Protein AF-0000000084472063 (afdb_homodimer)

Nearest PDB structures (foldseek):
  4k9a-assembly1_A  TM=6.610E-01  e=1.067E-12  Mus musculus
  4nxv-assembly3_C  TM=6.823E-01  e=4.328E-13  Homo sapiens
  8g1j-assembly1_A  TM=5.882E-01  e=2.350E-12  Mus musculus
  8sj1-assembly1_A  TM=6.281E-01  e=2.812E-11  Mus musculus
  8g10-assembly1_A  TM=5.802E-01  e=9.100E-12  Mus musculus

Secondary structure (DSSP, 8-state):
-HHHHHHHHHHHHHHHHTTSSSPEEPPPEEEHHHHHT--SS-GGG-EEEEEEEEEPPTTEEEEEEE--SSS--TTEEEEEEEE---TTT-TTS--TTTS-HHHHHHHTTTSHHHHHEETTEE-HHHHHHHHHHHHHHHGGGSGGGGTEEEEEEP-SSSEEEEEEETTS-EEEEEEEEEEE-TTSS-EEESS-SSS----TTEEEEE-HHHHHHHHHHHHHHSPTT--HHHHHHHHHHHTTTSS--HHHHHHHHHHHHHHS-GGG--GGGHHHHHHHHHHHHHHHHHHT--B-SSTT-TT--TTS---HHHHHSPPPBTTHHHHH-HHHHHHHHHHHHT-/-HHHHHHHHHHHHHHHHTTSSSPEEPPPEEEHHHHHT--SS-GGG-EEEEEEEEEPPTTEEEEEEE--SSS--TTEEEEEEEE---TTT-TTS--TTTS-HHHHHHHT-S-HHHHSEETTEE-HHHHHHHHHHHHHHHGGGSGGGGTEEEEEEP-SSSEEEEEEETTS-EEEEEEEEEEE-TTSS-EEESS-SSS----TTEEEEE-HHHHHHHHHHHHHHSPTT--HHHHHHHHHHHTTTSS--HHHHHHHHHHHHHHS-GGG--GGGHHHHHHHHHHHHHHHHHHT--B-SSSS-TT--TTS---HHHHHSPPPBTTHHHHH-HHHHHHHHHHHHT-

Radius of gyration: 30.98 Å; Cα contacts (8 Å, |Δi|>4): 1135; chains: 2; bounding box: 58×100×62 Å

InterPro domains:
  IPR024810 MAB21L/Cyclic GMP-AMP synthase-like receptor [SM01265] (33-338)
  IPR026250 Inositol 1,4,5-trisphosphate receptor-interacting protein-like [PR02107] (122-136)
  IPR026250 Inositol 1,4,5-trisphosphate receptor-interacting protein-like [PR02107] (203-216)
  IPR026250 Inositol 1,4,5-trisphosphate receptor-interacting protein-like [PR02107] (222-238)
  IPR026250 Inositol 1,4,5-trisphosphate receptor-interacting protein-like [PR02107] (305-319)
  IPR046906 Mab-21-like, HhH/H2TH-like domain [PF20266] (243-302)

pLDDT: mean 86.4, std 13.45, range [42.38, 98.0]

Organism: Corvus brachyrhynchos (NCBI:txid85066)

Solvent-accessible surface area (backbone atoms only — not comparable to full-atom values): 36463 Å² total; per-residue (Å²): 111,66,67,57,50,51,50,49,51,50,52,52,48,46,70,70,37,62,91,47,58,49,64,40,74,44,80,70,42,67,23,56,50,55,61,66,71,31,56,69,57,55,81,81,66,47,57,42,39,28,34,35,33,52,39,60,26,91,47,41,40,74,40,83,38,79,43,77,71,70,94,54,63,96,52,34,25,25,40,36,56,41,83,41,68,41,48,85,77,46,86,88,52,88,25,67,75,77,42,57,65,70,69,33,55,73,56,57,51,38,24,41,51,44,57,35,26,60,70,56,23,44,19,37,40,46,47,23,43,42,50,46,38,33,51,64,46,36,37,82,78,36,80,61,45,83,59,30,47,78,44,79,47,48,48,42,38,30,40,36,34,41,34,33,34,91,87,63,58,58,46,36,38,33,42,31,43,26,35,60,50,80,88,30,38,38,30,29,28,39,57,71,85,88,56,81,84,65,62,54,43,49,27,34,64,41,56,47,56,38,50,38,50,50,54,50,53,46,60,73,70,30,51,86,67,44,22,60,54,58,32,50,28,52,49,49,51,64,39,56,91,47,96,66,52,68,62,58,51,51,37,52,48,54,52,45,58,70,72,41,62,53,78,69,31,36,55,91,36,36,69,59,50,39,48,49,50,53,48,50,52,48,52,23,56,74,66,32,42,40,63,38,62,71,29,40,40,83,83,61,59,84,89,54,42,68,57,68,67,34,55,73,31,75,57,44,50,75,28,46,67,36,60,74,29,62,67,57,34,52,49,51,50,54,57,56,68,71,94,110,68,67,57,49,52,50,50,50,48,52,51,47,46,70,73,39,64,93,47,57,49,63,41,74,45,81,71,42,67,24,55,50,55,62,66,72,32,56,69,56,56,81,82,66,46,58,43,38,29,33,35,32,52,38,61,28,92,47,40,41,75,41,82,38,78,44,77,71,70,90,55,63,95,53,34,24,25,41,37,56,40,84,40,68,42,46,84,78,46,87,87,50,88,26,70,75,78,44,56,65,71,68,35,55,72,56,60,50,38,24,41,52,47,57,35,26,60,70,56,23,44,19,38,41,45,47,23,41,42,51,47,38,32,50,65,46,36,38,81,76,35,80,61,46,83,58,30,48,77,41,80,46,54,43,42,38,29,41,34,35,41,35,32,34,90,87,63,57,58,47,36,38,33,41,32,42,27,37,58,49,79,88,32,37,39,31,31,28,40,56,72,86,88,56,79,83,65,62,53,43,49,28,34,63,42,54,48,56,38,49,38,49,50,55,50,54,47,61,72,70,29,51,86,65,44,22,62,54,57,32,50,26,51,50,48,50,64,40,56,92,48,94,66,51,70,63,57,51,52,38,51,48,55,52,44,58,70,73,41,63,52,78,67,34,33,54,91,35,36,69,60,50,40,49,49,50,52,50,49,51,48,50,24,57,74,68,32,43,39,64,38,64,71,29,39,41,85,84,61,58,83,90,54,44,68,56,68,68,34,57,72,31,75,56,44,50,75,29,46,68,35,58,74,27,63,68,56,32,52,50,52,52,52,55,57,72,71,99

Structure (mmCIF, N/CA/C/O backbone):
data_AF-0000000084472063-model_v1
#
loop_
_entity.id
_entity.type
_entity.pdbx_description
1 polymer 'Inositol 1,4,5-trisphosphate receptor-interacting protein-like 1'
#
loop_
_atom_site.group_PDB
_atom_site.id
_atom_site.type_symbol
_atom_site.label_atom_id
_atom_site.label_alt_id
_atom_site.label_comp_id
_atom_site.label_asym_id
_atom_site.label_entity_id
_atom_site.label_seq_id
_atom_site.pdbx_PDB_ins_code
_atom_site.Cartn_x
_atom_site.Cartn_y
_atom_site.Cartn_z
_atom_site.occupancy
_atom_site.B_iso_or_equiv
_atom_site.auth_seq_id
_atom_site.auth_comp_id
_atom_site.auth_asym_id
_atom_site.auth_atom_id
_atom_site.pdbx_PDB_model_num
ATOM 1 N N . VAL A 1 1 ? -15.336 -23.984 -4.395 1 84.69 1 VAL A N 1
ATOM 2 C CA . VAL A 1 1 ? -15.555 -23.016 -3.33 1 84.69 1 VAL A CA 1
ATOM 3 C C . VAL A 1 1 ? -14.578 -21.859 -3.477 1 84.69 1 VAL A C 1
ATOM 5 O O . VAL A 1 1 ? -14.984 -20.688 -3.508 1 84.69 1 VAL A O 1
ATOM 8 N N . VAL A 1 2 ? -13.305 -22.094 -3.742 1 90.38 2 VAL A N 1
ATOM 9 C CA . VAL A 1 2 ? -12.273 -21.062 -3.807 1 90.38 2 VAL A CA 1
ATOM 10 C C . VAL A 1 2 ? -12.484 -20.188 -5.035 1 90.38 2 VAL A C 1
ATOM 12 O O . VAL A 1 2 ? -12.422 -18.953 -4.949 1 90.38 2 VAL A O 1
ATOM 15 N N . GLN A 1 3 ? -12.766 -20.844 -6.188 1 91.62 3 GLN A N 1
ATOM 16 C CA . GLN A 1 3 ? -13 -20.109 -7.426 1 91.62 3 GLN A CA 1
ATOM 17 C C . GLN A 1 3 ? -14.188 -19.156 -7.285 1 91.62 3 GLN A C 1
ATOM 19 O O . GLN A 1 3 ? -14.133 -18.016 -7.746 1 91.62 3 GLN A O 1
ATOM 24 N N . GLU A 1 4 ? -15.203 -19.609 -6.703 1 92.56 4 GLU A N 1
ATOM 25 C CA . GLU A 1 4 ? -16.406 -18.797 -6.504 1 92.56 4 GLU A CA 1
ATOM 26 C C . GLU A 1 4 ? -16.125 -17.625 -5.566 1 92.56 4 GLU A C 1
ATOM 28 O O . GLU A 1 4 ? -16.547 -16.5 -5.82 1 92.56 4 GLU A O 1
ATOM 33 N N . LEU A 1 5 ? -15.438 -17.953 -4.535 1 93.94 5 LEU A N 1
ATOM 34 C CA . LEU A 1 5 ? -15.078 -16.922 -3.564 1 93.94 5 LEU A CA 1
ATOM 35 C C . LEU A 1 5 ? -14.297 -15.789 -4.234 1 93.94 5 LEU A C 1
ATOM 37 O O . LEU A 1 5 ? -14.648 -14.617 -4.086 1 93.94 5 LEU A O 1
ATOM 41 N N . LEU A 1 6 ? -13.289 -16.156 -4.949 1 95.62 6 LEU A N 1
ATOM 42 C CA . LEU A 1 6 ? -12.438 -15.156 -5.57 1 95.62 6 LEU A CA 1
ATOM 43 C C . LEU A 1 6 ? -13.188 -14.406 -6.672 1 95.62 6 LEU A C 1
ATOM 45 O O . LEU A 1 6 ? -12.977 -13.211 -6.863 1 95.62 6 LEU A O 1
ATOM 49 N N . SER A 1 7 ? -14.031 -15.148 -7.359 1 96.19 7 SER A N 1
ATOM 50 C CA . SER A 1 7 ? -14.852 -14.492 -8.367 1 96.19 7 SER A CA 1
ATOM 51 C C . SER A 1 7 ? -15.734 -13.414 -7.746 1 96.19 7 SER A C 1
ATOM 53 O O . SER A 1 7 ? -15.859 -12.312 -8.281 1 96.19 7 SER A O 1
ATOM 55 N N . ASP A 1 8 ? -16.344 -13.727 -6.652 1 96.44 8 ASP A N 1
ATOM 56 C CA . ASP A 1 8 ? -17.188 -12.766 -5.949 1 96.44 8 ASP A CA 1
ATOM 57 C C . ASP A 1 8 ? -16.375 -11.586 -5.434 1 96.44 8 ASP A C 1
ATOM 59 O O . ASP A 1 8 ? -16.828 -10.438 -5.512 1 96.44 8 ASP A O 1
ATOM 63 N N . LEU A 1 9 ? -15.242 -11.852 -4.867 1 96.19 9 LEU A N 1
ATOM 64 C CA . LEU A 1 9 ? -14.359 -10.789 -4.406 1 96.19 9 LEU A CA 1
ATOM 65 C C . LEU A 1 9 ? -13.984 -9.859 -5.555 1 96.19 9 LEU A C 1
ATOM 67 O O . LEU A 1 9 ? -13.977 -8.641 -5.395 1 96.19 9 LEU A O 1
ATOM 71 N N . LEU A 1 10 ? -13.648 -10.445 -6.676 1 96.88 10 LEU A N 1
ATOM 72 C CA . LEU A 1 10 ? -13.25 -9.656 -7.836 1 96.88 10 LEU A CA 1
ATOM 73 C C . LEU A 1 10 ? -14.406 -8.797 -8.336 1 96.88 10 LEU A C 1
ATOM 75 O O . LEU A 1 10 ? -14.203 -7.672 -8.789 1 96.88 10 LEU A O 1
ATOM 79 N N . ASN A 1 11 ? -15.602 -9.312 -8.297 1 96 11 ASN A N 1
ATOM 80 C CA . ASN A 1 11 ? -16.781 -8.531 -8.672 1 96 11 ASN A CA 1
ATOM 81 C C . ASN A 1 11 ? -16.953 -7.316 -7.77 1 96 11 ASN A C 1
ATOM 83 O O . ASN A 1 11 ? -17.266 -6.223 -8.25 1 96 11 ASN A O 1
ATOM 87 N N . VAL A 1 12 ? -16.812 -7.543 -6.488 1 95.19 12 VAL A N 1
ATOM 88 C CA . VAL A 1 12 ? -16.891 -6.438 -5.539 1 95.19 12 VAL A CA 1
ATOM 89 C C . VAL A 1 12 ? -15.797 -5.418 -5.832 1 95.19 12 VAL A C 1
ATOM 91 O O . VAL A 1 12 ? -16.047 -4.207 -5.809 1 95.19 12 VAL A O 1
ATOM 94 N N . SER A 1 13 ? -14.586 -5.887 -6.051 1 94.75 13 SER A N 1
ATOM 95 C CA . SER A 1 13 ? -13.469 -5.008 -6.379 1 94.75 13 SER A CA 1
ATOM 96 C C . SER A 1 13 ? -13.766 -4.168 -7.617 1 94.75 13 SER A C 1
ATOM 98 O O . SER A 1 13 ? -13.492 -2.967 -7.641 1 94.75 13 SER A O 1
ATOM 100 N N . HIS A 1 14 ? -14.297 -4.801 -8.602 1 92.88 14 HIS A N 1
ATOM 101 C CA . HIS A 1 14 ? -14.641 -4.105 -9.836 1 92.88 14 HIS A CA 1
ATOM 102 C C . HIS A 1 14 ? -15.641 -2.984 -9.578 1 92.88 14 HIS A C 1
ATOM 104 O O . HIS A 1 14 ? -15.523 -1.896 -10.148 1 92.88 14 HIS A O 1
ATOM 110 N N . ARG A 1 15 ? -16.609 -3.203 -8.82 1 91.62 15 ARG A N 1
ATOM 111 C CA . ARG A 1 15 ? -17.609 -2.197 -8.508 1 91.62 15 ARG A CA 1
ATOM 112 C C . ARG A 1 15 ? -17 -1.035 -7.73 1 91.62 15 ARG A C 1
ATOM 114 O O . ARG A 1 15 ? -17.312 0.127 -7.992 1 91.62 15 ARG A O 1
ATOM 121 N N . LEU A 1 16 ? -16.141 -1.363 -6.836 1 90.56 16 LEU A N 1
ATOM 122 C CA . LEU A 1 16 ? -15.578 -0.36 -5.941 1 90.56 16 LEU A CA 1
ATOM 123 C C . LEU A 1 16 ? -14.539 0.485 -6.668 1 90.56 16 LEU A C 1
ATOM 125 O O . LEU A 1 16 ? -14.422 1.688 -6.422 1 90.56 16 LEU A O 1
ATOM 129 N N . PHE A 1 17 ? -13.797 -0.189 -7.609 1 88.69 17 PHE A N 1
ATOM 130 C CA . PHE A 1 17 ? -12.617 0.488 -8.133 1 88.69 17 PHE A CA 1
ATOM 131 C C . PHE A 1 17 ? -12.758 0.746 -9.625 1 88.69 17 PHE A C 1
ATOM 133 O O . PHE A 1 17 ? -11.781 1.06 -10.305 1 88.69 17 PHE A O 1
ATOM 140 N N . SER A 1 18 ? -13.914 0.543 -10.203 1 79.56 18 SER A N 1
ATOM 141 C CA . SER A 1 18 ? -14.148 0.697 -11.641 1 79.56 18 SER A CA 1
ATOM 142 C C . SER A 1 18 ? -13.719 2.08 -12.117 1 79.56 18 SER A C 1
ATOM 144 O O . SER A 1 18 ? -13.156 2.219 -13.203 1 79.56 18 SER A O 1
ATOM 146 N N . ASP A 1 19 ? -14 3.096 -11.414 1 72.38 19 ASP A N 1
ATOM 147 C CA . ASP A 1 19 ? -13.68 4.453 -11.844 1 72.38 19 ASP A CA 1
ATOM 148 C C . ASP A 1 19 ? -12.453 4.984 -11.102 1 72.38 19 ASP A C 1
ATOM 150 O O . ASP A 1 19 ? -12.328 6.195 -10.898 1 72.38 19 ASP A O 1
ATOM 154 N N . SER A 1 20 ? -11.625 4.047 -10.836 1 73.5 20 SER A N 1
ATOM 155 C CA . SER A 1 20 ? -10.438 4.457 -10.094 1 73.5 20 SER A CA 1
ATOM 156 C C . SER A 1 20 ? -9.172 4.23 -10.914 1 73.5 20 SER A C 1
ATOM 158 O O . SER A 1 20 ? -9.242 3.869 -12.086 1 73.5 20 SER A O 1
ATOM 160 N N . PHE A 1 21 ? -8.055 4.492 -10.359 1 71.94 21 PHE A N 1
ATOM 161 C CA . PHE A 1 21 ? -6.75 4.367 -11 1 71.94 21 PHE A CA 1
ATOM 162 C C . PHE A 1 21 ? -6.121 3.016 -10.695 1 71.94 21 PHE A C 1
ATOM 164 O O . PHE A 1 21 ? -4.969 2.764 -11.055 1 71.94 21 PHE A O 1
ATOM 171 N N . PHE A 1 22 ? -6.867 2.145 -10.148 1 84.56 22 PHE A N 1
ATOM 172 C CA . PHE A 1 22 ? -6.34 0.827 -9.805 1 84.56 22 PHE A CA 1
ATOM 173 C C . PHE A 1 22 ? -6.441 -0.122 -10.992 1 84.56 22 PHE A C 1
ATOM 175 O O . PHE A 1 22 ? -7.305 0.047 -11.859 1 84.56 22 PHE A O 1
ATOM 182 N N . PRO A 1 23 ? -5.586 -1.073 -11.023 1 89.94 23 PRO A N 1
ATOM 183 C CA . PRO A 1 23 ? -5.637 -2.039 -12.125 1 89.94 23 PRO A CA 1
ATOM 184 C C . PRO A 1 23 ? -6.93 -2.854 -12.141 1 89.94 23 PRO A C 1
ATOM 186 O O . PRO A 1 23 ? -7.582 -2.996 -11.102 1 89.94 23 PRO A O 1
ATOM 189 N N . VAL A 1 24 ? -7.223 -3.295 -13.328 1 91.94 24 VAL A N 1
ATOM 190 C CA . VAL A 1 24 ? -8.352 -4.203 -13.484 1 91.94 24 VAL A CA 1
ATOM 191 C C . VAL A 1 24 ? -7.918 -5.633 -13.172 1 91.94 24 VAL A C 1
ATOM 193 O O . VAL A 1 24 ? -6.879 -6.09 -13.656 1 91.94 24 VAL A O 1
ATOM 196 N N . LEU A 1 25 ? -8.641 -6.266 -12.312 1 95.88 25 LEU A N 1
ATOM 197 C CA . LEU A 1 25 ? -8.359 -7.648 -11.953 1 95.88 25 LEU A CA 1
ATOM 198 C C . LEU A 1 25 ? -9.102 -8.609 -12.875 1 95.88 25 LEU A C 1
ATOM 200 O O . LEU A 1 25 ? -10.328 -8.562 -12.977 1 95.88 25 LEU A O 1
ATOM 204 N N . GLU A 1 26 ? -8.344 -9.5 -13.516 1 96.44 26 GLU A N 1
ATOM 205 C CA . GLU A 1 26 ? -8.93 -10.477 -14.43 1 96.44 26 GLU A CA 1
ATOM 206 C C . GLU A 1 26 ? -9.375 -11.734 -13.68 1 96.44 26 GLU A C 1
ATOM 208 O O . GLU A 1 26 ? -8.984 -11.945 -12.531 1 96.44 26 GLU A O 1
ATOM 213 N N . PRO A 1 27 ? -10.227 -12.484 -14.383 1 96 27 PRO A N 1
ATOM 214 C CA . PRO A 1 27 ? -10.68 -13.719 -13.734 1 96 27 PRO A CA 1
ATOM 215 C C . PRO A 1 27 ? -9.523 -14.586 -13.242 1 96 27 PRO A C 1
ATOM 217 O O . PRO A 1 27 ? -8.492 -14.688 -13.914 1 96 27 PRO A O 1
ATOM 220 N N . VAL A 1 28 ? -9.734 -15.219 -12.156 1 97 28 VAL A N 1
ATOM 221 C CA . VAL A 1 28 ? -8.695 -15.969 -11.461 1 97 28 VAL A CA 1
ATOM 222 C C . VAL A 1 28 ? -8.352 -17.234 -12.266 1 97 28 VAL A C 1
ATOM 224 O O . VAL A 1 28 ? -9.211 -17.781 -12.961 1 97 28 VAL A O 1
ATOM 227 N N . ILE A 1 29 ? -7.105 -17.641 -12.18 1 96.38 29 ILE A N 1
ATOM 228 C CA . ILE A 1 29 ? -6.617 -18.859 -12.812 1 96.38 29 ILE A CA 1
ATOM 229 C C . ILE A 1 29 ? -5.98 -19.766 -11.766 1 96.38 29 ILE A C 1
ATOM 231 O O . ILE A 1 29 ? -5 -19.391 -11.117 1 96.38 29 ILE A O 1
ATOM 235 N N . GLY A 1 30 ? -6.543 -20.906 -11.562 1 95.62 30 GLY A N 1
ATOM 236 C CA . GLY A 1 30 ? -5.949 -21.859 -10.648 1 95.62 30 GLY A CA 1
ATOM 237 C C . GLY A 1 30 ? -4.66 -22.469 -11.172 1 95.62 30 GLY A C 1
ATOM 238 O O . GLY A 1 30 ? -4.602 -22.906 -12.32 1 95.62 30 GLY A O 1
ATOM 239 N N . VAL A 1 31 ? -3.627 -22.438 -10.344 1 93.69 31 VAL A N 1
ATOM 240 C CA . VAL A 1 31 ? -2.348 -23.031 -10.75 1 93.69 31 VAL A CA 1
ATOM 241 C C . VAL A 1 31 ? -1.801 -23.891 -9.625 1 93.69 31 VAL A C 1
ATOM 243 O O . VAL A 1 31 ? -2.307 -23.859 -8.5 1 93.69 31 VAL A O 1
ATOM 246 N N . GLY A 1 32 ? -0.791 -24.672 -9.969 1 91 32 GLY A N 1
ATOM 247 C CA . GLY A 1 32 ? -0.156 -25.516 -8.961 1 91 32 GLY A CA 1
ATOM 248 C C . GLY A 1 32 ? -0.776 -26.891 -8.844 1 91 32 GLY A C 1
ATOM 249 O O . GLY A 1 32 ? -1.763 -27.188 -9.523 1 91 32 GLY A O 1
ATOM 250 N N . SER A 1 33 ? -0.226 -27.609 -7.93 1 90.56 33 SER A N 1
ATOM 251 C CA . SER A 1 33 ? -0.565 -29.031 -7.809 1 90.56 33 SER A CA 1
ATOM 252 C C . SER A 1 33 ? -2.018 -29.203 -7.379 1 90.56 33 SER A C 1
ATOM 254 O O . SER A 1 33 ? -2.748 -30.016 -7.965 1 90.56 33 SER A O 1
ATOM 256 N N . ALA A 1 34 ? -2.461 -28.406 -6.422 1 90.19 34 ALA A N 1
ATOM 257 C CA . ALA A 1 34 ? -3.82 -28.547 -5.906 1 90.19 34 ALA A CA 1
ATOM 258 C C . ALA A 1 34 ? -4.852 -28.312 -7.004 1 90.19 34 ALA A C 1
ATOM 260 O O . ALA A 1 34 ? -5.816 -29.062 -7.137 1 90.19 34 ALA A O 1
ATOM 261 N N . CYS A 1 35 ? -4.641 -27.359 -7.828 1 90.81 35 CYS A N 1
ATOM 262 C CA . CYS A 1 35 ? -5.59 -27.016 -8.875 1 90.81 35 CYS A CA 1
ATOM 263 C C . CYS A 1 35 ? -5.488 -27.969 -10.055 1 90.81 35 CYS A C 1
ATOM 265 O O . CYS A 1 35 ? -6.422 -28.094 -10.852 1 90.81 35 CYS A O 1
ATOM 267 N N . GLU A 1 36 ? -4.312 -28.641 -10.172 1 90.31 36 GLU A N 1
ATOM 268 C CA . GLU A 1 36 ? -4.105 -29.625 -11.227 1 90.31 36 GLU A CA 1
ATOM 269 C C . GLU A 1 36 ? -4.688 -30.984 -10.828 1 90.31 36 GLU A C 1
ATOM 271 O O . GLU A 1 36 ? -4.684 -31.922 -11.625 1 90.31 36 GLU A O 1
ATOM 276 N N . GLY A 1 37 ? -5.094 -31.078 -9.586 1 87 37 GLY A N 1
ATOM 277 C CA . GLY A 1 37 ? -5.816 -32.281 -9.164 1 87 37 GLY A CA 1
ATOM 278 C C . GLY A 1 37 ? -4.965 -33.219 -8.352 1 87 37 GLY A C 1
ATOM 279 O O . GLY A 1 37 ? -5.32 -34.406 -8.188 1 87 37 GLY A O 1
ATOM 280 N N . TRP A 1 38 ? -3.836 -32.719 -7.973 1 89.44 38 TRP A N 1
ATOM 281 C CA . TRP A 1 38 ? -2.98 -33.562 -7.145 1 89.44 38 TRP A CA 1
ATOM 282 C C . TRP A 1 38 ? -2.236 -32.75 -6.105 1 89.44 38 TRP A C 1
ATOM 284 O O . TRP A 1 38 ? -2.17 -31.516 -6.215 1 89.44 38 TRP A O 1
ATOM 294 N N . SER A 1 39 ? -1.878 -33.219 -4.953 1 88.19 39 SER A N 1
ATOM 295 C CA . SER A 1 39 ? -1.077 -32.562 -3.93 1 88.19 39 SER A CA 1
ATOM 296 C C . SER A 1 39 ? -0.299 -33.562 -3.096 1 88.19 39 SER A C 1
ATOM 298 O O . SER A 1 39 ? -0.835 -34.625 -2.719 1 88.19 39 SER A O 1
ATOM 300 N N . PRO A 1 40 ? 0.932 -33.219 -2.951 1 85.69 40 PRO A N 1
ATOM 301 C CA . PRO A 1 40 ? 1.704 -34.094 -2.082 1 85.69 40 PRO A CA 1
ATOM 302 C C . PRO A 1 40 ? 1.357 -33.938 -0.605 1 85.69 40 PRO A C 1
ATOM 304 O O . PRO A 1 40 ? 1.723 -34.781 0.22 1 85.69 40 PRO A O 1
ATOM 307 N N . GLN A 1 41 ? 0.731 -32.875 -0.23 1 84.19 41 GLN A N 1
ATOM 308 C CA . GLN A 1 41 ? 0.397 -32.562 1.155 1 84.19 41 GLN A CA 1
ATOM 309 C C . GLN A 1 41 ? -0.917 -33.219 1.565 1 84.19 41 GLN A C 1
ATOM 311 O O . GLN A 1 41 ? -1.694 -33.656 0.711 1 84.19 41 GLN A O 1
ATOM 316 N N . LYS A 1 42 ? -1.039 -33.25 2.879 1 84.62 42 LYS A N 1
ATOM 317 C CA . LYS A 1 42 ? -2.322 -33.688 3.414 1 84.62 42 LYS A CA 1
ATOM 318 C C . LYS A 1 42 ? -3.436 -32.688 3.064 1 84.62 42 LYS A C 1
ATOM 320 O O . LYS A 1 42 ? -3.186 -31.5 2.902 1 84.62 42 LYS A O 1
ATOM 325 N N . GLU A 1 43 ? -4.586 -33.25 2.938 1 81.19 43 GLU A N 1
ATOM 326 C CA . GLU A 1 43 ? -5.746 -32.469 2.496 1 81.19 43 GLU A CA 1
ATOM 327 C C . GLU A 1 43 ? -5.918 -31.219 3.332 1 81.19 43 GLU A C 1
ATOM 329 O O . GLU A 1 43 ? -6.25 -30.156 2.799 1 81.19 43 GLU A O 1
ATOM 334 N N . GLU A 1 44 ? -5.645 -31.312 4.613 1 82.19 44 GLU A N 1
ATOM 335 C CA . GLU A 1 44 ? -5.859 -30.188 5.527 1 82.19 44 GLU A CA 1
ATOM 336 C C . GLU A 1 44 ? -4.805 -29.109 5.336 1 82.19 44 GLU A C 1
ATOM 338 O O . GLU A 1 44 ? -5 -27.953 5.742 1 82.19 44 GLU A O 1
ATOM 343 N N . ASP A 1 45 ? -3.748 -29.469 4.621 1 85.94 45 ASP A N 1
ATOM 344 C CA . ASP A 1 45 ? -2.629 -28.547 4.488 1 85.94 45 ASP A CA 1
ATOM 345 C C . ASP A 1 45 ? -2.523 -28 3.061 1 85.94 45 ASP A C 1
ATOM 347 O O . ASP A 1 45 ? -1.604 -27.25 2.742 1 85.94 45 ASP A O 1
ATOM 351 N N . VAL A 1 46 ? -3.43 -28.375 2.262 1 90.38 46 VAL A N 1
ATOM 352 C CA . VAL A 1 46 ? -3.389 -27.969 0.859 1 90.38 46 VAL A CA 1
ATOM 353 C C . VAL A 1 46 ? -3.633 -26.469 0.744 1 90.38 46 VAL A C 1
ATOM 355 O O . VAL A 1 46 ? -4.551 -25.938 1.369 1 90.38 46 VAL A O 1
ATOM 358 N N . VAL A 1 47 ? -2.812 -25.812 0.067 1 91.81 47 VAL A N 1
ATOM 359 C CA . VAL A 1 47 ? -2.971 -24.391 -0.245 1 91.81 47 VAL A CA 1
ATOM 360 C C . VAL A 1 47 ? -3.367 -24.234 -1.711 1 91.81 47 VAL A C 1
ATOM 362 O O . VAL A 1 47 ? -2.656 -24.688 -2.607 1 91.81 47 VAL A O 1
ATOM 365 N N . TYR A 1 48 ? -4.488 -23.672 -1.963 1 94.62 48 TYR A N 1
ATOM 366 C CA . TYR A 1 48 ? -4.926 -23.391 -3.326 1 94.62 48 TYR A CA 1
ATOM 367 C C . TYR A 1 48 ? -4.305 -22.109 -3.846 1 94.62 48 TYR A C 1
ATOM 369 O O . TYR A 1 48 ? -4.602 -21.016 -3.342 1 94.62 48 TYR A O 1
ATOM 377 N N . CYS A 1 49 ? -3.459 -22.234 -4.84 1 94.19 49 CYS A N 1
ATOM 378 C CA . CYS A 1 49 ? -2.791 -21.094 -5.445 1 94.19 49 CYS A CA 1
ATOM 379 C C . CYS A 1 49 ? -3.582 -20.562 -6.637 1 94.19 49 CYS A C 1
ATOM 381 O O . CYS A 1 49 ? -3.83 -21.312 -7.594 1 94.19 49 CYS A O 1
ATOM 383 N N . MET A 1 50 ? -3.949 -19.297 -6.547 1 96.88 50 MET A N 1
ATOM 384 C CA . MET A 1 50 ? -4.785 -18.688 -7.578 1 96.88 50 MET A CA 1
ATOM 385 C C . MET A 1 50 ? -4.113 -17.438 -8.164 1 96.88 50 MET A C 1
ATOM 387 O O . MET A 1 50 ? -3.795 -16.5 -7.43 1 96.88 50 MET A O 1
ATOM 391 N N . PHE A 1 51 ? -3.918 -17.406 -9.477 1 97.25 51 PHE A N 1
ATOM 392 C CA . PHE A 1 51 ? -3.402 -16.234 -10.156 1 97.25 51 PHE A CA 1
ATOM 393 C C . PHE A 1 51 ? -4.508 -15.203 -10.367 1 97.25 51 PHE A C 1
ATOM 395 O O . PHE A 1 51 ? -5.625 -15.555 -10.75 1 97.25 51 PHE A O 1
ATOM 402 N N . VAL A 1 52 ? -4.215 -14.016 -10.07 1 97.44 52 VAL A N 1
ATOM 403 C CA . VAL A 1 52 ? -5.059 -12.891 -10.453 1 97.44 52 VAL A CA 1
ATOM 404 C C . VAL A 1 52 ? -4.305 -11.984 -11.43 1 97.44 52 VAL A C 1
ATOM 406 O O . VAL A 1 52 ? -3.516 -11.133 -11.016 1 97.44 52 VAL A O 1
ATOM 409 N N . PRO A 1 53 ? -4.523 -12.234 -12.695 1 97.75 53 PRO A N 1
ATOM 410 C CA . PRO A 1 53 ? -3.85 -11.391 -13.672 1 97.75 53 PRO A CA 1
ATOM 411 C C . PRO A 1 53 ? -4.297 -9.93 -13.602 1 97.75 53 PRO A C 1
ATOM 413 O O . PRO A 1 53 ? -5.477 -9.648 -13.383 1 97.75 53 PRO A O 1
ATOM 416 N N . LEU A 1 54 ? -3.361 -9.039 -13.742 1 96.94 54 LEU A N 1
ATOM 417 C CA . LEU A 1 54 ? -3.621 -7.602 -13.719 1 96.94 54 LEU A CA 1
ATOM 418 C C . LEU A 1 54 ? -3.645 -7.027 -15.125 1 96.94 54 LEU A C 1
ATOM 420 O O . LEU A 1 54 ? -2.83 -7.406 -15.969 1 96.94 54 LEU A O 1
ATOM 424 N N . LYS A 1 55 ? -4.555 -6.215 -15.359 1 94.19 55 LYS A N 1
ATOM 425 C CA . LYS A 1 55 ? -4.609 -5.406 -16.578 1 94.19 55 LYS A CA 1
ATOM 426 C C . LYS A 1 55 ? -4.57 -3.916 -16.234 1 94.19 55 LYS A C 1
ATOM 428 O O . LYS A 1 55 ? -5.078 -3.49 -15.203 1 94.19 55 LYS A O 1
ATOM 433 N N . PRO A 1 56 ? -3.943 -3.162 -17.141 1 90.62 56 PRO A N 1
ATOM 434 C CA . PRO A 1 56 ? -3.93 -1.719 -16.891 1 90.62 56 PRO A CA 1
ATOM 435 C C . PRO A 1 56 ? -5.324 -1.098 -16.938 1 90.62 56 PRO A C 1
ATOM 437 O O . PRO A 1 56 ? -6.164 -1.521 -17.734 1 90.62 56 PRO A O 1
ATOM 440 N N . PRO A 1 57 ? -5.625 -0.184 -16.016 1 86.19 57 PRO A N 1
ATOM 441 C CA . PRO A 1 57 ? -6.891 0.545 -16.125 1 86.19 57 PRO A CA 1
ATOM 442 C C . PRO A 1 57 ? -6.961 1.424 -17.375 1 86.19 57 PRO A C 1
ATOM 444 O O . PRO A 1 57 ? -5.953 1.62 -18.047 1 86.19 57 PRO A O 1
ATOM 447 N N . PRO A 1 58 ? -8.148 1.865 -17.688 1 78.88 58 PRO A N 1
ATOM 448 C CA . PRO A 1 58 ? -8.258 2.729 -18.859 1 78.88 58 PRO A CA 1
ATOM 449 C C . PRO A 1 58 ? -7.297 3.912 -18.828 1 78.88 58 PRO A C 1
ATOM 451 O O . PRO A 1 58 ? -7.117 4.527 -17.766 1 78.88 58 PRO A O 1
ATOM 454 N N . GLY A 1 59 ? -6.664 4.191 -19.891 1 78.12 59 GLY A N 1
ATOM 455 C CA . GLY A 1 59 ? -5.738 5.309 -19.984 1 78.12 59 GLY A CA 1
ATOM 456 C C . GLY A 1 59 ? -4.305 4.926 -19.672 1 78.12 59 GLY A C 1
ATOM 457 O O . GLY A 1 59 ? -3.404 5.766 -19.719 1 78.12 59 GLY A O 1
ATOM 458 N N . TYR A 1 60 ? -4.121 3.637 -19.328 1 84.12 60 TYR A N 1
ATOM 459 C CA . TYR A 1 60 ? -2.771 3.172 -19.016 1 84.12 60 TYR A CA 1
ATOM 460 C C . TYR A 1 60 ? -2.426 1.929 -19.828 1 84.12 60 TYR A C 1
ATOM 462 O O . TYR A 1 60 ? -3.311 1.285 -20.406 1 84.12 60 TYR A O 1
ATOM 470 N N . ALA A 1 61 ? -1.106 1.68 -19.953 1 89.31 61 ALA A N 1
ATOM 471 C CA . ALA A 1 61 ? -0.607 0.469 -20.594 1 89.31 61 ALA A CA 1
ATOM 472 C C . ALA A 1 61 ? 0.547 -0.139 -19.812 1 89.31 61 ALA A C 1
ATOM 474 O O . ALA A 1 61 ? 1.321 0.582 -19.172 1 89.31 61 ALA A O 1
ATOM 475 N N . PHE A 1 62 ? 0.613 -1.444 -19.828 1 93.06 62 PHE A N 1
ATOM 476 C CA . PHE A 1 62 ? 1.718 -2.174 -19.219 1 93.06 62 PHE A CA 1
ATOM 477 C C . PHE A 1 62 ? 2.742 -2.584 -20.281 1 93.06 62 PHE A C 1
ATOM 479 O O . PHE A 1 62 ? 2.383 -3.146 -21.312 1 93.06 62 PHE A O 1
ATOM 486 N N . HIS A 1 63 ? 3.992 -2.326 -19.984 1 93.81 63 HIS A N 1
ATOM 487 C CA . HIS A 1 63 ? 5.086 -2.764 -20.844 1 93.81 63 HIS A CA 1
ATOM 488 C C . HIS A 1 63 ? 6.062 -3.652 -20.094 1 93.81 63 HIS A C 1
ATOM 490 O O . HIS A 1 63 ? 6.582 -3.258 -19.047 1 93.81 63 HIS A O 1
ATOM 496 N N . LEU A 1 64 ? 6.281 -4.781 -20.625 1 92.5 64 LEU A N 1
ATOM 497 C CA . LEU A 1 64 ? 7.227 -5.695 -19.984 1 92.5 64 LEU A CA 1
ATOM 498 C C . LEU A 1 64 ? 8.648 -5.398 -20.438 1 92.5 64 LEU A C 1
ATOM 500 O O . LEU A 1 64 ? 8.914 -5.266 -21.641 1 92.5 64 LEU A O 1
ATOM 504 N N . GLU A 1 65 ? 9.5 -5.219 -19.453 1 90.81 65 GLU A N 1
ATOM 505 C CA . GLU A 1 65 ? 10.914 -4.945 -19.719 1 90.81 65 GLU A CA 1
ATOM 506 C C . GLU A 1 65 ? 11.82 -5.848 -18.891 1 90.81 65 GLU A C 1
ATOM 508 O O . GLU A 1 65 ? 11.477 -6.199 -17.75 1 90.81 65 GLU A O 1
ATOM 513 N N . PRO A 1 66 ? 13 -6.25 -19.531 1 85.12 66 PRO A N 1
ATOM 514 C CA . PRO A 1 66 ? 13.938 -7.031 -18.734 1 85.12 66 PRO A CA 1
ATOM 515 C C . PRO A 1 66 ? 14.461 -6.266 -17.516 1 85.12 66 PRO A C 1
ATOM 517 O O . PRO A 1 66 ? 14.648 -5.051 -17.578 1 85.12 66 PRO A O 1
ATOM 520 N N . ASP A 1 67 ? 14.586 -6.961 -16.406 1 76.44 67 ASP A N 1
ATOM 521 C CA . ASP A 1 67 ? 15.109 -6.355 -15.188 1 76.44 67 ASP A CA 1
ATOM 522 C C . ASP A 1 67 ? 16.641 -6.305 -15.211 1 76.44 67 ASP A C 1
ATOM 524 O O . ASP A 1 67 ? 17.297 -7.332 -15.055 1 76.44 67 ASP A O 1
ATOM 528 N N . THR A 1 68 ? 17.156 -5.289 -15.57 1 67.06 68 THR A N 1
ATOM 529 C CA . THR A 1 68 ? 18.609 -5.164 -15.68 1 67.06 68 THR A CA 1
ATOM 530 C C . THR A 1 68 ? 19.219 -4.809 -14.336 1 67.06 68 THR A C 1
ATOM 532 O O . THR A 1 68 ? 20.438 -4.605 -14.234 1 67.06 68 THR A O 1
ATOM 535 N N . THR A 1 69 ? 18.312 -4.656 -13.406 1 56.91 69 THR A N 1
ATOM 536 C CA . THR A 1 69 ? 18.859 -4.309 -12.102 1 56.91 69 THR A CA 1
ATOM 537 C C . THR A 1 69 ? 19.422 -5.547 -11.398 1 56.91 69 THR A C 1
ATOM 539 O O . THR A 1 69 ? 18.703 -6.531 -11.211 1 56.91 69 THR A O 1
ATOM 542 N N . GLY A 1 70 ? 20.672 -5.633 -11.227 1 54.56 70 GLY A N 1
ATOM 543 C CA . GLY A 1 70 ? 21.406 -6.598 -10.43 1 54.56 70 GLY A CA 1
ATOM 544 C C . GLY A 1 70 ? 21.625 -7.918 -11.141 1 54.56 70 GLY A C 1
ATOM 545 O O . GLY A 1 70 ? 21.391 -8.023 -12.352 1 54.56 70 GLY A O 1
ATOM 546 N N . ASP A 1 71 ? 22.203 -8.922 -10.531 1 51.19 71 ASP A N 1
ATOM 547 C CA . ASP A 1 71 ? 22.578 -10.273 -10.945 1 51.19 71 ASP A CA 1
ATOM 548 C C . ASP A 1 71 ? 21.344 -11.172 -11.062 1 51.19 71 ASP A C 1
ATOM 550 O O . ASP A 1 71 ? 21.359 -12.305 -10.57 1 51.19 71 ASP A O 1
ATOM 554 N N . MET A 1 72 ? 20.188 -10.484 -11.312 1 53.53 72 MET A N 1
ATOM 555 C CA . MET A 1 72 ? 19.016 -11.352 -11.289 1 53.53 72 MET A CA 1
ATOM 556 C C . MET A 1 72 ? 18.969 -12.25 -12.523 1 53.53 72 MET A C 1
ATOM 558 O O . MET A 1 72 ? 19.438 -11.859 -13.594 1 53.53 72 MET A O 1
ATOM 562 N N . PRO A 1 73 ? 18.484 -13.484 -12.281 1 56.12 73 PRO A N 1
ATOM 563 C CA . PRO A 1 73 ? 18.422 -14.469 -13.367 1 56.12 73 PRO A CA 1
ATOM 564 C C . PRO A 1 73 ? 17.656 -13.945 -14.578 1 56.12 73 PRO A C 1
ATOM 566 O O . PRO A 1 73 ? 16.875 -12.992 -14.461 1 56.12 73 PRO A O 1
ATOM 569 N N . GLN A 1 74 ? 17.969 -14.32 -15.766 1 55.19 74 GLN A N 1
ATOM 570 C CA . GLN A 1 74 ? 17.484 -14.023 -17.109 1 55.19 74 GLN A CA 1
ATOM 571 C C . GLN A 1 74 ? 15.961 -14.023 -17.156 1 55.19 74 GLN A C 1
ATOM 573 O O . GLN A 1 74 ? 15.367 -13.508 -18.109 1 55.19 74 GLN A O 1
ATOM 578 N N . THR A 1 75 ? 15.281 -14.406 -15.984 1 74.5 75 THR A N 1
ATOM 579 C CA . THR A 1 75 ? 13.836 -14.539 -16.062 1 74.5 75 THR A CA 1
ATOM 580 C C . THR A 1 75 ? 13.141 -13.453 -15.258 1 74.5 75 THR A C 1
ATOM 582 O O . THR A 1 75 ? 11.914 -13.438 -15.141 1 74.5 75 THR A O 1
ATOM 585 N N . SER A 1 76 ? 13.93 -12.5 -14.922 1 83.31 76 SER A N 1
ATOM 586 C CA . SER A 1 76 ? 13.344 -11.422 -14.141 1 83.31 76 SER A CA 1
ATOM 587 C C . SER A 1 76 ? 12.953 -10.242 -15.031 1 83.31 76 SER A C 1
ATOM 589 O O . SER A 1 76 ? 13.719 -9.844 -15.906 1 83.31 76 SER A O 1
ATOM 591 N N . MET A 1 77 ? 11.742 -9.844 -14.883 1 91.25 77 MET A N 1
ATOM 592 C CA . MET A 1 77 ? 11.219 -8.734 -15.68 1 91.25 77 MET A CA 1
ATOM 593 C C . MET A 1 77 ? 10.609 -7.668 -14.781 1 91.25 77 MET A C 1
ATOM 595 O O . MET A 1 77 ? 10.469 -7.867 -13.57 1 91.25 77 MET A O 1
ATOM 599 N N . ARG A 1 78 ? 10.422 -6.504 -15.375 1 94.62 78 ARG A N 1
ATOM 600 C CA . ARG A 1 78 ? 9.695 -5.418 -14.727 1 94.62 78 ARG A CA 1
ATOM 601 C C . ARG A 1 78 ? 8.508 -4.973 -15.578 1 94.62 78 ARG A C 1
ATOM 603 O O . ARG A 1 78 ? 8.523 -5.129 -16.797 1 94.62 78 ARG A O 1
ATOM 610 N N . VAL A 1 79 ? 7.5 -4.508 -14.977 1 94.94 79 VAL A N 1
ATOM 611 C CA . VAL A 1 79 ? 6.305 -4.039 -15.672 1 94.94 79 VAL A CA 1
ATOM 612 C C . VAL A 1 79 ? 6.246 -2.516 -15.625 1 94.94 79 VAL A C 1
ATOM 614 O O . VAL A 1 79 ? 5.922 -1.93 -14.586 1 94.94 79 VAL A O 1
ATOM 617 N N . ARG A 1 80 ? 6.582 -1.892 -16.719 1 93.69 80 ARG A N 1
ATOM 618 C CA . ARG A 1 80 ? 6.551 -0.437 -16.828 1 93.69 80 ARG A CA 1
ATOM 619 C C . ARG A 1 80 ? 5.148 0.057 -17.172 1 93.69 80 ARG A C 1
ATOM 621 O O . ARG A 1 80 ? 4.512 -0.466 -18.094 1 93.69 80 ARG A O 1
ATOM 628 N N . VAL A 1 81 ? 4.68 1.024 -16.391 1 90.81 81 VAL A N 1
ATOM 629 C CA . VAL A 1 81 ? 3.355 1.598 -16.609 1 90.81 81 VAL A CA 1
ATOM 630 C C . VAL A 1 81 ? 3.482 2.92 -17.359 1 90.81 81 VAL A C 1
ATOM 632 O O . VAL A 1 81 ? 4.297 3.771 -17 1 90.81 81 VAL A O 1
ATOM 635 N N . GLU A 1 82 ? 2.713 3.027 -18.406 1 84.44 82 GLU A N 1
ATOM 636 C CA . GLU A 1 82 ? 2.725 4.25 -19.203 1 84.44 82 GLU A CA 1
ATOM 637 C C . GLU A 1 82 ? 1.312 4.789 -19.406 1 84.44 82 GLU A C 1
ATOM 639 O O . GLU A 1 82 ? 0.35 4.02 -19.453 1 84.44 82 GLU A O 1
ATOM 644 N N . LEU A 1 83 ? 1.253 6.082 -19.453 1 78.94 83 LEU A N 1
ATOM 645 C CA . LEU A 1 83 ? -0.018 6.723 -19.781 1 78.94 83 LEU A CA 1
ATOM 646 C C . LEU A 1 83 ? -0.299 6.652 -21.281 1 78.94 83 LEU A C 1
ATOM 648 O O . LEU A 1 83 ? 0.61 6.82 -22.094 1 78.94 83 LEU A O 1
ATOM 652 N N . VAL A 1 84 ? -1.58 6.246 -21.578 1 78.06 84 VAL A N 1
ATOM 653 C CA . VAL A 1 84 ? -1.938 6.164 -22.984 1 78.06 84 VAL A CA 1
ATOM 654 C C . VAL A 1 84 ? -3.148 7.055 -23.266 1 78.06 84 VAL A C 1
ATOM 656 O O . VAL A 1 84 ? -3.996 7.25 -22.391 1 78.06 84 VAL A O 1
ATOM 659 N N . CYS A 1 85 ? -3.1 7.801 -24.422 1 70.19 85 CYS A N 1
ATOM 660 C CA . CYS A 1 85 ? -4.156 8.711 -24.844 1 70.19 85 CYS A CA 1
ATOM 661 C C . CYS A 1 85 ? -5.453 7.961 -25.109 1 70.19 85 CYS A C 1
ATOM 663 O O . CYS A 1 85 ? -5.449 6.93 -25.797 1 70.19 85 CYS A O 1
ATOM 665 N N . THR A 1 86 ? -6.465 8.25 -24.375 1 63.19 86 THR A N 1
ATOM 666 C CA . THR A 1 86 ? -7.75 7.613 -24.625 1 63.19 86 THR A CA 1
ATOM 667 C C . THR A 1 86 ? -8.641 8.508 -25.484 1 63.19 86 THR A C 1
ATOM 669 O O . THR A 1 86 ? -9.844 8.273 -25.594 1 63.19 86 THR A O 1
ATOM 672 N N . CYS A 1 87 ? -8.211 9.727 -25.906 1 60 87 CYS A N 1
ATOM 673 C CA . CYS A 1 87 ? -9.039 10.695 -26.609 1 60 87 CYS A CA 1
ATOM 674 C C . CYS A 1 87 ? -9.672 10.078 -27.859 1 60 87 CYS A C 1
ATOM 676 O O . CYS A 1 87 ? -10.766 10.477 -28.266 1 60 87 CYS A O 1
ATOM 678 N N . THR A 1 88 ? -8.969 9.328 -28.562 1 56.12 88 THR A N 1
ATOM 679 C CA . THR A 1 88 ? -9.609 8.844 -29.781 1 56.12 88 THR A CA 1
ATOM 680 C C . THR A 1 88 ? -10.734 7.867 -29.438 1 56.12 88 THR A C 1
ATOM 682 O O . THR A 1 88 ? -11.562 7.543 -30.297 1 56.12 88 THR A O 1
ATOM 685 N N . ARG A 1 89 ? -10.555 7.195 -28.516 1 48.12 89 ARG A N 1
ATOM 686 C CA . ARG A 1 89 ? -11.633 6.227 -28.328 1 48.12 89 ARG A CA 1
ATOM 687 C C . ARG A 1 89 ? -12.852 6.887 -27.688 1 48.12 89 ARG A C 1
ATOM 689 O O . ARG A 1 89 ? -13.984 6.605 -28.078 1 48.12 89 ARG A O 1
ATOM 696 N N . LYS A 1 90 ? -12.906 7.574 -26.422 1 52.62 90 LYS A N 1
ATOM 697 C CA . LYS A 1 90 ? -14.125 8.086 -25.812 1 52.62 90 LYS A CA 1
ATOM 698 C C . LYS A 1 90 ? -14.102 9.609 -25.734 1 52.62 90 LYS A C 1
ATOM 700 O O . LYS A 1 90 ? -13.062 10.211 -25.453 1 52.62 90 LYS A O 1
ATOM 705 N N . GLN A 1 91 ? -14.992 10.453 -26.219 1 45.81 91 GLN A N 1
ATOM 706 C CA . GLN A 1 91 ? -15.195 11.898 -26.312 1 45.81 91 GLN A CA 1
ATOM 707 C C . GLN A 1 91 ? -14.781 12.594 -25.031 1 45.81 91 GLN A C 1
ATOM 709 O O . GLN A 1 91 ? -14.203 13.688 -25.062 1 45.81 91 GLN A O 1
ATOM 714 N N . ASN A 1 92 ? -15.367 12.32 -23.828 1 44.88 92 ASN A N 1
ATOM 715 C CA . ASN A 1 92 ? -15.547 13.227 -22.688 1 44.88 92 ASN A CA 1
ATOM 716 C C . ASN A 1 92 ? -14.461 13.016 -21.641 1 44.88 92 ASN A C 1
ATOM 718 O O . ASN A 1 92 ? -14.641 13.375 -20.484 1 44.88 92 ASN A O 1
ATOM 722 N N . MET A 1 93 ? -13.422 12.148 -21.984 1 47.16 93 MET A N 1
ATOM 723 C CA . MET A 1 93 ? -12.492 12.008 -20.859 1 47.16 93 MET A CA 1
ATOM 724 C C . MET A 1 93 ? -11.219 12.805 -21.109 1 47.16 93 MET A C 1
ATOM 726 O O . MET A 1 93 ? -10.766 12.914 -22.25 1 47.16 93 MET A O 1
ATOM 730 N N . LEU A 1 94 ? -10.875 13.742 -20.375 1 50.09 94 LEU A N 1
ATOM 731 C CA . LEU A 1 94 ? -9.656 14.539 -20.422 1 50.09 94 LEU A CA 1
ATOM 732 C C . LEU A 1 94 ? -8.43 13.648 -20.594 1 50.09 94 LEU A C 1
ATOM 734 O O . LEU A 1 94 ? -8.25 12.68 -19.844 1 50.09 94 LEU A O 1
ATOM 738 N N . CYS A 1 95 ? -7.977 13.516 -21.891 1 54.31 95 CYS A N 1
ATOM 739 C CA . CYS A 1 95 ? -6.832 12.695 -22.281 1 54.31 95 CYS A CA 1
ATOM 740 C C . CYS A 1 95 ? -5.539 13.273 -21.703 1 54.31 95 CYS A C 1
ATOM 742 O O . CYS A 1 95 ? -5.18 14.414 -22 1 54.31 95 CYS A O 1
ATOM 744 N N . PHE A 1 96 ? -4.93 12.68 -20.734 1 53.69 96 PHE A N 1
ATOM 745 C CA . PHE A 1 96 ? -3.732 13.055 -19.984 1 53.69 96 PHE A CA 1
ATOM 746 C C . PHE A 1 96 ? -2.604 13.438 -20.938 1 53.69 96 PHE A C 1
ATOM 748 O O . PHE A 1 96 ? -1.774 14.289 -20.609 1 53.69 96 PHE A O 1
ATOM 755 N N . LEU A 1 97 ? -2.576 12.766 -22.109 1 54.03 97 LEU A N 1
ATOM 756 C CA . LEU A 1 97 ? -1.503 13.031 -23.062 1 54.03 97 LEU A CA 1
ATOM 757 C C . LEU A 1 97 ? -1.702 14.383 -23.75 1 54.03 97 LEU A C 1
ATOM 759 O O . LEU A 1 97 ? -0.737 15 -24.203 1 54.03 97 LEU A O 1
ATOM 763 N N . HIS A 1 98 ? -2.928 14.727 -23.922 1 54.31 98 HIS A N 1
ATOM 764 C CA . HIS A 1 98 ? -3.164 15.969 -24.656 1 54.31 98 HIS A CA 1
ATOM 765 C C . HIS A 1 98 ? -3.426 17.125 -23.703 1 54.31 98 HIS A C 1
ATOM 767 O O . HIS A 1 98 ? -3.547 18.281 -24.125 1 54.31 98 HIS A O 1
ATOM 773 N N . HIS A 1 99 ? -3.777 16.969 -22.562 1 52.25 99 HIS A N 1
ATOM 774 C CA . HIS A 1 99 ? -4.008 18.109 -21.688 1 52.25 99 HIS A CA 1
ATOM 775 C C . HIS A 1 99 ? -2.799 18.375 -20.781 1 52.25 99 HIS A C 1
ATOM 777 O O . HIS A 1 99 ? -2.037 17.453 -20.484 1 52.25 99 HIS A O 1
ATOM 783 N N . SER A 1 100 ? -2.451 19.672 -20.531 1 50.09 100 SER A N 1
ATOM 784 C CA . SER A 1 100 ? -1.252 20.172 -19.875 1 50.09 100 SER A CA 1
ATOM 785 C C . SER A 1 100 ? -1.007 19.469 -18.547 1 50.09 100 SER A C 1
ATOM 787 O O . SER A 1 100 ? -1.942 18.953 -17.938 1 50.09 100 SER A O 1
ATOM 789 N N . GLU A 1 101 ? 0.251 19.203 -18.234 1 46.09 101 GLU A N 1
ATOM 790 C CA . GLU A 1 101 ? 0.748 18.625 -17 1 46.09 101 GLU A CA 1
ATOM 791 C C . GLU A 1 101 ? 0.067 19.266 -15.781 1 46.09 101 GLU A C 1
ATOM 793 O O . GLU A 1 101 ? -0.231 18.578 -14.805 1 46.09 101 GLU A O 1
ATOM 798 N N . GLU A 1 102 ? 0.033 20.562 -15.758 1 47.94 102 GLU A N 1
ATOM 799 C CA . GLU A 1 102 ? -0.549 21.344 -14.664 1 47.94 102 GLU A CA 1
ATOM 800 C C . GLU A 1 102 ? -2.006 20.953 -14.43 1 47.94 102 GLU A C 1
ATOM 802 O O . GLU A 1 102 ? -2.438 20.812 -13.281 1 47.94 102 GLU A O 1
ATOM 807 N N . GLU A 1 103 ? -2.752 20.984 -15.477 1 49.06 103 GLU A N 1
ATOM 808 C CA . GLU A 1 103 ? -4.16 20.609 -15.383 1 49.06 103 GLU A CA 1
ATOM 809 C C . GLU A 1 103 ? -4.312 19.156 -14.93 1 49.06 103 GLU A C 1
ATOM 811 O O . GLU A 1 103 ? -5.238 18.828 -14.188 1 49.06 103 GLU A O 1
ATOM 816 N N . LEU A 1 104 ? -3.42 18.297 -15.422 1 46.22 104 LEU A N 1
ATOM 817 C CA . LEU A 1 104 ? -3.383 16.875 -15.094 1 46.22 104 LEU A CA 1
ATOM 818 C C . LEU A 1 104 ? -2.822 16.656 -13.695 1 46.22 104 LEU A C 1
ATOM 820 O O . LEU A 1 104 ? -3.062 15.602 -13.086 1 46.22 104 LEU A O 1
ATOM 824 N N . LYS A 1 105 ? -1.854 17.328 -13.242 1 46.47 105 LYS A N 1
ATOM 825 C CA . LYS A 1 105 ? -1.37 17.281 -11.867 1 46.47 105 LYS A CA 1
ATOM 826 C C . LYS A 1 105 ? -2.525 17.391 -10.875 1 46.47 105 LYS A C 1
ATOM 828 O O . LYS A 1 105 ? -2.521 16.734 -9.836 1 46.47 105 LYS A O 1
ATOM 833 N N . ARG A 1 106 ? -3.25 18.5 -11.023 1 42.38 106 ARG A N 1
ATOM 834 C CA . ARG A 1 106 ? -4.348 18.734 -10.094 1 42.38 106 ARG A CA 1
ATOM 835 C C . ARG A 1 106 ? -5.223 17.5 -9.945 1 42.38 106 ARG A C 1
ATOM 837 O O . ARG A 1 106 ? -5.73 17.203 -8.859 1 42.38 106 ARG A O 1
ATOM 844 N N . ASN A 1 107 ? -5.723 17.047 -11.102 1 43.16 107 ASN A N 1
ATOM 845 C CA . ASN A 1 107 ? -6.758 16.016 -11.008 1 43.16 107 ASN A CA 1
ATOM 846 C C . ASN A 1 107 ? -6.156 14.648 -10.711 1 43.16 107 ASN A C 1
ATOM 848 O O . ASN A 1 107 ? -6.59 13.961 -9.781 1 43.16 107 ASN A O 1
ATOM 852 N N . GLN A 1 108 ? -5.73 13.75 -11.859 1 43.53 108 GLN A N 1
ATOM 853 C CA . GLN A 1 108 ? -5.633 12.297 -12.016 1 43.53 108 GLN A CA 1
ATOM 854 C C . GLN A 1 108 ? -4.246 11.797 -11.633 1 43.53 108 GLN A C 1
ATOM 856 O O . GLN A 1 108 ? -3.977 10.594 -11.68 1 43.53 108 GLN A O 1
ATOM 861 N N . VAL A 1 109 ? -3.254 12.539 -11.797 1 44.28 109 VAL A N 1
ATOM 862 C CA . VAL A 1 109 ? -1.915 11.977 -11.93 1 44.28 109 VAL A CA 1
ATOM 863 C C . VAL A 1 109 ? -1.562 11.195 -10.664 1 44.28 109 VAL A C 1
ATOM 865 O O . VAL A 1 109 ? -0.54 10.5 -10.625 1 44.28 109 VAL A O 1
ATOM 868 N N . ALA A 1 110 ? -1.687 11.82 -9.633 1 49.88 110 ALA A N 1
ATOM 869 C CA . ALA A 1 110 ? -1.374 11.062 -8.422 1 49.88 110 ALA A CA 1
ATOM 870 C C . ALA A 1 110 ? -1.87 9.625 -8.531 1 49.88 110 ALA A C 1
ATOM 872 O O . ALA A 1 110 ? -2.033 8.945 -7.52 1 49.88 110 ALA A O 1
ATOM 873 N N . SER A 1 111 ? -2.086 9.094 -9.836 1 57.06 111 SER A N 1
ATOM 874 C CA . SER A 1 111 ? -2.682 7.98 -10.578 1 57.06 111 SER A CA 1
ATOM 875 C C . SER A 1 111 ? -2.109 6.645 -10.125 1 57.06 111 SER A C 1
ATOM 877 O O . SER A 1 111 ? -1.273 6.594 -9.219 1 57.06 111 SER A O 1
ATOM 879 N N . LEU A 1 112 ? -2.264 5.758 -10.977 1 59.28 112 LEU A N 1
ATOM 880 C CA . LEU A 1 112 ? -1.727 4.41 -10.789 1 59.28 112 LEU A CA 1
ATOM 881 C C . LEU A 1 112 ? -0.225 4.457 -10.531 1 59.28 112 LEU A C 1
ATOM 883 O O . LEU A 1 112 ? 0.286 3.715 -9.688 1 59.28 112 LEU A O 1
ATOM 887 N N . LEU A 1 113 ? 0.318 5.465 -11.055 1 63.72 113 LEU A N 1
ATOM 888 C CA . LEU A 1 113 ? 1.768 5.602 -10.961 1 63.72 113 LEU A CA 1
ATOM 889 C C . LEU A 1 113 ? 2.184 6.012 -9.555 1 63.72 113 LEU A C 1
ATOM 891 O O . LEU A 1 113 ? 3.189 5.527 -9.031 1 63.72 113 LEU A O 1
ATOM 895 N N . HIS A 1 114 ? 1.3 6.645 -8.977 1 65.88 114 HIS A N 1
ATOM 896 C CA . HIS A 1 114 ? 1.675 7.16 -7.664 1 65.88 114 HIS A CA 1
ATOM 897 C C . HIS A 1 114 ? 1.229 6.219 -6.551 1 65.88 114 HIS A C 1
ATOM 899 O O . HIS A 1 114 ? 1.753 6.273 -5.438 1 65.88 114 HIS A O 1
ATOM 905 N N . THR A 1 115 ? 0.39 5.348 -7.008 1 78.06 115 THR A N 1
ATOM 906 C CA . THR A 1 115 ? -0.212 4.57 -5.93 1 78.06 115 THR A CA 1
ATOM 907 C C . THR A 1 115 ? 0.378 3.164 -5.883 1 78.06 115 THR A C 1
ATOM 909 O O . THR A 1 115 ? 0.747 2.676 -4.812 1 78.06 115 THR A O 1
ATOM 912 N N . LEU A 1 116 ? 0.48 2.594 -7.035 1 89.06 116 LEU A N 1
ATOM 913 C CA . LEU A 1 116 ? 0.864 1.187 -7.016 1 89.06 116 LEU A CA 1
ATOM 914 C C . LEU A 1 116 ? 2.199 0.979 -7.723 1 89.06 116 LEU A C 1
ATOM 916 O O . LEU A 1 116 ? 2.588 -0.158 -8 1 89.06 116 LEU A O 1
ATOM 920 N N . CYS A 1 117 ? 2.896 2.092 -7.961 1 89.69 117 CYS A N 1
ATOM 921 C CA . CYS A 1 117 ? 4.176 1.981 -8.648 1 89.69 117 CYS A CA 1
ATOM 922 C C . CYS A 1 117 ? 5.301 2.578 -7.812 1 89.69 117 CYS A C 1
ATOM 924 O O . CYS A 1 117 ? 5.051 3.375 -6.906 1 89.69 117 CYS A O 1
ATOM 926 N N . THR A 1 118 ? 6.461 2.131 -7.914 1 87.19 118 THR A N 1
ATOM 927 C CA . THR A 1 118 ? 7.711 2.783 -7.547 1 87.19 118 THR A CA 1
ATOM 928 C C . THR A 1 118 ? 8.477 3.23 -8.789 1 87.19 118 THR A C 1
ATOM 930 O O . THR A 1 118 ? 8.945 2.398 -9.57 1 87.19 118 THR A O 1
ATOM 933 N N . GLY A 1 119 ? 8.555 4.562 -8.883 1 84.31 119 GLY A N 1
ATOM 934 C CA . GLY A 1 119 ? 8.93 5.016 -10.219 1 84.31 119 GLY A CA 1
ATOM 935 C C . GLY A 1 119 ? 7.902 4.66 -11.273 1 84.31 119 GLY A C 1
ATOM 936 O O . GLY A 1 119 ? 6.699 4.777 -11.047 1 84.31 119 GLY A O 1
ATOM 937 N N . PRO A 1 120 ? 8.258 4.273 -12.422 1 87.44 120 PRO A N 1
ATOM 938 C CA . PRO A 1 120 ? 7.301 3.898 -13.469 1 87.44 120 PRO A CA 1
ATOM 939 C C . PRO A 1 120 ? 6.949 2.412 -13.438 1 87.44 120 PRO A C 1
ATOM 941 O O . PRO A 1 120 ? 6.273 1.917 -14.344 1 87.44 120 PRO A O 1
ATOM 944 N N . TYR A 1 121 ? 7.398 1.66 -12.445 1 91.88 121 TYR A N 1
ATOM 945 C CA . TYR A 1 121 ? 7.246 0.209 -12.461 1 91.88 121 TYR A CA 1
ATOM 946 C C . TYR A 1 121 ? 6.223 -0.24 -11.422 1 91.88 121 TYR A C 1
ATOM 948 O O . TYR A 1 121 ? 6.184 0.291 -10.312 1 91.88 121 TYR A O 1
ATOM 956 N N . LEU A 1 122 ? 5.41 -1.2 -11.828 1 93.94 122 LEU A N 1
ATOM 957 C CA . LEU A 1 122 ? 4.449 -1.783 -10.898 1 93.94 122 LEU A CA 1
ATOM 958 C C . LEU A 1 122 ? 5.16 -2.371 -9.68 1 93.94 122 LEU A C 1
ATOM 960 O O . LEU A 1 122 ? 6.156 -3.088 -9.828 1 93.94 122 LEU A O 1
ATOM 964 N N . ASP A 1 123 ? 4.648 -2.055 -8.57 1 92.5 123 ASP A N 1
ATOM 965 C CA . ASP A 1 123 ? 5.238 -2.486 -7.305 1 92.5 123 ASP A CA 1
ATOM 966 C C . ASP A 1 123 ? 4.387 -3.572 -6.645 1 92.5 123 ASP A C 1
ATOM 968 O O . ASP A 1 123 ? 3.279 -3.301 -6.176 1 92.5 123 ASP A O 1
ATOM 972 N N . VAL A 1 124 ? 4.945 -4.805 -6.461 1 93.06 124 VAL A N 1
ATOM 973 C CA . VAL A 1 124 ? 4.195 -5.973 -6 1 93.06 124 VAL A CA 1
ATOM 974 C C . VAL A 1 124 ? 3.783 -5.781 -4.543 1 93.06 124 VAL A C 1
ATOM 976 O O . VAL A 1 124 ? 2.705 -6.219 -4.133 1 93.06 124 VAL A O 1
ATOM 979 N N . GLU A 1 125 ? 4.598 -5.156 -3.779 1 91.31 125 GLU A N 1
ATOM 980 C CA . GLU A 1 125 ? 4.27 -4.953 -2.371 1 91.31 125 GLU A CA 1
ATOM 981 C C . GLU A 1 125 ? 3.076 -4.016 -2.211 1 91.31 125 GLU A C 1
ATOM 983 O O . GLU A 1 125 ? 2.219 -4.234 -1.351 1 91.31 125 GLU A O 1
ATOM 988 N N . LYS A 1 126 ? 3.039 -2.965 -2.992 1 91.19 126 LYS A N 1
ATOM 989 C CA . LYS A 1 126 ? 1.921 -2.027 -2.951 1 91.19 126 LYS A CA 1
ATOM 990 C C . LYS A 1 126 ? 0.632 -2.689 -3.432 1 91.19 126 LYS A C 1
ATOM 992 O O . LYS A 1 126 ? -0.433 -2.48 -2.848 1 91.19 126 LYS A O 1
ATOM 997 N N . ILE A 1 127 ? 0.763 -3.475 -4.461 1 94.06 127 ILE A N 1
ATOM 998 C CA . ILE A 1 127 ? -0.392 -4.191 -4.992 1 94.06 127 ILE A CA 1
ATOM 999 C C . ILE A 1 127 ? -0.932 -5.152 -3.936 1 94.06 127 ILE A C 1
ATOM 1001 O O . ILE A 1 127 ? -2.145 -5.246 -3.734 1 94.06 127 ILE A O 1
ATOM 1005 N N . THR A 1 128 ? -0.037 -5.867 -3.324 1 93.25 128 THR A N 1
ATOM 1006 C CA . THR A 1 128 ? -0.41 -6.824 -2.287 1 93.25 128 THR A CA 1
ATOM 1007 C C . THR A 1 128 ? -1.114 -6.121 -1.131 1 93.25 128 THR A C 1
ATOM 1009 O O . THR A 1 128 ? -2.148 -6.59 -0.65 1 93.25 128 THR A O 1
ATOM 1012 N N . LEU A 1 129 ? -0.534 -5.008 -0.719 1 92.31 129 LEU A N 1
ATOM 1013 C CA . LEU A 1 129 ? -1.143 -4.227 0.351 1 92.31 129 LEU A CA 1
ATOM 1014 C C . LEU A 1 129 ? -2.543 -3.768 -0.039 1 92.31 129 LEU A C 1
ATOM 1016 O O . LEU A 1 129 ? -3.482 -3.883 0.752 1 92.31 129 LEU A O 1
ATOM 1020 N N . TRP A 1 130 ? -2.66 -3.225 -1.206 1 93.19 130 TRP A N 1
ATOM 1021 C CA . TRP A 1 130 ? -3.943 -2.777 -1.734 1 93.19 130 TRP A CA 1
ATOM 1022 C C . TRP A 1 130 ? -4.977 -3.896 -1.678 1 93.19 130 TRP A C 1
ATOM 1024 O O . TRP A 1 130 ? -6.082 -3.705 -1.165 1 93.19 130 TRP A O 1
ATOM 1034 N N . PHE A 1 131 ? -4.645 -5.031 -2.172 1 95.62 131 PHE A N 1
ATOM 1035 C CA . PHE A 1 131 ? -5.59 -6.137 -2.271 1 95.62 131 PHE A CA 1
ATOM 1036 C C . PHE A 1 131 ? -5.918 -6.695 -0.893 1 95.62 131 PHE A C 1
ATOM 1038 O O . PHE A 1 131 ? -7.07 -7.031 -0.611 1 95.62 131 PHE A O 1
ATOM 1045 N N . GLN A 1 132 ? -4.895 -6.891 -0.028 1 93.38 132 GLN A N 1
ATOM 1046 C CA . GLN A 1 132 ? -5.117 -7.391 1.325 1 93.38 132 GLN A CA 1
ATOM 1047 C C . GLN A 1 132 ? -6.07 -6.477 2.096 1 93.38 132 GLN A C 1
ATOM 1049 O O . GLN A 1 132 ? -6.977 -6.957 2.779 1 93.38 132 GLN A O 1
ATOM 1054 N N . THR A 1 133 ? -5.828 -5.148 1.977 1 92.62 133 THR A N 1
ATOM 1055 C CA . THR A 1 133 ? -6.691 -4.176 2.635 1 92.62 133 THR A CA 1
ATOM 1056 C C . THR A 1 133 ? -8.117 -4.277 2.107 1 92.62 133 THR A C 1
ATOM 1058 O O . THR A 1 133 ? -9.078 -4.262 2.885 1 92.62 133 THR A O 1
ATOM 1061 N N . PHE A 1 134 ? -8.258 -4.41 0.838 1 94.69 134 PHE A N 1
ATOM 1062 C CA . PHE A 1 134 ? -9.555 -4.547 0.193 1 94.69 134 PHE A CA 1
ATOM 1063 C C . PHE A 1 134 ? -10.297 -5.773 0.719 1 94.69 134 PHE A C 1
ATOM 1065 O O . PHE A 1 134 ? -11.469 -5.688 1.087 1 94.69 134 PHE A O 1
ATOM 1072 N N . VAL A 1 135 ? -9.594 -6.938 0.762 1 95 135 VAL A N 1
ATOM 1073 C CA . VAL A 1 135 ? -10.211 -8.188 1.189 1 95 135 VAL A CA 1
ATOM 1074 C C . VAL A 1 135 ? -10.734 -8.047 2.617 1 95 135 VAL A C 1
ATOM 1076 O O . VAL A 1 135 ? -11.875 -8.406 2.906 1 95 135 VAL A O 1
ATOM 1079 N N . ILE A 1 136 ? -9.891 -7.484 3.49 1 93 136 ILE A N 1
ATOM 1080 C CA . ILE A 1 136 ? -10.273 -7.332 4.891 1 93 136 ILE A CA 1
ATOM 1081 C C . ILE A 1 136 ? -11.477 -6.398 5 1 93 136 ILE A C 1
ATOM 1083 O O . ILE A 1 136 ? -12.453 -6.715 5.688 1 93 136 ILE A O 1
ATOM 1087 N N . SER A 1 137 ? -11.438 -5.289 4.242 1 92.38 137 SER A N 1
ATOM 1088 C CA . SER A 1 137 ? -12.43 -4.23 4.379 1 92.38 137 SER A CA 1
ATOM 1089 C C . SER A 1 137 ? -13.758 -4.633 3.744 1 92.38 137 SER A C 1
ATOM 1091 O O . SER A 1 137 ? -14.828 -4.219 4.203 1 92.38 137 SER A O 1
ATOM 1093 N N . ALA A 1 138 ? -13.727 -5.434 2.707 1 92.69 138 ALA A N 1
ATOM 1094 C CA . ALA A 1 138 ? -14.93 -5.73 1.94 1 92.69 138 ALA A CA 1
ATOM 1095 C C . ALA A 1 138 ? -15.445 -7.137 2.246 1 92.69 138 ALA A C 1
ATOM 1097 O O . ALA A 1 138 ? -16.391 -7.613 1.61 1 92.69 138 ALA A O 1
ATOM 1098 N N . TRP A 1 139 ? -14.852 -7.879 3.16 1 92.62 139 TRP A N 1
ATOM 1099 C CA . TRP A 1 139 ? -15.211 -9.273 3.422 1 92.62 139 TRP A CA 1
ATOM 1100 C C . TRP A 1 139 ? -16.688 -9.398 3.785 1 92.62 139 TRP A C 1
ATOM 1102 O O . TRP A 1 139 ? -17.359 -10.328 3.342 1 92.62 139 TRP A O 1
ATOM 1112 N N . SER A 1 140 ? -17.203 -8.414 4.504 1 90.81 140 SER A N 1
ATOM 1113 C CA . SER A 1 140 ? -18.562 -8.508 5.035 1 90.81 140 SER A CA 1
ATOM 1114 C C . SER A 1 140 ? -19.594 -8.461 3.916 1 90.81 140 SER A C 1
ATOM 1116 O O . SER A 1 140 ? -20.734 -8.898 4.094 1 90.81 140 SER A O 1
ATOM 1118 N N . VAL A 1 141 ? -19.172 -7.945 2.779 1 91.31 141 VAL A N 1
ATOM 1119 C CA . VAL A 1 141 ? -20.172 -7.758 1.72 1 91.31 141 VAL A C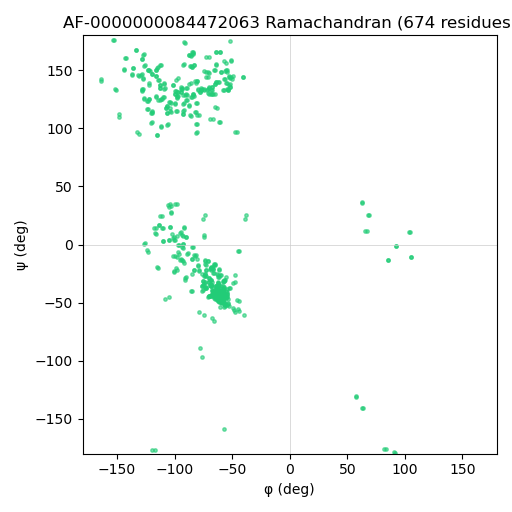A 1
ATOM 1120 C C . VAL A 1 141 ? -20.125 -8.945 0.759 1 91.31 141 VAL A C 1
ATOM 1122 O O . VAL A 1 141 ? -20.953 -9.047 -0.147 1 91.31 141 VAL A O 1
ATOM 1125 N N . VAL A 1 142 ? -19.156 -9.82 0.903 1 92.88 142 VAL A N 1
ATOM 1126 C CA . VAL A 1 142 ? -19.078 -11 0.048 1 92.88 142 VAL A CA 1
ATOM 1127 C C . VAL A 1 142 ? -19.938 -12.125 0.631 1 92.88 142 VAL A C 1
ATOM 1129 O O . VAL A 1 142 ? -19.969 -12.32 1.848 1 92.88 142 VAL A O 1
ATOM 1132 N N . PRO A 1 143 ? -20.672 -12.875 -0.164 1 93.56 143 PRO A N 1
ATOM 1133 C CA . PRO A 1 143 ? -21.594 -13.906 0.311 1 93.56 143 PRO A CA 1
ATOM 1134 C C . PRO A 1 143 ? -20.922 -14.961 1.182 1 93.56 143 PRO A C 1
ATOM 1136 O O . PRO A 1 143 ? -21.547 -15.508 2.098 1 93.56 143 PRO A O 1
ATOM 1139 N N . GLN A 1 144 ? -19.719 -15.273 0.974 1 93.94 144 GLN A N 1
ATOM 1140 C CA . GLN A 1 144 ? -18.984 -16.312 1.688 1 93.94 144 GLN A CA 1
ATOM 1141 C C . GLN A 1 144 ? -18.75 -15.93 3.146 1 93.94 144 GLN A C 1
ATOM 1143 O O . GLN A 1 144 ? -18.406 -16.781 3.975 1 93.94 144 GLN A O 1
ATOM 1148 N N . SER A 1 145 ? -18.875 -14.602 3.436 1 92.56 145 SER A N 1
ATOM 1149 C CA . SER A 1 145 ? -18.656 -14.133 4.801 1 92.56 145 SER A CA 1
ATOM 1150 C C . SER A 1 145 ? -19.656 -14.75 5.766 1 92.56 145 SER A C 1
ATOM 1152 O O . SER A 1 145 ? -19.422 -14.773 6.977 1 92.56 145 SER A O 1
ATOM 1154 N N . ARG A 1 146 ? -20.797 -15.242 5.336 1 92.38 146 ARG A N 1
ATOM 1155 C CA . ARG A 1 146 ? -21.828 -15.859 6.164 1 92.38 146 ARG A CA 1
ATOM 1156 C C . ARG A 1 146 ? -21.406 -17.25 6.637 1 92.38 146 ARG A C 1
ATOM 1158 O O . ARG A 1 146 ? -21.859 -17.719 7.676 1 92.38 146 ARG A O 1
ATOM 1165 N N . HIS A 1 147 ? -20.516 -17.844 5.844 1 92.25 147 HIS A N 1
ATOM 1166 C CA . HIS A 1 147 ? -20.188 -19.25 6.121 1 92.25 147 HIS A CA 1
ATOM 1167 C C . HIS A 1 147 ? -18.734 -19.391 6.559 1 92.25 147 HIS A C 1
ATOM 1169 O O . HIS A 1 147 ? -18.359 -20.422 7.133 1 92.25 147 HIS A O 1
ATOM 1175 N N . TYR A 1 148 ? -17.984 -18.344 6.199 1 93.38 148 TYR A N 1
ATOM 1176 C CA . TYR A 1 148 ? -16.562 -18.422 6.512 1 93.38 148 TYR A CA 1
ATOM 1177 C C . TYR A 1 148 ? -16.094 -17.203 7.277 1 93.38 148 TYR A C 1
ATOM 1179 O O . TYR A 1 148 ? -16.578 -16.094 7.039 1 93.38 148 TYR A O 1
ATOM 1187 N N . GLU A 1 149 ? -15.195 -17.469 8.195 1 91.5 149 GLU A N 1
ATOM 1188 C CA . GLU A 1 149 ? -14.352 -16.391 8.711 1 91.5 149 GLU A CA 1
ATOM 1189 C C . GLU A 1 149 ? -13.031 -16.328 7.961 1 91.5 149 GLU A C 1
ATOM 1191 O O . GLU A 1 149 ? -12.43 -17.359 7.645 1 91.5 149 GLU A O 1
ATOM 1196 N N . VAL A 1 150 ? -12.672 -15.172 7.641 1 91.06 150 VAL A N 1
ATOM 1197 C CA . VAL A 1 150 ? -11.445 -15.039 6.859 1 91.06 150 VAL A CA 1
ATOM 1198 C C . VAL A 1 150 ? -10.344 -14.43 7.723 1 91.06 150 VAL A C 1
ATOM 1200 O O . VAL A 1 150 ? -10.609 -13.516 8.516 1 91.06 150 VAL A O 1
ATOM 1203 N N . GLN A 1 151 ? -9.211 -14.969 7.676 1 88.44 151 GLN A N 1
ATOM 1204 C CA . GLN A 1 151 ? -7.992 -14.398 8.242 1 88.44 151 GLN A CA 1
ATOM 1205 C C . GLN A 1 151 ? -6.941 -14.164 7.16 1 88.44 151 GLN A C 1
ATOM 1207 O O . GLN A 1 151 ? -6.5 -15.109 6.5 1 88.44 151 GLN A O 1
ATOM 1212 N N . VAL A 1 152 ? -6.633 -12.898 6.926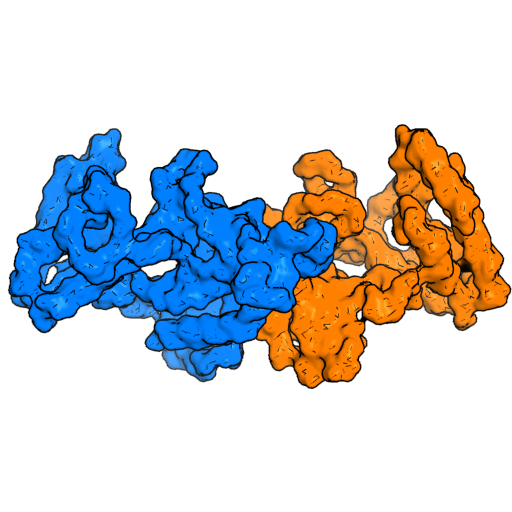 1 89.31 152 VAL A N 1
ATOM 1213 C CA . VAL A 1 152 ? -5.559 -12.57 6 1 89.31 152 VAL A CA 1
ATOM 1214 C C . VAL A 1 152 ? -4.211 -12.711 6.699 1 89.31 152 VAL A C 1
ATOM 1216 O O . VAL A 1 152 ? -3.963 -12.07 7.723 1 89.31 152 VAL A O 1
ATOM 1219 N N . LEU A 1 153 ? -3.402 -13.547 6.129 1 85.25 153 LEU A N 1
ATOM 1220 C CA . LEU A 1 153 ? -2.111 -13.852 6.734 1 85.25 153 LEU A CA 1
ATOM 1221 C C . LEU A 1 153 ? -1.027 -12.922 6.195 1 85.25 153 LEU A C 1
ATOM 1223 O O . LEU A 1 153 ? -1.138 -12.422 5.074 1 85.25 153 LEU A O 1
ATOM 1227 N N . PRO A 1 154 ? 0.025 -12.703 6.938 1 79 154 PRO A N 1
ATOM 1228 C CA . PRO A 1 154 ? 1.088 -11.781 6.52 1 79 154 PRO A CA 1
ATOM 1229 C C . PRO A 1 154 ? 1.844 -12.281 5.289 1 79 154 PRO A C 1
ATOM 1231 O O . PRO A 1 154 ? 2.225 -13.453 5.223 1 79 154 PRO A O 1
ATOM 1234 N N . SER A 1 155 ? 1.965 -11.438 4.324 1 83.5 155 SER A N 1
ATOM 1235 C CA . SER A 1 155 ? 2.734 -11.672 3.105 1 83.5 155 SER A CA 1
ATOM 1236 C C . SER A 1 155 ? 3.01 -10.367 2.365 1 83.5 155 SER A C 1
ATOM 1238 O O . SER A 1 155 ? 2.148 -9.484 2.303 1 83.5 155 SER A O 1
ATOM 1240 N N . SER A 1 156 ? 4.172 -10.234 1.818 1 85.12 156 SER A N 1
ATOM 1241 C CA . SER A 1 156 ? 4.496 -9 1.112 1 85.12 156 SER A CA 1
ATOM 1242 C C . SER A 1 156 ? 4.348 -9.172 -0.396 1 85.12 156 SER A C 1
ATOM 1244 O O . SER A 1 156 ? 4.363 -8.195 -1.142 1 85.12 156 SER A O 1
ATOM 1246 N N . ARG A 1 157 ? 4.164 -10.453 -0.822 1 89.31 157 ARG A N 1
ATOM 1247 C CA . ARG A 1 157 ? 4.219 -10.656 -2.268 1 89.31 157 ARG A CA 1
ATOM 1248 C C . ARG A 1 157 ? 2.936 -11.305 -2.777 1 89.31 157 ARG A C 1
ATOM 1250 O O . ARG A 1 157 ? 2.771 -11.508 -3.984 1 89.31 157 ARG A O 1
ATOM 1257 N N . SER A 1 158 ? 2.096 -11.672 -1.894 1 92.69 158 SER A N 1
ATOM 1258 C CA . SER A 1 158 ? 0.821 -12.297 -2.234 1 92.69 158 SER A CA 1
ATOM 1259 C C . SER A 1 158 ? -0.226 -12.039 -1.155 1 92.69 158 SER A C 1
ATOM 1261 O O . SER A 1 158 ? 0.033 -11.32 -0.19 1 92.69 158 SER A O 1
ATOM 1263 N N . CYS A 1 159 ? -1.399 -12.469 -1.39 1 93.69 159 CYS A N 1
ATOM 1264 C CA . CYS A 1 159 ? -2.457 -12.414 -0.387 1 93.69 159 CYS A CA 1
ATOM 1265 C C . CYS A 1 159 ? -2.838 -13.812 0.083 1 93.69 159 CYS A C 1
ATOM 1267 O O . CYS A 1 159 ? -3.514 -14.547 -0.636 1 93.69 159 CYS A O 1
ATOM 1269 N N . LYS A 1 160 ? -2.361 -14.156 1.233 1 92.38 160 LYS A N 1
ATOM 1270 C CA . LYS A 1 160 ? -2.67 -15.453 1.837 1 92.38 160 LYS A CA 1
ATOM 1271 C C . LYS A 1 160 ? -3.887 -15.352 2.752 1 92.38 160 LYS A C 1
ATOM 1273 O O . LYS A 1 160 ? -3.943 -14.484 3.629 1 92.38 160 LYS A O 1
ATOM 1278 N N . MET A 1 161 ? -4.836 -16.234 2.551 1 93.94 161 MET A N 1
ATOM 1279 C CA . MET A 1 161 ? -6.078 -16.203 3.318 1 93.94 161 MET A CA 1
ATOM 1280 C C . MET A 1 161 ? -6.371 -17.562 3.936 1 93.94 161 MET A C 1
ATOM 1282 O O . MET A 1 161 ? -6.184 -18.594 3.289 1 93.94 161 MET A O 1
ATOM 1286 N N . LYS A 1 162 ? -6.688 -17.578 5.121 1 92.88 162 LYS A N 1
ATOM 1287 C CA . LYS A 1 162 ? -7.238 -18.75 5.812 1 92.88 162 LYS A CA 1
ATOM 1288 C C . LYS A 1 162 ? -8.742 -18.594 6.016 1 92.88 162 LYS A C 1
ATOM 1290 O O . LYS A 1 162 ? -9.195 -17.672 6.691 1 92.88 162 LYS A O 1
ATOM 1295 N N . LEU A 1 163 ? -9.492 -19.391 5.414 1 93.25 163 LEU A N 1
ATOM 1296 C CA . LEU A 1 163 ? -10.945 -19.422 5.566 1 93.25 163 LEU A CA 1
ATOM 1297 C C . LEU A 1 163 ? -11.375 -20.531 6.52 1 93.25 163 LEU A C 1
ATOM 1299 O O . LEU A 1 163 ? -11.055 -21.703 6.297 1 93.25 163 LEU A O 1
ATOM 1303 N N . THR A 1 164 ? -12.031 -20.172 7.547 1 93.19 164 THR A N 1
ATOM 1304 C CA . THR A 1 164 ? -12.445 -21.141 8.555 1 93.19 164 THR A CA 1
ATOM 1305 C C . THR A 1 164 ? -13.969 -21.219 8.625 1 93.19 164 THR A C 1
ATOM 1307 O O . THR A 1 164 ? -14.648 -20.203 8.766 1 93.19 164 THR A O 1
ATOM 1310 N N . LYS A 1 165 ? -14.43 -22.406 8.523 1 90.25 165 LYS A N 1
ATOM 1311 C CA . LYS A 1 165 ? -15.867 -22.625 8.68 1 90.25 165 LYS A CA 1
ATOM 1312 C C . LYS A 1 165 ? -16.234 -22.766 10.148 1 90.25 165 LYS A C 1
ATOM 1314 O O . LYS A 1 165 ? -15.367 -22.938 11.008 1 90.25 165 LYS A O 1
ATOM 1319 N N . ALA A 1 166 ? -17.531 -22.672 10.461 1 82.38 166 ALA A N 1
ATOM 1320 C CA . ALA A 1 166 ? -18.047 -22.797 11.828 1 82.38 166 ALA A CA 1
ATOM 1321 C C . ALA A 1 166 ? -17.625 -24.141 12.445 1 82.38 166 ALA A C 1
ATOM 1323 O O . ALA A 1 166 ? -17.344 -24.203 13.641 1 82.38 166 ALA A O 1
ATOM 1324 N N . PHE A 1 167 ? -17.469 -25.172 11.656 1 81.25 167 PHE A N 1
ATOM 1325 C CA . PHE A 1 167 ? -17.188 -26.484 12.195 1 81.25 167 PHE A CA 1
ATOM 1326 C C . PHE A 1 167 ? -15.68 -26.734 12.258 1 81.25 167 PHE A C 1
ATOM 1328 O O . PHE A 1 167 ? -15.242 -27.828 12.609 1 81.25 167 PHE A O 1
ATOM 1335 N N . GLY A 1 168 ? -14.961 -25.812 11.867 1 79.19 168 GLY A N 1
ATOM 1336 C CA . GLY A 1 168 ? -13.539 -25.859 12.156 1 79.19 168 GLY A CA 1
ATOM 1337 C C . GLY A 1 168 ? -12.688 -26.219 10.945 1 79.19 168 GLY A C 1
ATOM 1338 O O . GLY A 1 168 ? -11.461 -26.172 11.008 1 79.19 168 GLY A O 1
ATOM 1339 N N . ARG A 1 169 ? -13.289 -26.641 9.883 1 86.31 169 ARG A N 1
ATOM 1340 C CA . ARG A 1 169 ? -12.477 -26.922 8.703 1 86.31 169 ARG A CA 1
ATOM 1341 C C . ARG A 1 169 ? -11.969 -25.625 8.078 1 86.31 169 ARG A C 1
ATOM 1343 O O . ARG A 1 169 ? -12.695 -24.641 8 1 86.31 169 ARG A O 1
ATOM 1350 N N . SER A 1 170 ? -10.641 -25.672 7.781 1 90.38 170 SER A N 1
ATOM 1351 C CA . SER A 1 170 ? -10.039 -24.469 7.223 1 90.38 170 SER A CA 1
ATOM 1352 C C . SER A 1 170 ? -9.586 -24.688 5.781 1 90.38 170 SER A C 1
ATOM 1354 O O . SER A 1 170 ? -9.242 -25.812 5.398 1 90.38 170 SER A O 1
ATOM 1356 N N . LEU A 1 171 ? -9.742 -23.75 4.969 1 92 171 LEU A N 1
ATOM 1357 C CA . LEU A 1 171 ? -9.234 -23.688 3.604 1 92 171 LEU A CA 1
ATOM 1358 C C . LEU A 1 171 ? -8.172 -22.609 3.463 1 92 171 LEU A C 1
ATOM 1360 O O . LEU A 1 171 ? -8.328 -21.5 4 1 92 171 LEU A O 1
ATOM 1364 N N . PHE A 1 172 ? -7.117 -22.953 2.822 1 93.69 172 PHE A N 1
ATOM 1365 C CA . PHE A 1 172 ? -6.047 -21.984 2.598 1 93.69 172 PHE A CA 1
ATOM 1366 C C . PHE A 1 172 ? -5.984 -21.578 1.131 1 93.69 172 PHE A C 1
ATOM 1368 O O . PHE A 1 172 ? -5.918 -22.438 0.246 1 93.69 172 PHE A O 1
ATOM 1375 N N . VAL A 1 173 ? -6.012 -20.312 0.896 1 95.62 173 VAL A N 1
ATOM 1376 C CA . VAL A 1 173 ? -5.969 -19.781 -0.457 1 95.62 173 VAL A CA 1
ATOM 1377 C C . VAL A 1 173 ? -4.855 -18.734 -0.562 1 95.62 173 VAL A C 1
ATOM 1379 O O . VAL A 1 173 ? -4.664 -17.922 0.349 1 95.62 173 VAL A O 1
ATOM 1382 N N . GLU A 1 174 ? -4.109 -18.844 -1.573 1 95.31 174 GLU A N 1
ATOM 1383 C CA . GLU A 1 174 ? -3.076 -17.859 -1.853 1 95.31 174 GLU A CA 1
ATOM 1384 C C . GLU A 1 174 ? -3.301 -17.188 -3.209 1 95.31 174 GLU A C 1
ATOM 1386 O O . GLU A 1 174 ? -3.24 -17.859 -4.246 1 95.31 174 GLU A O 1
ATOM 1391 N N . THR A 1 175 ? -3.607 -15.906 -3.172 1 96.56 175 THR A N 1
ATOM 1392 C CA . THR A 1 175 ? -3.771 -15.125 -4.395 1 96.56 175 THR A CA 1
ATOM 1393 C C . THR A 1 175 ? -2.434 -14.555 -4.852 1 96.56 175 THR A C 1
ATOM 1395 O O . THR A 1 175 ? -1.794 -13.797 -4.121 1 96.56 175 THR A O 1
ATOM 1398 N N . ILE A 1 176 ? -2.02 -14.914 -6.016 1 96.38 176 ILE A N 1
ATOM 1399 C CA . ILE A 1 176 ? -0.764 -14.453 -6.598 1 96.38 176 ILE A CA 1
ATOM 1400 C C . ILE A 1 176 ? -1.054 -13.531 -7.785 1 96.38 176 ILE A C 1
ATOM 1402 O O . ILE A 1 176 ? -1.761 -13.914 -8.719 1 96.38 176 ILE A O 1
ATOM 1406 N N . PHE A 1 177 ? -0.509 -12.367 -7.73 1 97.19 177 PHE A N 1
ATOM 1407 C CA . PHE A 1 177 ? -0.734 -11.406 -8.805 1 97.19 177 PHE A CA 1
ATOM 1408 C C . PHE A 1 177 ? 0.175 -11.703 -9.992 1 97.19 177 PHE A C 1
ATOM 1410 O O . PHE A 1 177 ? 1.325 -12.109 -9.82 1 97.19 177 PHE A O 1
ATOM 1417 N N . SER A 1 178 ? -0.398 -11.539 -11.141 1 97.38 178 SER A N 1
ATOM 1418 C CA . SER A 1 178 ? 0.358 -11.883 -12.344 1 97.38 178 SER A CA 1
ATOM 1419 C C . SER A 1 178 ? 0.059 -10.914 -13.477 1 97.38 178 SER A C 1
ATOM 1421 O O . SER A 1 178 ? -0.896 -10.133 -13.406 1 97.38 178 SER A O 1
ATOM 1423 N N . VAL A 1 179 ? 0.92 -10.875 -14.422 1 96.88 179 VAL A N 1
ATOM 1424 C CA . VAL A 1 179 ? 0.744 -10.141 -15.672 1 96.88 179 VAL A CA 1
ATOM 1425 C C . VAL A 1 179 ? 0.973 -11.07 -16.859 1 96.88 179 VAL A C 1
ATOM 1427 O O . VAL A 1 179 ? 2.01 -11.734 -16.953 1 96.88 179 VAL A O 1
ATOM 1430 N N . GLN A 1 180 ? 0.045 -11.109 -17.688 1 96.44 180 GLN A N 1
ATOM 1431 C CA . GLN A 1 180 ? 0.121 -12.008 -18.844 1 96.44 180 GLN A CA 1
ATOM 1432 C C . GLN A 1 180 ? 1.053 -11.445 -19.906 1 96.44 180 GLN A C 1
ATOM 1434 O O . GLN A 1 180 ? 1.013 -10.25 -20.219 1 96.44 180 GLN A O 1
ATOM 1439 N N . GLN A 1 181 ? 1.895 -12.281 -20.422 1 92.94 181 GLN A N 1
ATOM 1440 C CA . GLN A 1 181 ? 2.73 -11.891 -21.547 1 92.94 181 GLN A CA 1
ATOM 1441 C C . GLN A 1 181 ? 1.964 -11.992 -22.859 1 92.94 181 GLN A C 1
ATOM 1443 O O . GLN A 1 181 ? 1.833 -13.078 -23.422 1 92.94 181 GLN A O 1
ATOM 1448 N N . GLY A 1 182 ? 1.585 -10.805 -23.297 1 90.31 182 GLY A N 1
ATOM 1449 C CA . GLY A 1 182 ? 0.741 -10.82 -24.484 1 90.31 182 GLY A CA 1
ATOM 1450 C C . GLY A 1 182 ? -0.532 -11.625 -24.297 1 90.31 182 GLY A C 1
ATOM 1451 O O . GLY A 1 182 ? -1.274 -11.406 -23.328 1 90.31 182 GLY A O 1
ATOM 1452 N N . ASP A 1 183 ? -0.79 -12.516 -25.25 1 91.31 183 ASP A N 1
ATOM 1453 C CA . ASP A 1 183 ? -1.944 -13.398 -25.172 1 91.31 183 ASP A CA 1
ATOM 1454 C C . ASP A 1 183 ? -1.509 -14.852 -24.984 1 91.31 183 ASP A C 1
ATOM 1456 O O . ASP A 1 183 ? -2.244 -15.781 -25.328 1 91.31 183 ASP A O 1
ATOM 1460 N N . SER A 1 184 ? -0.335 -14.961 -24.438 1 94.44 184 SER A N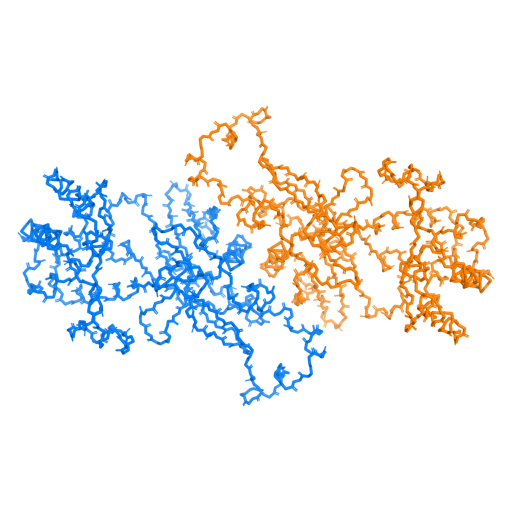 1
ATOM 1461 C CA . SER A 1 184 ? 0.223 -16.297 -24.25 1 94.44 184 SER A CA 1
ATOM 1462 C C . SER A 1 184 ? -0.131 -16.875 -22.891 1 94.44 184 SER A C 1
ATOM 1464 O O . SER A 1 184 ? -0.79 -16.203 -22.078 1 94.44 184 SER A O 1
ATOM 1466 N N . ASP A 1 185 ? 0.214 -18.125 -22.672 1 96 185 ASP A N 1
ATOM 1467 C CA . ASP A 1 185 ? -0.023 -18.766 -21.375 1 96 185 ASP A CA 1
ATOM 1468 C C . ASP A 1 185 ? 1.181 -18.609 -20.453 1 96 185 ASP A C 1
ATOM 1470 O O . ASP A 1 185 ? 1.343 -19.391 -19.5 1 96 185 ASP A O 1
ATOM 1474 N N . ILE A 1 186 ? 2.068 -17.703 -20.828 1 93.62 186 ILE A N 1
ATOM 1475 C CA . ILE A 1 186 ? 3.203 -17.328 -19.984 1 93.62 186 ILE A CA 1
ATOM 1476 C C . ILE A 1 186 ? 2.877 -16.062 -19.203 1 93.62 186 ILE A C 1
ATOM 1478 O O . ILE A 1 186 ? 2.4 -15.078 -19.781 1 93.62 186 ILE A O 1
ATOM 1482 N N . PHE A 1 187 ? 3.133 -16.109 -17.922 1 95.31 187 PHE A N 1
ATOM 1483 C CA . PHE A 1 187 ? 2.801 -14.992 -17.047 1 95.31 187 PHE A CA 1
ATOM 1484 C C . PHE A 1 187 ? 4.02 -14.539 -16.25 1 95.31 187 PHE A C 1
ATOM 1486 O O . PHE A 1 187 ? 4.992 -15.289 -16.125 1 95.31 187 PHE A O 1
ATOM 1493 N N . LEU A 1 188 ? 3.998 -13.336 -15.891 1 94.69 188 LEU A N 1
ATOM 1494 C CA . LEU A 1 188 ? 4.898 -12.852 -14.852 1 94.69 188 LEU A CA 1
ATOM 1495 C C . LEU A 1 188 ? 4.23 -12.898 -13.484 1 94.69 188 LEU A C 1
ATOM 1497 O O . LEU A 1 188 ? 3.066 -12.508 -13.344 1 94.69 188 LEU A O 1
ATOM 1501 N N . SER A 1 189 ? 4.918 -13.398 -12.531 1 93.44 189 SER A N 1
ATOM 1502 C CA . SER A 1 189 ? 4.328 -13.594 -11.211 1 93.44 189 SER A CA 1
ATOM 1503 C C . SER A 1 189 ? 5 -12.711 -10.164 1 93.44 189 SER A C 1
ATOM 1505 O O . SER A 1 189 ? 6.191 -12.422 -10.266 1 93.44 189 SER A O 1
ATOM 1507 N N . SER A 1 190 ? 4.195 -12.391 -9.133 1 89.5 190 SER A N 1
ATOM 1508 C CA . SER A 1 190 ? 4.668 -11.578 -8.016 1 89.5 190 SER A CA 1
ATOM 1509 C C . SER A 1 190 ? 5.41 -12.422 -6.992 1 89.5 190 SER A C 1
ATOM 1511 O O . SER A 1 190 ? 6.121 -11.891 -6.137 1 89.5 190 SER A O 1
ATOM 1513 N N . GLN A 1 191 ? 5.207 -13.641 -6.938 1 80.69 191 GLN A N 1
ATOM 1514 C CA . GLN A 1 191 ? 5.766 -14.516 -5.91 1 80.69 191 GLN A CA 1
ATOM 1515 C C . GLN A 1 191 ? 6.918 -15.352 -6.469 1 80.69 191 GLN A C 1
ATOM 1517 O O . GLN A 1 191 ? 6.762 -16.031 -7.48 1 80.69 191 GLN A O 1
ATOM 1522 N N . PRO A 1 192 ? 8.086 -15.125 -5.719 1 64.31 192 PRO A N 1
ATOM 1523 C CA . PRO A 1 192 ? 9.203 -15.969 -6.152 1 64.31 192 PRO A CA 1
ATOM 1524 C C . PRO A 1 192 ? 9.047 -17.422 -5.707 1 64.31 192 PRO A C 1
ATOM 1526 O O . PRO A 1 192 ? 8.383 -17.703 -4.703 1 64.31 192 PRO A O 1
ATOM 1529 N N . THR A 1 193 ? 9.234 -18.328 -6.441 1 57.91 193 THR A N 1
ATOM 1530 C CA . THR A 1 193 ? 9.18 -19.734 -6.035 1 57.91 193 THR A CA 1
ATOM 1531 C C . THR A 1 193 ? 10.328 -20.062 -5.094 1 57.91 193 THR A C 1
ATOM 1533 O O . THR A 1 193 ? 10.117 -20.656 -4.031 1 57.91 193 THR A O 1
ATOM 1536 N N . GLU A 1 194 ? 11.539 -20 -5.41 1 55.59 194 GLU A N 1
ATOM 1537 C CA . GLU A 1 194 ? 12.609 -20.594 -4.613 1 55.59 194 GLU A CA 1
ATOM 1538 C C . GLU A 1 194 ? 13.688 -19.562 -4.285 1 55.59 194 GLU A C 1
ATOM 1540 O O . GLU A 1 194 ? 14.656 -19.859 -3.584 1 55.59 194 GLU A O 1
ATOM 1545 N N . ALA A 1 195 ? 13.531 -18.312 -4.727 1 54.97 195 ALA A N 1
ATOM 1546 C CA . ALA A 1 195 ? 14.688 -17.422 -4.668 1 54.97 195 ALA A CA 1
ATOM 1547 C C . ALA A 1 195 ? 14.461 -16.297 -3.662 1 54.97 195 ALA A C 1
ATOM 1549 O O . ALA A 1 195 ? 13.344 -16.109 -3.174 1 54.97 195 ALA A O 1
ATOM 1550 N N . PRO A 1 196 ? 15.695 -15.82 -3.176 1 63.41 196 PRO A N 1
ATOM 1551 C CA . PRO A 1 196 ? 15.617 -14.609 -2.355 1 63.41 196 PRO A CA 1
ATOM 1552 C C . PRO A 1 196 ? 14.617 -13.586 -2.896 1 63.41 196 PRO A C 1
ATOM 1554 O O . PRO A 1 196 ? 14.352 -13.562 -4.098 1 63.41 196 PRO A O 1
ATOM 1557 N N . LEU A 1 197 ? 14.008 -12.953 -1.983 1 74 197 LEU A N 1
ATOM 1558 C CA . LEU A 1 197 ? 12.953 -12.008 -2.336 1 74 197 LEU A CA 1
ATOM 1559 C C . LEU A 1 197 ? 13.508 -10.883 -3.205 1 74 197 LEU A C 1
ATOM 1561 O O . LEU A 1 197 ? 14.336 -10.094 -2.752 1 74 197 LEU A O 1
ATOM 1565 N N . PRO A 1 198 ? 13.195 -10.961 -4.449 1 81.88 198 PRO A N 1
ATOM 1566 C CA . PRO A 1 198 ? 13.625 -9.898 -5.352 1 81.88 198 PRO A CA 1
ATOM 1567 C C . PRO A 1 198 ? 13.062 -8.531 -4.965 1 81.88 198 PRO A C 1
ATOM 1569 O O . PRO A 1 198 ? 12.211 -8.438 -4.078 1 81.88 198 PRO A O 1
ATOM 1572 N N . PRO A 1 199 ? 13.656 -7.48 -5.574 1 85.5 199 PRO A N 1
ATOM 1573 C CA . PRO A 1 199 ? 13.055 -6.16 -5.363 1 85.5 199 PRO A CA 1
ATOM 1574 C C . PRO A 1 199 ? 11.555 -6.148 -5.637 1 85.5 199 PRO A C 1
ATOM 1576 O O . PRO A 1 199 ? 11.055 -6.984 -6.391 1 85.5 199 PRO A O 1
ATOM 1579 N N . SER A 1 200 ? 10.875 -5.215 -5.098 1 89 200 SER A N 1
ATOM 1580 C CA . SER A 1 200 ? 9.414 -5.188 -5.129 1 89 200 SER A CA 1
ATOM 1581 C C . SER A 1 200 ? 8.898 -4.879 -6.535 1 89 200 SER A C 1
ATOM 1583 O O . SER A 1 200 ? 7.719 -5.078 -6.824 1 89 200 SER A O 1
ATOM 1585 N N . THR A 1 201 ? 9.766 -4.402 -7.422 1 92.19 201 THR A N 1
ATOM 1586 C CA . THR A 1 201 ? 9.328 -4.078 -8.773 1 92.19 201 THR A CA 1
ATOM 1587 C C . THR A 1 201 ? 9.688 -5.203 -9.742 1 92.19 201 THR A C 1
ATOM 1589 O O . THR A 1 201 ? 9.469 -5.086 -10.945 1 92.19 201 THR A O 1
ATOM 1592 N N . THR A 1 202 ? 10.234 -6.266 -9.203 1 91.5 202 THR A N 1
ATOM 1593 C CA . THR A 1 202 ? 10.656 -7.383 -10.039 1 91.5 202 THR A CA 1
ATOM 1594 C C . THR A 1 202 ? 9.555 -8.438 -10.117 1 91.5 202 THR A C 1
ATOM 1596 O O . THR A 1 202 ? 8.984 -8.828 -9.102 1 91.5 202 THR A O 1
ATOM 1599 N N . TRP A 1 203 ? 9.266 -8.844 -11.305 1 92.94 203 TRP A N 1
ATOM 1600 C CA . TRP A 1 203 ? 8.328 -9.922 -11.594 1 92.94 203 TRP A CA 1
ATOM 1601 C C . TRP A 1 203 ? 9.031 -11.102 -12.25 1 92.94 203 TRP A C 1
ATOM 1603 O O . TRP A 1 203 ? 9.938 -10.922 -13.07 1 92.94 203 TRP A O 1
ATOM 1613 N N . LEU A 1 204 ? 8.617 -12.266 -11.961 1 90.38 204 LEU A N 1
ATOM 1614 C CA . LEU A 1 204 ? 9.312 -13.445 -12.461 1 90.38 204 LEU A CA 1
ATOM 1615 C C . LEU A 1 204 ? 8.438 -14.203 -13.453 1 90.38 204 LEU A C 1
ATOM 1617 O O . LEU A 1 204 ? 7.238 -14.367 -13.234 1 90.38 204 LEU A O 1
ATOM 1621 N N . GLU A 1 205 ? 9.086 -14.602 -14.469 1 90.38 205 GLU A N 1
ATOM 1622 C CA . GLU A 1 205 ? 8.383 -15.414 -15.461 1 90.38 205 GLU A CA 1
ATOM 1623 C C . GLU A 1 205 ? 8.008 -16.781 -14.891 1 90.38 205 GLU A C 1
ATOM 1625 O O . GLU A 1 205 ? 8.812 -17.406 -14.188 1 90.38 205 GLU A O 1
ATOM 1630 N N . THR A 1 206 ? 6.801 -17.172 -15.164 1 91.75 206 THR A N 1
ATOM 1631 C CA . THR A 1 206 ? 6.332 -18.469 -14.688 1 91.75 206 THR A CA 1
ATOM 1632 C C . THR A 1 206 ? 5.578 -19.203 -15.789 1 91.75 206 THR A C 1
ATOM 1634 O O . THR A 1 206 ? 4.977 -18.578 -16.672 1 91.75 206 THR A O 1
ATOM 1637 N N . TYR A 1 207 ? 5.609 -20.5 -15.719 1 92.44 207 TYR A N 1
ATOM 1638 C CA . TYR A 1 207 ? 4.98 -21.375 -16.703 1 92.44 207 TYR A CA 1
ATOM 1639 C C . TYR A 1 207 ? 3.82 -22.141 -16.078 1 92.44 207 TYR A C 1
ATOM 1641 O O . TYR A 1 207 ? 3.352 -23.141 -16.656 1 92.44 207 TYR A O 1
ATOM 1649 N N . ALA A 1 208 ? 3.398 -21.672 -14.992 1 93.75 208 ALA A N 1
ATOM 1650 C CA . ALA A 1 208 ? 2.408 -22.391 -14.188 1 93.75 208 ALA A CA 1
ATOM 1651 C C . ALA A 1 208 ? 1.098 -22.547 -14.953 1 93.75 208 ALA A C 1
ATOM 1653 O O . ALA A 1 208 ? 0.455 -23.609 -14.883 1 93.75 208 ALA A O 1
ATOM 1654 N N . VAL A 1 209 ? 0.688 -21.5 -15.656 1 95.88 209 VAL A N 1
ATOM 1655 C CA . VAL A 1 209 ? -0.57 -21.578 -16.391 1 95.88 209 VAL A CA 1
ATOM 1656 C C . VAL A 1 209 ? -0.443 -22.562 -17.547 1 95.88 209 VAL A C 1
ATOM 1658 O O . VAL A 1 209 ? -1.34 -23.375 -17.766 1 95.88 209 VAL A O 1
ATOM 1661 N N . ALA A 1 210 ? 0.641 -22.484 -18.266 1 94.94 210 ALA A N 1
ATOM 1662 C CA . ALA A 1 210 ? 0.894 -23.438 -19.344 1 94.94 210 ALA A CA 1
ATOM 1663 C C . ALA A 1 210 ? 0.916 -24.875 -18.828 1 94.94 210 ALA A C 1
ATOM 1665 O O . ALA A 1 210 ? 0.374 -25.781 -19.469 1 94.94 210 ALA A O 1
ATOM 1666 N N . GLU A 1 211 ? 1.557 -25.062 -17.703 1 95 211 GLU A N 1
ATOM 1667 C CA . GLU A 1 211 ? 1.593 -26.391 -17.078 1 95 211 GLU A CA 1
ATOM 1668 C C . GLU A 1 211 ? 0.185 -26.891 -16.781 1 95 211 GLU A C 1
ATOM 1670 O O . GLU A 1 211 ? -0.152 -28.031 -17.109 1 95 211 GLU A O 1
ATOM 1675 N N . ALA A 1 212 ? -0.552 -26.062 -16.172 1 94.94 212 ALA A N 1
ATOM 1676 C CA . ALA A 1 212 ? -1.917 -26.438 -15.805 1 94.94 212 ALA A CA 1
ATOM 1677 C C . ALA A 1 212 ? -2.723 -26.812 -17.047 1 94.94 212 ALA A C 1
ATOM 1679 O O . ALA A 1 212 ? -3.484 -27.781 -17.031 1 94.94 212 ALA A O 1
ATOM 1680 N N . LYS A 1 213 ? -2.609 -26.047 -18.062 1 95.12 213 LYS A N 1
ATOM 1681 C CA . LYS A 1 213 ? -3.322 -26.344 -19.312 1 95.12 213 LYS A CA 1
ATOM 1682 C C . LYS A 1 213 ? -2.871 -27.672 -19.906 1 95.12 213 LYS A C 1
ATOM 1684 O O . LYS A 1 213 ? -3.686 -28.422 -20.453 1 95.12 213 LYS A O 1
ATOM 1689 N N . PHE A 1 214 ? -1.595 -27.953 -19.875 1 95.56 214 PHE A N 1
ATOM 1690 C CA . PHE A 1 214 ? -1.067 -29.219 -20.391 1 95.56 214 PHE A CA 1
ATOM 1691 C C . PHE A 1 214 ? -1.68 -30.391 -19.641 1 95.56 214 PHE A C 1
ATOM 1693 O O . PHE A 1 214 ? -2.141 -31.359 -20.281 1 95.56 214 PHE A O 1
ATOM 1700 N N . PHE A 1 215 ? -1.652 -30.312 -18.344 1 94.88 215 PHE A N 1
ATOM 1701 C CA . PHE A 1 215 ? -2.186 -31.406 -17.547 1 94.88 215 PHE A CA 1
ATOM 1702 C C . PHE A 1 215 ? -3.68 -31.578 -17.781 1 94.88 215 PHE A C 1
ATOM 1704 O O . PHE A 1 215 ? -4.191 -32.719 -17.781 1 94.88 215 PHE A O 1
ATOM 1711 N N . ARG A 1 216 ? -4.328 -30.5 -17.969 1 93.12 216 ARG A N 1
ATOM 1712 C CA . ARG A 1 216 ? -5.746 -30.562 -18.312 1 93.12 216 ARG A CA 1
ATOM 1713 C C . ARG A 1 216 ? -5.949 -31.234 -19.656 1 93.12 216 ARG A C 1
ATOM 1715 O O . ARG A 1 216 ? -6.859 -32.062 -19.828 1 93.12 216 ARG A O 1
ATOM 1722 N N . HIS A 1 217 ? -5.148 -30.828 -20.609 1 94.06 217 HIS A N 1
ATOM 1723 C CA . HIS A 1 217 ? -5.188 -31.438 -21.938 1 94.06 217 HIS A CA 1
ATOM 1724 C C . HIS A 1 217 ? -4.98 -32.938 -21.859 1 94.06 217 HIS A C 1
ATOM 1726 O O . HIS A 1 217 ? -5.711 -33.719 -22.484 1 94.06 217 HIS A O 1
ATOM 1732 N N . VAL A 1 218 ? -4.043 -33.406 -21.078 1 94.5 218 VAL A N 1
ATOM 1733 C CA . VAL A 1 218 ? -3.73 -34.812 -20.906 1 94.5 218 VAL A CA 1
ATOM 1734 C C . VAL A 1 218 ? -4.91 -35.531 -20.234 1 94.5 218 VAL A C 1
ATOM 1736 O O . VAL A 1 218 ? -5.301 -36.625 -20.672 1 94.5 218 VAL A O 1
ATOM 1739 N N . ALA A 1 219 ? -5.434 -34.906 -19.266 1 92 219 ALA A N 1
ATOM 1740 C CA . ALA A 1 219 ? -6.555 -35.5 -18.547 1 92 219 ALA A CA 1
ATOM 1741 C C . ALA A 1 219 ? -7.75 -35.719 -19.469 1 92 219 ALA A C 1
ATOM 1743 O O . ALA A 1 219 ? -8.5 -36.688 -19.297 1 92 219 ALA A O 1
ATOM 1744 N N . MET A 1 220 ? -7.93 -34.844 -20.391 1 91.88 220 MET A N 1
ATOM 1745 C CA . MET A 1 220 ? -9.055 -34.906 -21.312 1 91.88 220 MET A CA 1
ATOM 1746 C C . MET A 1 220 ? -8.852 -36.031 -22.344 1 91.88 220 MET A C 1
ATOM 1748 O O . MET A 1 220 ? -9.812 -36.625 -22.844 1 91.88 220 MET A O 1
ATOM 1752 N N . GLN A 1 221 ? -7.59 -36.344 -22.609 1 92.75 221 GLN A N 1
ATOM 1753 C CA . GLN A 1 221 ? -7.281 -37.312 -23.672 1 92.75 221 GLN A CA 1
ATOM 1754 C C . GLN A 1 221 ? -6.969 -38.688 -23.109 1 92.75 221 GLN A C 1
ATOM 1756 O O . GLN A 1 221 ? -7.078 -39.688 -23.812 1 92.75 221 GLN A O 1
ATOM 1761 N N . ALA A 1 222 ? -6.574 -38.656 -21.859 1 93.19 222 ALA A N 1
ATOM 1762 C CA . ALA A 1 222 ? -6.176 -39.906 -21.234 1 93.19 222 ALA A CA 1
ATOM 1763 C C . ALA A 1 222 ? -7.395 -40.781 -20.906 1 93.19 222 ALA A C 1
ATOM 1765 O O . ALA A 1 222 ? -8.508 -40.25 -20.766 1 93.19 222 ALA A O 1
ATOM 1766 N N . PRO A 1 223 ? -7.18 -42.094 -20.938 1 91.44 223 PRO A N 1
ATOM 1767 C CA . PRO A 1 223 ? -8.281 -42.969 -20.531 1 91.44 223 PRO A CA 1
ATOM 1768 C C . PRO A 1 223 ? -8.773 -42.656 -19.125 1 91.44 223 PRO A C 1
ATOM 1770 O O . PRO A 1 223 ? -8.047 -42.062 -18.312 1 91.44 223 PRO A O 1
ATOM 1773 N N . PRO A 1 224 ? -10 -43.062 -18.891 1 89.88 224 PRO A N 1
ATOM 1774 C CA . PRO A 1 224 ? -10.531 -42.875 -17.547 1 89.88 224 PRO A CA 1
ATOM 1775 C C . PRO A 1 224 ? -9.648 -43.5 -16.469 1 89.88 224 PRO A C 1
ATOM 1777 O O . PRO A 1 224 ? -9.117 -44.594 -16.672 1 89.88 224 PRO A O 1
ATOM 1780 N N . HIS A 1 225 ? -9.469 -42.844 -15.391 1 89.25 225 HIS A N 1
ATOM 1781 C CA . HIS A 1 225 ? -8.703 -43.312 -14.242 1 89.25 225 HIS A CA 1
ATOM 1782 C C . HIS A 1 225 ? -7.219 -43.406 -14.57 1 89.25 225 HIS A C 1
ATOM 1784 O O . HIS A 1 225 ? -6.543 -44.344 -14.125 1 89.25 225 HIS A O 1
ATOM 1790 N N . SER A 1 226 ? -6.871 -42.594 -15.531 1 94.94 226 SER A N 1
ATOM 1791 C CA . SER A 1 226 ? -5.438 -42.5 -15.789 1 94.94 226 SER A CA 1
ATOM 1792 C C . SER A 1 226 ? -4.656 -42.219 -14.5 1 94.94 226 SER A C 1
ATOM 1794 O O . SER A 1 226 ? -5.141 -41.531 -13.609 1 94.94 226 SER A O 1
ATOM 1796 N N . CYS A 1 227 ? -3.484 -42.781 -14.391 1 96.56 227 CYS A N 1
ATOM 1797 C CA . CYS A 1 227 ? -2.76 -42.719 -13.125 1 96.56 227 CYS A CA 1
ATOM 1798 C C . CYS A 1 227 ? -1.685 -41.656 -13.156 1 96.56 227 CYS A C 1
ATOM 1800 O O . CYS A 1 227 ? -0.857 -41.562 -12.242 1 96.56 227 CYS A O 1
ATOM 1802 N N . HIS A 1 228 ? -1.637 -40.875 -14.227 1 96.44 228 HIS A N 1
ATOM 1803 C CA . HIS A 1 228 ? -0.526 -39.938 -14.383 1 96.44 228 HIS A CA 1
ATOM 1804 C C . HIS A 1 228 ? -0.444 -38.969 -13.195 1 96.44 228 HIS A C 1
ATOM 1806 O O . HIS A 1 228 ? 0.648 -38.688 -12.711 1 96.44 228 HIS A O 1
ATOM 1812 N N . LEU A 1 229 ? -1.562 -38.469 -12.656 1 95.56 229 LEU A N 1
ATOM 1813 C CA . LEU A 1 229 ? -1.547 -37.531 -11.523 1 95.56 229 LEU A CA 1
ATOM 1814 C C . LEU A 1 229 ? -1.19 -38.281 -10.234 1 95.56 229 LEU A C 1
ATOM 1816 O O . LEU A 1 229 ? -0.522 -37.719 -9.359 1 95.56 229 LEU A O 1
ATOM 1820 N N . LYS A 1 230 ? -1.669 -39.469 -10.117 1 95.19 230 LYS A N 1
ATOM 1821 C CA . LYS A 1 230 ? -1.296 -40.281 -8.969 1 95.19 230 LYS A CA 1
ATOM 1822 C 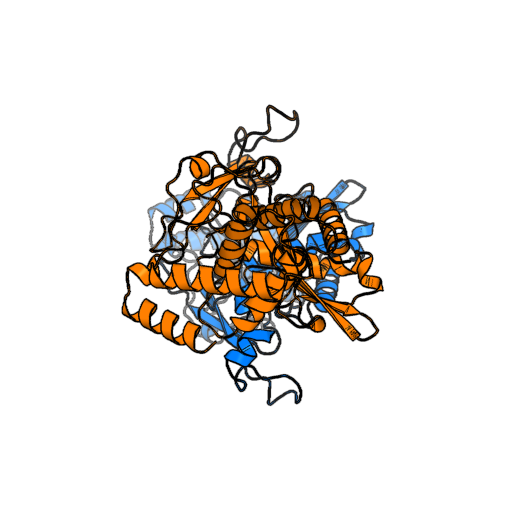C . LYS A 1 230 ? 0.207 -40.531 -8.938 1 95.19 230 LYS A C 1
ATOM 1824 O O . LYS A 1 230 ? 0.824 -40.562 -7.871 1 95.19 230 LYS A O 1
ATOM 1829 N N . CYS A 1 231 ? 0.725 -40.844 -10.141 1 96.44 231 CYS A N 1
ATOM 1830 C CA . CYS A 1 231 ? 2.168 -41.031 -10.25 1 96.44 231 CYS A CA 1
ATOM 1831 C C . CYS A 1 231 ? 2.916 -39.781 -9.781 1 96.44 231 CYS A C 1
ATOM 1833 O O . CYS A 1 231 ? 3.898 -39.875 -9.047 1 96.44 231 CYS A O 1
ATOM 1835 N N . LEU A 1 232 ? 2.41 -38.625 -10.242 1 95.75 232 LEU A N 1
ATOM 1836 C CA . LEU A 1 232 ? 3.01 -37.344 -9.852 1 95.75 232 LEU A CA 1
ATOM 1837 C C . LEU A 1 232 ? 2.986 -37.188 -8.336 1 95.75 232 LEU A C 1
ATOM 1839 O O . LEU A 1 232 ? 3.992 -36.812 -7.73 1 95.75 232 LEU A O 1
ATOM 1843 N N . ARG A 1 233 ? 1.915 -37.406 -7.734 1 94.69 233 ARG A N 1
ATOM 1844 C CA . ARG A 1 233 ? 1.744 -37.312 -6.289 1 94.69 233 ARG A CA 1
ATOM 1845 C C . ARG A 1 233 ? 2.707 -38.219 -5.547 1 94.69 233 ARG A C 1
ATOM 1847 O O . ARG A 1 233 ? 3.371 -37.781 -4.598 1 94.69 233 ARG A O 1
ATOM 1854 N N . LEU A 1 234 ? 2.75 -39.438 -5.969 1 94.81 234 LEU A N 1
ATOM 1855 C CA . LEU A 1 234 ? 3.611 -40.438 -5.32 1 94.81 234 LEU A CA 1
ATOM 1856 C C . LEU A 1 234 ? 5.078 -40.031 -5.453 1 94.81 234 LEU A C 1
ATOM 1858 O O . LEU A 1 234 ? 5.844 -40.125 -4.488 1 94.81 234 LEU A O 1
ATOM 1862 N N . CYS A 1 235 ? 5.469 -39.688 -6.641 1 96 235 CYS A N 1
ATOM 1863 C CA . CYS A 1 235 ? 6.852 -39.281 -6.875 1 96 235 CYS A CA 1
ATOM 1864 C C . CYS A 1 235 ? 7.215 -38.062 -6.043 1 96 235 CYS A C 1
ATOM 1866 O O . CYS A 1 235 ? 8.328 -37.969 -5.531 1 96 235 CYS A O 1
ATOM 1868 N N . ALA A 1 236 ? 6.281 -37.094 -5.973 1 94.88 236 ALA A N 1
ATOM 1869 C CA . ALA A 1 236 ? 6.523 -35.875 -5.176 1 94.88 236 ALA A CA 1
ATOM 1870 C C . ALA A 1 236 ? 6.777 -36.25 -3.713 1 94.88 236 ALA A C 1
ATOM 1872 O O . ALA A 1 236 ? 7.633 -35.625 -3.059 1 94.88 236 ALA A O 1
ATOM 1873 N N . ARG A 1 237 ? 6.059 -37.125 -3.219 1 92.25 237 ARG A N 1
ATOM 1874 C CA . ARG A 1 237 ? 6.238 -37.594 -1.843 1 92.25 237 ARG A CA 1
ATOM 1875 C C . ARG A 1 237 ? 7.59 -38.281 -1.665 1 92.25 237 ARG A C 1
ATOM 1877 O O . ARG A 1 237 ? 8.266 -38.094 -0.65 1 92.25 237 ARG A O 1
ATOM 1884 N N . LEU A 1 238 ? 7.922 -39.094 -2.646 1 91.94 238 LEU A N 1
ATOM 1885 C CA . LEU A 1 238 ? 9.195 -39.812 -2.607 1 91.94 238 LEU A CA 1
ATOM 1886 C C . LEU A 1 238 ? 10.359 -38.812 -2.625 1 91.94 238 LEU A C 1
ATOM 1888 O O . LEU A 1 238 ? 11.391 -39.062 -1.99 1 91.94 238 LEU A O 1
ATOM 1892 N N . LEU A 1 239 ? 10.172 -37.781 -3.301 1 92.19 239 LEU A N 1
ATOM 1893 C CA . LEU A 1 239 ? 11.25 -36.812 -3.484 1 92.19 239 LEU A CA 1
ATOM 1894 C C . LEU A 1 239 ? 11.266 -35.781 -2.352 1 92.19 239 LEU A C 1
ATOM 1896 O O . LEU A 1 239 ? 12.148 -34.938 -2.291 1 92.19 239 LEU A O 1
ATOM 1900 N N . GLU A 1 240 ? 10.266 -35.844 -1.539 1 87.75 240 GLU A N 1
ATOM 1901 C CA . GLU A 1 240 ? 10.188 -34.906 -0.432 1 87.75 240 GLU A CA 1
ATOM 1902 C C . GLU A 1 240 ? 11.461 -34.938 0.408 1 87.75 240 GLU A C 1
ATOM 1904 O O . GLU A 1 240 ? 11.922 -36 0.81 1 87.75 240 GLU A O 1
ATOM 1909 N N . GLY A 1 241 ? 11.961 -33.75 0.723 1 80.19 241 GLY A N 1
ATOM 1910 C CA . GLY A 1 241 ? 13.172 -33.688 1.521 1 80.19 241 GLY A CA 1
ATOM 1911 C C . GLY A 1 241 ? 14.445 -33.781 0.692 1 80.19 241 GLY A C 1
ATOM 1912 O O . GLY A 1 241 ? 15.539 -33.531 1.192 1 80.19 241 GLY A O 1
ATOM 1913 N N . SER A 1 242 ? 14.156 -34.188 -0.537 1 81.56 242 SER A N 1
ATOM 1914 C CA . SER A 1 242 ? 15.305 -34.219 -1.434 1 81.56 242 SER A CA 1
ATOM 1915 C C . SER A 1 242 ? 15.539 -32.812 -2.037 1 81.56 242 SER A C 1
ATOM 1917 O O . SER A 1 242 ? 14.766 -31.891 -1.784 1 81.56 242 SER A O 1
ATOM 1919 N N . GLY A 1 243 ? 16.609 -32.5 -2.586 1 79.25 243 GLY A N 1
ATOM 1920 C CA . GLY A 1 243 ? 16.938 -31.219 -3.203 1 79.25 243 GLY A CA 1
ATOM 1921 C C . GLY A 1 243 ? 16.25 -31.016 -4.535 1 79.25 243 GLY A C 1
ATOM 1922 O O . GLY A 1 243 ? 16.406 -29.969 -5.168 1 79.25 243 GLY A O 1
ATOM 1923 N N . PHE A 1 244 ? 15.273 -31.938 -4.945 1 84.5 244 PHE A N 1
ATOM 1924 C CA . PHE A 1 244 ? 14.609 -31.828 -6.238 1 84.5 244 PHE A CA 1
ATOM 1925 C C . PHE A 1 244 ? 13.344 -30.984 -6.129 1 84.5 244 PHE A C 1
ATOM 1927 O O . PHE A 1 244 ? 12.555 -31.172 -5.203 1 84.5 244 PHE A O 1
ATOM 1934 N N . SER A 1 245 ? 13.211 -30.141 -7.047 1 86.69 245 SER A N 1
ATOM 1935 C CA . SER A 1 245 ? 12.047 -29.266 -7.023 1 86.69 245 SER A CA 1
ATOM 1936 C C . SER A 1 245 ? 10.828 -29.938 -7.637 1 86.69 245 SER A C 1
ATOM 1938 O O . SER A 1 245 ? 10.969 -30.844 -8.469 1 86.69 245 SER A O 1
ATOM 1940 N N . ILE A 1 246 ? 9.703 -29.531 -7.258 1 88.31 246 ILE A N 1
ATOM 1941 C CA . ILE A 1 246 ? 8.445 -30.016 -7.824 1 88.31 246 ILE A CA 1
ATOM 1942 C C . ILE A 1 246 ? 8.383 -29.672 -9.305 1 88.31 246 ILE A C 1
ATOM 1944 O O . ILE A 1 246 ? 7.844 -30.438 -10.109 1 88.31 246 ILE A O 1
ATOM 1948 N N . TYR A 1 247 ? 9.039 -28.641 -9.625 1 89.25 247 TYR A N 1
ATOM 1949 C CA . TYR A 1 247 ? 9.047 -28.219 -11.023 1 89.25 247 TYR A CA 1
ATOM 1950 C C . TYR A 1 247 ? 9.82 -29.219 -11.883 1 89.25 247 TYR A C 1
ATOM 1952 O O . TYR A 1 247 ? 9.422 -29.516 -13.008 1 89.25 247 TYR A O 1
ATOM 1960 N N . ALA A 1 248 ? 10.891 -29.625 -11.414 1 92.56 248 ALA A N 1
ATOM 1961 C CA . ALA A 1 248 ? 11.664 -30.625 -12.141 1 92.56 248 ALA A CA 1
ATOM 1962 C C . ALA A 1 248 ? 10.867 -31.906 -12.32 1 92.56 248 ALA A C 1
ATOM 1964 O O . ALA A 1 248 ? 10.891 -32.531 -13.391 1 92.56 248 ALA A O 1
ATOM 1965 N N . LEU A 1 249 ? 10.227 -32.281 -11.297 1 95 249 LEU A N 1
ATOM 1966 C CA . LEU A 1 249 ? 9.398 -33.469 -11.359 1 95 249 LEU A CA 1
ATOM 1967 C C . LEU A 1 249 ? 8.289 -33.312 -12.391 1 95 249 LEU A C 1
ATOM 1969 O O . LEU A 1 249 ? 8.07 -34.219 -13.211 1 95 249 LEU A O 1
ATOM 1973 N N . LYS A 1 250 ? 7.602 -32.188 -12.297 1 95.25 250 LYS A N 1
ATOM 1974 C CA . LYS A 1 250 ? 6.535 -31.922 -13.258 1 95.25 250 LYS A CA 1
ATOM 1975 C C . LYS A 1 250 ? 7.066 -31.953 -14.688 1 95.25 250 LYS A C 1
ATOM 1977 O O . LYS A 1 250 ? 6.414 -32.5 -15.578 1 95.25 250 LYS A O 1
ATOM 1982 N N . THR A 1 251 ? 8.203 -31.328 -14.859 1 95.56 251 THR A N 1
ATOM 1983 C CA . THR A 1 251 ? 8.82 -31.312 -16.188 1 95.56 251 THR A CA 1
ATOM 1984 C C . THR A 1 251 ? 9.094 -32.75 -16.672 1 95.56 251 THR A C 1
ATOM 1986 O O . THR A 1 251 ? 8.805 -33.062 -17.812 1 95.56 251 THR A O 1
ATOM 1989 N N . THR A 1 252 ? 9.633 -33.562 -15.82 1 97 252 THR A N 1
ATOM 1990 C CA . THR A 1 252 ? 9.922 -34.938 -16.141 1 97 252 THR A CA 1
ATOM 1991 C C . THR A 1 252 ? 8.656 -35.688 -16.562 1 97 252 THR A C 1
ATOM 1993 O O . THR A 1 252 ? 8.641 -36.375 -17.594 1 97 252 THR A O 1
ATOM 1996 N N . VAL A 1 253 ? 7.664 -35.531 -15.797 1 97.12 253 VAL A N 1
ATOM 1997 C CA . VAL A 1 253 ? 6.406 -36.219 -16.062 1 97.12 253 VAL A CA 1
ATOM 1998 C C . VAL A 1 253 ? 5.801 -35.719 -17.375 1 97.12 253 VAL A C 1
ATOM 2000 O O . VAL A 1 253 ? 5.281 -36.5 -18.172 1 97.12 253 VAL A O 1
ATOM 2003 N N . MET A 1 254 ? 5.852 -34.438 -17.609 1 96.56 254 MET A N 1
ATOM 2004 C CA . MET A 1 254 ? 5.324 -33.875 -18.844 1 96.56 254 MET A CA 1
ATOM 2005 C C . MET A 1 254 ? 6.051 -34.438 -20.062 1 96.56 254 MET A C 1
ATOM 2007 O O . MET A 1 254 ? 5.426 -34.781 -21.062 1 96.56 254 MET A O 1
ATOM 2011 N N . HIS A 1 255 ? 7.355 -34.562 -19.984 1 95.69 255 HIS A N 1
ATOM 2012 C CA . HIS A 1 255 ? 8.102 -35.219 -21.062 1 95.69 255 HIS A CA 1
ATOM 2013 C C . HIS A 1 255 ? 7.625 -36.656 -21.281 1 95.69 255 HIS A C 1
ATOM 2015 O O . HIS A 1 255 ? 7.395 -37.062 -22.422 1 95.69 255 HIS A O 1
ATOM 2021 N N . LEU A 1 256 ? 7.453 -37.406 -20.203 1 97 256 LEU A N 1
ATOM 2022 C CA . LEU A 1 256 ? 7.086 -38.812 -20.312 1 97 256 LEU A CA 1
ATOM 2023 C C . LEU A 1 256 ? 5.672 -38.938 -20.859 1 97 256 LEU A C 1
ATOM 2025 O O . LEU A 1 256 ? 5.375 -39.906 -21.562 1 97 256 LEU A O 1
ATOM 2029 N N . LEU A 1 257 ? 4.82 -38 -20.547 1 95.75 257 LEU A N 1
ATOM 2030 C CA . LEU A 1 257 ? 3.449 -38.031 -21.031 1 95.75 257 LEU A CA 1
ATOM 2031 C C . LEU A 1 257 ? 3.412 -37.812 -22.547 1 95.75 257 LEU A C 1
ATOM 2033 O O . LEU A 1 257 ? 2.424 -38.156 -23.203 1 95.75 257 LEU A O 1
ATOM 2037 N N . THR A 1 258 ? 4.453 -37.219 -23.047 1 93.5 258 THR A N 1
ATOM 2038 C CA . THR A 1 258 ? 4.551 -37.031 -24.484 1 93.5 258 THR A CA 1
ATOM 2039 C C . THR A 1 258 ? 5.242 -38.219 -25.141 1 93.5 258 THR A C 1
ATOM 2041 O O . THR A 1 258 ? 4.984 -38.531 -26.297 1 93.5 258 THR A O 1
ATOM 2044 N N . LEU A 1 259 ? 6.113 -38.906 -24.422 1 93.81 259 LEU A N 1
ATOM 2045 C CA . LEU A 1 259 ? 6.914 -40 -24.953 1 93.81 259 LEU A CA 1
ATOM 2046 C C . LEU A 1 259 ? 6.148 -41.312 -24.891 1 93.81 259 LEU A C 1
ATOM 2048 O O . LEU A 1 259 ? 6.281 -42.156 -25.781 1 93.81 259 LEU A O 1
ATOM 2052 N N . ILE A 1 260 ? 5.449 -41.469 -23.812 1 95.75 260 ILE A N 1
ATOM 2053 C CA . ILE A 1 260 ? 4.68 -42.688 -23.594 1 95.75 260 ILE A CA 1
ATOM 2054 C C . ILE A 1 260 ? 3.225 -42.469 -23.984 1 95.75 260 ILE A C 1
ATOM 2056 O O . ILE A 1 260 ? 2.59 -41.5 -23.516 1 95.75 260 ILE A O 1
ATOM 2060 N N . PRO A 1 261 ? 2.674 -43.312 -24.844 1 95.81 261 PRO A N 1
ATOM 2061 C CA . PRO A 1 261 ? 1.265 -43.156 -25.203 1 95.81 261 PRO A CA 1
ATOM 2062 C C . PRO A 1 261 ? 0.349 -43.094 -23.984 1 95.81 261 PRO A C 1
ATOM 2064 O O . PRO A 1 261 ? 0.536 -43.844 -23.031 1 95.81 261 PRO A O 1
ATOM 2067 N N . LEU A 1 262 ? -0.602 -42.188 -24.016 1 95.56 262 LEU A N 1
ATOM 2068 C CA . LEU A 1 262 ? -1.481 -41.938 -22.875 1 95.56 262 LEU A CA 1
ATOM 2069 C C . LEU A 1 262 ? -2.252 -43.188 -22.484 1 95.56 262 LEU A C 1
ATOM 2071 O O . LEU A 1 262 ? -2.645 -43.344 -21.328 1 95.56 262 LEU A O 1
ATOM 2075 N N . SER A 1 263 ? -2.465 -44.094 -23.438 1 94.94 263 SER A N 1
ATOM 2076 C CA . SER A 1 263 ? -3.158 -45.344 -23.156 1 94.94 263 SER A CA 1
ATOM 2077 C C . SER A 1 263 ? -2.365 -46.219 -22.188 1 94.94 263 SER A C 1
ATOM 2079 O O . SER A 1 263 ? -2.922 -47.094 -21.547 1 94.94 263 SER A O 1
ATOM 2081 N N . GLU A 1 264 ? -1.094 -45.906 -22.062 1 95.69 264 GLU A N 1
ATOM 2082 C CA . GLU A 1 264 ? -0.215 -46.719 -21.219 1 95.69 264 GLU A CA 1
ATOM 2083 C C . GLU A 1 264 ? -0.137 -46.156 -19.812 1 95.69 264 GLU A C 1
ATOM 2085 O O . GLU A 1 264 ? 0.675 -46.594 -19 1 95.69 264 GLU A O 1
ATOM 2090 N N . TRP A 1 265 ? -0.935 -45.188 -19.5 1 96.94 265 TRP A N 1
ATOM 2091 C CA . TRP A 1 265 ? -0.969 -44.594 -18.156 1 96.94 265 TRP A CA 1
ATOM 2092 C C . TRP A 1 265 ? -2.207 -45.062 -17.391 1 96.94 265 TRP A C 1
ATOM 2094 O O . TRP A 1 265 ? -2.76 -44.312 -16.594 1 96.94 265 TRP A O 1
ATOM 2104 N N . GLN A 1 266 ? -2.613 -46.219 -17.656 1 93.62 266 GLN A N 1
ATOM 2105 C CA . GLN A 1 266 ? -3.754 -46.812 -16.938 1 93.62 266 GLN A CA 1
ATOM 2106 C C . GLN A 1 266 ? -3.393 -47.125 -15.492 1 93.62 266 GLN A C 1
ATOM 2108 O O . GLN A 1 266 ? -2.221 -47.312 -15.172 1 93.62 266 GLN A O 1
ATOM 2113 N N . HIS A 1 267 ? -4.418 -47.281 -14.703 1 91.31 267 HIS A N 1
ATOM 2114 C CA . HIS A 1 267 ? -4.258 -47.5 -13.273 1 91.31 267 HIS A CA 1
ATOM 2115 C C . HIS A 1 267 ? -3.396 -48.719 -12.992 1 91.31 267 HIS A C 1
ATOM 2117 O O . HIS A 1 267 ? -2.596 -48.719 -12.055 1 91.31 267 HIS A O 1
ATOM 2123 N N . GLY A 1 268 ? -3.523 -49.688 -13.727 1 91.88 268 GLY A N 1
ATOM 2124 C CA . GLY A 1 268 ? -2.793 -50.938 -13.523 1 91.88 268 GLY A CA 1
ATOM 2125 C C . GLY A 1 268 ? -1.296 -50.781 -13.711 1 91.88 268 GLY A C 1
ATOM 2126 O O . GLY A 1 268 ? -0.521 -51.656 -13.273 1 91.88 268 GLY A O 1
ATOM 2127 N N . TYR A 1 269 ? -0.869 -49.719 -14.336 1 94.56 269 TYR A N 1
ATOM 2128 C CA . TYR A 1 269 ? 0.544 -49.5 -14.641 1 94.56 269 TYR A CA 1
ATOM 2129 C C . TYR A 1 269 ? 1.163 -48.469 -13.703 1 94.56 269 TYR A C 1
ATOM 2131 O O . TYR A 1 269 ? 2.232 -47.938 -13.984 1 94.56 269 TYR A O 1
ATOM 2139 N N . LEU A 1 270 ? 0.551 -48.156 -12.641 1 96.19 270 LEU A N 1
ATOM 2140 C CA . LEU A 1 270 ? 0.948 -47.062 -11.727 1 96.19 270 LEU A CA 1
ATOM 2141 C C . LEU A 1 270 ? 2.4 -47.25 -11.289 1 96.19 270 LEU A C 1
ATOM 2143 O O . LEU A 1 270 ? 3.211 -46.344 -11.453 1 96.19 270 LEU A O 1
ATOM 2147 N N . LEU A 1 271 ? 2.75 -48.406 -10.789 1 95.94 271 LEU A N 1
ATOM 2148 C CA . LEU A 1 271 ? 4.09 -48.625 -10.258 1 95.94 271 LEU A CA 1
ATOM 2149 C C . LEU A 1 271 ? 5.129 -48.625 -11.375 1 95.94 271 LEU A C 1
ATOM 2151 O O . LEU A 1 271 ? 6.254 -48.156 -11.172 1 95.94 271 LEU A O 1
ATOM 2155 N N . LEU A 1 272 ? 4.707 -49.125 -12.477 1 97 272 LEU A N 1
ATOM 2156 C CA . LEU A 1 272 ? 5.594 -49.094 -13.633 1 97 272 LEU A CA 1
ATOM 2157 C C . LEU A 1 272 ? 5.887 -47.688 -14.07 1 97 272 LEU A C 1
ATOM 2159 O O . LEU A 1 272 ? 7.027 -47.344 -14.406 1 97 272 LEU A O 1
ATOM 2163 N N . ARG A 1 273 ? 4.879 -46.875 -14.125 1 97.62 273 ARG A N 1
ATOM 2164 C CA . ARG A 1 273 ? 5.035 -45.469 -14.539 1 97.62 273 ARG A CA 1
ATOM 2165 C C . ARG A 1 273 ? 5.848 -44.688 -13.523 1 97.62 273 ARG A C 1
ATOM 2167 O O . ARG A 1 273 ? 6.648 -43.844 -13.891 1 97.62 273 ARG A O 1
ATOM 2174 N N . VAL A 1 274 ? 5.633 -44.938 -12.234 1 97.44 274 VAL A N 1
ATOM 2175 C CA . VAL A 1 274 ? 6.43 -44.312 -11.188 1 97.44 274 VAL A CA 1
ATOM 2176 C C . VAL A 1 274 ? 7.906 -44.625 -11.398 1 97.44 274 VAL A C 1
ATOM 2178 O O . VAL A 1 274 ? 8.766 -43.75 -11.297 1 97.44 274 VAL A O 1
ATOM 2181 N N . ASP A 1 275 ? 8.156 -45.875 -11.68 1 96.88 275 ASP A N 1
ATOM 2182 C CA . ASP A 1 275 ? 9.523 -46.281 -11.938 1 96.88 275 ASP A CA 1
ATOM 2183 C C . ASP A 1 275 ? 10.102 -45.562 -13.156 1 96.88 275 ASP A C 1
ATOM 2185 O O . ASP A 1 275 ? 11.266 -45.188 -13.148 1 96.88 275 ASP A O 1
ATOM 2189 N N . ASP A 1 276 ? 9.32 -45.5 -14.188 1 97.88 276 ASP A N 1
ATOM 2190 C CA . ASP A 1 276 ? 9.75 -44.812 -15.391 1 97.88 276 ASP A CA 1
ATOM 2191 C C . ASP A 1 276 ? 10.141 -43.375 -15.062 1 97.88 276 ASP A C 1
ATOM 2193 O O . ASP A 1 276 ? 11.148 -42.844 -15.562 1 97.88 276 ASP A O 1
ATOM 2197 N N . ILE A 1 277 ? 9.312 -42.688 -14.289 1 98 277 ILE A N 1
ATOM 2198 C CA . ILE A 1 277 ? 9.547 -41.312 -13.914 1 98 277 ILE A CA 1
ATOM 2199 C C . ILE A 1 277 ? 10.867 -41.188 -13.148 1 98 277 ILE A C 1
ATOM 2201 O O . ILE A 1 277 ? 11.703 -40.344 -13.477 1 98 277 ILE A O 1
ATOM 2205 N N . MET A 1 278 ? 11.07 -42.062 -12.164 1 96.38 278 MET A N 1
ATOM 2206 C CA . MET A 1 278 ? 12.266 -42.031 -11.328 1 96.38 278 MET A CA 1
ATOM 2207 C C . MET A 1 278 ? 13.516 -42.344 -12.148 1 96.38 278 MET A C 1
ATOM 2209 O O . MET A 1 278 ? 14.562 -41.719 -11.961 1 96.38 278 MET A O 1
ATOM 2213 N N . ARG A 1 279 ? 13.359 -43.281 -13.047 1 96.25 279 ARG A N 1
ATOM 2214 C CA . ARG A 1 279 ? 14.477 -43.625 -13.914 1 96.25 279 ARG A CA 1
ATOM 2215 C C . ARG A 1 279 ? 14.836 -42.469 -14.844 1 96.25 279 ARG A C 1
ATOM 2217 O O . ARG A 1 279 ? 16.016 -42.188 -15.086 1 96.25 279 ARG A O 1
ATOM 2224 N N . TYR A 1 280 ? 13.82 -41.938 -15.398 1 97.19 280 TYR A N 1
ATOM 2225 C CA . TYR A 1 280 ? 14.047 -40.781 -16.281 1 97.19 280 TYR A CA 1
ATOM 2226 C C . TYR A 1 280 ? 14.781 -39.688 -15.539 1 97.19 280 TYR A C 1
ATOM 2228 O O . TYR A 1 280 ? 15.742 -39.094 -16.062 1 97.19 280 TYR A O 1
ATOM 2236 N N . LEU A 1 281 ? 14.289 -39.281 -14.359 1 95.81 281 LEU A N 1
ATOM 2237 C CA . LEU A 1 281 ? 14.906 -38.25 -13.547 1 95.81 281 LEU A CA 1
ATOM 2238 C C . LEU A 1 281 ? 16.344 -38.625 -13.219 1 95.81 281 LEU A C 1
ATOM 2240 O O . LEU A 1 281 ? 17.234 -37.75 -13.258 1 95.81 281 LEU A O 1
ATOM 2244 N N . ARG A 1 282 ? 16.594 -39.844 -12.883 1 94.5 282 ARG A N 1
ATOM 2245 C CA . ARG A 1 282 ? 17.938 -40.312 -12.594 1 94.5 282 ARG A CA 1
ATOM 2246 C C . ARG A 1 282 ? 18.859 -40.125 -13.805 1 94.5 282 ARG A C 1
ATOM 2248 O O . ARG A 1 282 ? 19.984 -39.656 -13.664 1 94.5 282 ARG A O 1
ATOM 2255 N N . CYS A 1 283 ? 18.375 -40.594 -14.922 1 95.88 283 CYS A N 1
ATOM 2256 C CA . CYS A 1 283 ? 19.141 -40.438 -16.156 1 95.88 283 CYS A CA 1
ATOM 2257 C C . CYS A 1 283 ? 19.484 -38.969 -16.391 1 95.88 283 CYS A C 1
ATOM 2259 O O . CYS A 1 283 ? 20.609 -38.656 -16.75 1 95.88 283 CYS A O 1
ATOM 2261 N N . CYS A 1 284 ? 18.469 -38.094 -16.188 1 95.75 284 CYS A N 1
ATOM 2262 C CA . CYS A 1 284 ? 18.688 -36.688 -16.359 1 95.75 284 CYS A CA 1
ATOM 2263 C C . CYS A 1 284 ? 19.734 -36.156 -15.383 1 95.75 284 CYS A C 1
ATOM 2265 O O . CYS A 1 284 ? 20.531 -35.281 -15.719 1 95.75 284 CYS A O 1
ATOM 2267 N N . LEU A 1 285 ? 19.703 -36.625 -14.164 1 93.88 285 LEU A N 1
ATOM 2268 C CA . LEU A 1 285 ? 20.688 -36.25 -13.156 1 93.88 285 LEU A CA 1
ATOM 2269 C C . LEU A 1 285 ? 22.078 -36.688 -13.586 1 93.88 285 LEU A C 1
ATOM 2271 O O . LEU A 1 285 ? 23.047 -35.906 -13.461 1 93.88 285 LEU A O 1
ATOM 2275 N N . GLU A 1 286 ? 22.141 -37.875 -14.086 1 94.69 286 GLU A N 1
ATOM 2276 C CA . GLU A 1 286 ? 23.422 -38.406 -14.539 1 94.69 286 GLU A CA 1
ATOM 2277 C C . GLU A 1 286 ? 23.984 -37.594 -15.711 1 94.69 286 GLU A C 1
ATOM 2279 O O . GLU A 1 286 ? 25.188 -37.344 -15.773 1 94.69 286 GLU A O 1
ATOM 2284 N N . GLU A 1 287 ? 23.078 -37.25 -16.547 1 95.44 287 GLU A N 1
ATOM 2285 C CA . GLU A 1 287 ? 23.469 -36.5 -17.75 1 95.44 287 GLU A CA 1
ATOM 2286 C C . GLU A 1 287 ? 23.562 -35.031 -17.469 1 95.44 287 GLU A C 1
ATOM 2288 O O . GLU A 1 287 ? 24.047 -34.25 -18.297 1 95.44 287 GLU A O 1
ATOM 2293 N N . LYS A 1 288 ? 23.031 -34.625 -16.297 1 95.25 288 LYS A N 1
ATOM 2294 C CA . LYS A 1 288 ? 23.016 -33.219 -15.883 1 95.25 288 LYS A CA 1
ATOM 2295 C C . LYS A 1 288 ? 22.188 -32.375 -16.844 1 95.25 288 LYS A C 1
ATOM 2297 O O . LYS A 1 288 ? 22.625 -31.281 -17.234 1 95.25 288 LYS A O 1
ATOM 2302 N N . CYS A 1 289 ? 21.188 -33 -17.266 1 95.38 289 CYS A N 1
ATOM 2303 C CA . CYS A 1 289 ? 20.391 -32.281 -18.266 1 95.38 289 CYS A CA 1
ATOM 2304 C C . CYS A 1 289 ? 18.922 -32.656 -18.172 1 95.38 289 CYS A C 1
ATOM 2306 O O . CYS A 1 289 ? 18.562 -33.812 -18.375 1 95.38 289 CYS A O 1
ATOM 2308 N N . LEU A 1 290 ? 18.156 -31.797 -17.75 1 95.62 290 LEU A N 1
ATOM 2309 C CA . LEU A 1 290 ? 16.703 -31.875 -17.859 1 95.62 290 LEU A CA 1
ATOM 2310 C C . LEU A 1 290 ? 16.156 -30.703 -18.672 1 95.62 290 LEU A C 1
ATOM 2312 O O . LEU A 1 290 ? 16.078 -29.578 -18.188 1 95.62 290 LEU A O 1
ATOM 2316 N N . LYS A 1 291 ? 15.766 -31.016 -19.891 1 92.75 291 LYS A N 1
ATOM 2317 C CA . LYS A 1 291 ? 15.297 -29.969 -20.797 1 92.75 291 LYS A CA 1
ATOM 2318 C C . LYS A 1 291 ? 13.969 -29.391 -20.328 1 92.75 291 LYS A C 1
ATOM 2320 O O . LYS A 1 291 ? 13.07 -30.125 -19.922 1 92.75 291 LYS A O 1
ATOM 2325 N N . HIS A 1 292 ? 13.969 -28.109 -20.344 1 93.06 292 HIS A N 1
ATOM 2326 C CA . HIS A 1 292 ? 12.703 -27.422 -20.062 1 93.06 292 HIS A CA 1
ATOM 2327 C C . HIS A 1 292 ? 11.625 -27.875 -21.047 1 93.06 292 HIS A C 1
ATOM 2329 O O . HIS A 1 292 ? 11.891 -28.094 -22.234 1 93.06 292 HIS A O 1
ATOM 2335 N N . PHE A 1 293 ? 10.461 -28.016 -20.609 1 94 293 PHE A N 1
ATOM 2336 C CA . PHE A 1 293 ? 9.422 -28.672 -21.391 1 94 293 PHE A CA 1
ATOM 2337 C C . PHE A 1 293 ? 8.891 -27.75 -22.484 1 94 293 PHE A C 1
ATOM 2339 O O . PHE A 1 293 ? 8.586 -28.203 -23.594 1 94 293 PHE A O 1
ATOM 2346 N N . PHE A 1 294 ? 8.812 -26.484 -22.203 1 92.38 294 PHE A N 1
ATOM 2347 C CA . PHE A 1 294 ? 8.07 -25.594 -23.094 1 92.38 294 PHE A CA 1
ATOM 2348 C C . PHE A 1 294 ? 8.992 -24.938 -24.109 1 92.38 294 PHE A C 1
ATOM 2350 O O . PHE A 1 294 ? 8.523 -24.344 -25.094 1 92.38 294 PHE A O 1
ATOM 2357 N N . PHE A 1 295 ? 10.25 -25.078 -23.828 1 89.19 295 PHE A N 1
ATOM 2358 C CA . PHE A 1 295 ? 11.188 -24.469 -24.75 1 89.19 295 PHE A CA 1
ATOM 2359 C C . PHE A 1 295 ? 11.562 -25.438 -25.859 1 89.19 295 PHE A C 1
ATOM 2361 O O . PHE A 1 295 ? 11.969 -26.578 -25.594 1 89.19 295 PHE A O 1
ATOM 2368 N N . GLY A 1 296 ? 11.445 -25 -27.062 1 83.06 296 GLY A N 1
ATOM 2369 C CA . GLY A 1 296 ? 11.891 -25.781 -28.203 1 83.06 296 GLY A CA 1
ATOM 2370 C C . GLY A 1 296 ? 11.07 -27.047 -28.422 1 83.06 296 GLY A C 1
ATOM 2371 O O . GLY A 1 296 ? 11.523 -27.984 -29.062 1 83.06 296 GLY A O 1
ATOM 2372 N N . ASN A 1 297 ? 9.977 -27.156 -27.75 1 80.62 297 ASN A N 1
ATOM 2373 C CA . ASN A 1 297 ? 9.125 -28.344 -27.891 1 80.62 297 ASN A CA 1
ATOM 2374 C C . ASN A 1 297 ? 8.148 -28.188 -29.062 1 80.62 297 ASN A C 1
ATOM 2376 O O . ASN A 1 297 ? 7.18 -27.438 -28.969 1 80.62 297 ASN A O 1
ATOM 2380 N N . GLU A 1 298 ? 8.336 -28.906 -30.031 1 77.44 298 GLU A N 1
ATOM 2381 C CA . GLU A 1 298 ? 7.535 -28.812 -31.25 1 77.44 298 GLU A CA 1
ATOM 2382 C C . GLU A 1 298 ? 6.195 -29.531 -31.094 1 77.44 298 GLU A C 1
ATOM 2384 O O . GLU A 1 298 ? 5.258 -29.266 -31.844 1 77.44 298 GLU A O 1
ATOM 2389 N N . ASP A 1 299 ? 6.039 -30.344 -30.203 1 79.19 299 ASP A N 1
ATOM 2390 C CA . ASP A 1 299 ? 4.828 -31.156 -30.047 1 79.19 299 ASP A CA 1
ATOM 2391 C C . ASP A 1 299 ? 3.906 -30.547 -28.984 1 79.19 299 ASP A C 1
ATOM 2393 O O . ASP A 1 299 ? 3.234 -31.281 -28.25 1 79.19 299 ASP A O 1
ATOM 2397 N N . MET A 1 300 ? 3.902 -29.266 -28.938 1 83 300 MET A N 1
ATOM 2398 C CA . MET A 1 300 ? 3.043 -28.625 -27.953 1 83 300 MET A CA 1
ATOM 2399 C C . MET A 1 300 ? 1.589 -28.625 -28.422 1 83 300 MET A C 1
ATOM 2401 O O . MET A 1 300 ? 1.297 -28.266 -29.562 1 83 300 MET A O 1
ATOM 2405 N N . PRO A 1 301 ? 0.708 -29.047 -27.516 1 86.31 301 PRO A N 1
ATOM 2406 C CA . PRO A 1 301 ? -0.709 -28.969 -27.891 1 86.31 301 PRO A CA 1
ATOM 2407 C C . PRO A 1 301 ? -1.134 -27.562 -28.312 1 86.31 301 PRO A C 1
ATOM 2409 O O . PRO A 1 301 ? -0.651 -26.578 -27.75 1 86.31 301 PRO A O 1
ATOM 2412 N N . GLU A 1 302 ? -2.102 -27.5 -29.188 1 85.5 302 GLU A N 1
ATOM 2413 C CA . GLU A 1 302 ? -2.582 -26.234 -29.719 1 85.5 302 GLU A CA 1
ATOM 2414 C C . GLU A 1 302 ? -3.256 -25.391 -28.625 1 85.5 302 GLU A C 1
ATOM 2416 O O . GLU A 1 302 ? -3.291 -24.172 -28.719 1 85.5 302 GLU A O 1
ATOM 2421 N N . GLU A 1 303 ? -3.74 -26.078 -27.609 1 89.44 303 GLU A N 1
ATOM 2422 C CA . GLU A 1 303 ? -4.461 -25.406 -26.531 1 89.44 303 GLU A CA 1
ATOM 2423 C C . GLU A 1 303 ? -3.525 -24.531 -25.703 1 89.44 303 GLU A C 1
ATOM 2425 O O . GLU A 1 303 ? -3.979 -23.672 -24.953 1 89.44 303 GLU A O 1
ATOM 2430 N N . ILE A 1 304 ? -2.277 -24.828 -25.797 1 93.19 304 ILE A N 1
ATOM 2431 C CA . ILE A 1 304 ? -1.289 -24.062 -25.031 1 93.19 304 ILE A CA 1
ATOM 2432 C C . ILE A 1 304 ? -0.656 -23 -25.938 1 93.19 304 ILE A C 1
ATOM 2434 O O . ILE A 1 304 ? -0.017 -23.328 -26.938 1 93.19 304 ILE A O 1
ATOM 2438 N N . SER A 1 305 ? -0.881 -21.766 -25.625 1 93 305 SER A N 1
ATOM 2439 C CA . SER A 1 305 ? -0.344 -20.656 -26.391 1 93 305 SER A CA 1
ATOM 2440 C C . SER A 1 305 ? 0.995 -20.188 -25.828 1 93 305 SER A C 1
ATOM 2442 O O . SER A 1 305 ? 1.065 -19.703 -24.688 1 93 305 SER A O 1
ATOM 2444 N N . LEU A 1 306 ? 2.09 -20.328 -26.578 1 91.94 306 LEU A N 1
ATOM 2445 C CA . LEU A 1 306 ? 3.422 -19.891 -26.172 1 91.94 306 LEU A CA 1
ATOM 2446 C C . LEU A 1 306 ? 3.932 -18.781 -27.094 1 91.94 306 LEU A C 1
ATOM 2448 O O . LEU A 1 306 ? 3.543 -18.719 -28.266 1 91.94 306 LEU A O 1
ATOM 2452 N N . PRO A 1 307 ? 4.746 -17.906 -26.562 1 87.75 307 PRO A N 1
ATOM 2453 C CA . PRO A 1 307 ? 5.391 -16.938 -27.453 1 87.75 307 PRO A CA 1
ATOM 2454 C C . PRO A 1 307 ? 6.242 -17.609 -28.531 1 87.75 307 PRO A C 1
ATOM 2456 O O . PRO A 1 307 ? 6.863 -18.641 -28.281 1 87.75 307 PRO A O 1
ATOM 2459 N N . PRO A 1 308 ? 6.32 -17 -29.656 1 83.25 308 PRO A N 1
ATOM 2460 C CA . PRO A 1 308 ? 7.102 -17.578 -30.75 1 83.25 308 PRO A CA 1
ATOM 2461 C C . PRO A 1 308 ? 8.562 -17.797 -30.375 1 83.25 308 PRO A C 1
ATOM 2463 O O . PRO A 1 308 ? 9.18 -18.766 -30.844 1 83.25 308 PRO A O 1
ATOM 2466 N N . ALA A 1 309 ? 9.062 -17.016 -29.578 1 83.06 309 ALA A N 1
ATOM 2467 C CA . ALA A 1 309 ? 10.453 -17.125 -29.172 1 83.06 309 ALA A CA 1
ATOM 2468 C C . ALA A 1 309 ? 10.711 -18.453 -28.453 1 83.06 309 ALA A C 1
ATOM 2470 O O . ALA A 1 309 ? 11.828 -18.984 -28.484 1 83.06 309 ALA A O 1
ATOM 2471 N N . PHE A 1 310 ? 9.703 -19.047 -27.828 1 85.12 310 PHE A N 1
ATOM 2472 C CA . PHE A 1 310 ? 9.836 -20.297 -27.094 1 85.12 310 PHE A CA 1
ATOM 2473 C C . PHE A 1 310 ? 10.008 -21.469 -28.047 1 85.12 310 PHE A C 1
ATOM 2475 O O . PHE A 1 310 ? 10.773 -22.391 -27.781 1 85.12 310 PHE A O 1
ATOM 2482 N N . GLN A 1 311 ? 9.289 -21.391 -29.172 1 78.19 311 GLN A N 1
ATOM 2483 C CA . GLN A 1 311 ? 9.328 -22.484 -30.125 1 78.19 311 GLN A CA 1
ATOM 2484 C C . GLN A 1 311 ? 10.68 -22.562 -30.828 1 78.19 311 GLN A C 1
ATOM 2486 O O . GLN A 1 311 ? 11.188 -23.641 -31.094 1 78.19 311 GLN A O 1
ATOM 2491 N N . LYS A 1 312 ? 11.219 -21.375 -30.984 1 79.69 312 LYS A N 1
ATOM 2492 C CA . LYS A 1 312 ? 12.469 -21.312 -31.734 1 79.69 312 LYS A CA 1
ATOM 2493 C C . LYS A 1 312 ? 13.68 -21.375 -30.812 1 79.69 312 LYS A C 1
ATOM 2495 O O . LYS A 1 312 ? 14.812 -21.484 -31.266 1 79.69 312 LYS A O 1
ATOM 2500 N N . ALA A 1 313 ? 13.43 -21.422 -29.641 1 82.44 313 ALA A N 1
ATOM 2501 C CA . ALA A 1 313 ? 14.531 -21.312 -28.688 1 82.44 313 ALA A CA 1
ATOM 2502 C C . ALA A 1 313 ? 15.18 -22.672 -28.453 1 82.44 313 ALA A C 1
ATOM 2504 O O . ALA A 1 313 ? 14.547 -23.719 -28.656 1 82.44 313 ALA A O 1
ATOM 2505 N N . GLN A 1 314 ? 16.469 -22.609 -28.094 1 83.75 314 GLN A N 1
ATOM 2506 C CA . GLN A 1 314 ? 17.141 -23.812 -27.625 1 83.75 314 GLN A CA 1
ATOM 2507 C C . GLN A 1 314 ? 16.609 -24.219 -26.25 1 83.75 314 GLN A C 1
ATOM 2509 O O . GLN A 1 314 ? 16.359 -23.375 -25.391 1 83.75 314 GLN A O 1
ATOM 2514 N N . PRO A 1 315 ? 16.359 -25.516 -26.172 1 82.75 315 PRO A N 1
ATOM 2515 C CA . PRO A 1 315 ? 15.852 -25.969 -24.875 1 82.75 315 PRO A CA 1
ATOM 2516 C C . PRO A 1 315 ? 16.75 -25.562 -23.719 1 82.75 315 PRO A C 1
ATOM 2518 O O . PRO A 1 315 ? 17.984 -25.656 -23.812 1 82.75 315 PRO A O 1
ATOM 2521 N N . LEU A 1 316 ? 16.141 -25.047 -22.734 1 87.62 316 LEU A N 1
ATOM 2522 C CA . LEU A 1 316 ? 16.844 -24.688 -21.516 1 87.62 316 LEU A CA 1
ATOM 2523 C C . LEU A 1 316 ? 17.047 -25.891 -20.609 1 87.62 316 LEU A C 1
ATOM 2525 O O . LEU A 1 316 ? 16.156 -26.734 -20.484 1 87.62 316 LEU A O 1
ATOM 2529 N N . ASN A 1 317 ? 18.203 -25.938 -20.047 1 92.38 317 ASN A N 1
ATOM 2530 C CA . ASN A 1 317 ? 18.5 -27.016 -19.125 1 92.38 317 ASN A CA 1
ATOM 2531 C C . ASN A 1 317 ? 18.188 -26.641 -17.672 1 92.38 317 ASN A C 1
ATOM 2533 O O . ASN A 1 317 ? 18.875 -25.797 -17.078 1 92.38 317 ASN A O 1
ATOM 2537 N N . LEU A 1 318 ? 17.203 -27.281 -17.094 1 91.5 318 LEU A N 1
ATOM 2538 C CA . LEU A 1 318 ? 16.812 -27 -15.711 1 91.5 318 LEU A CA 1
ATOM 2539 C C . LEU A 1 318 ? 17.906 -27.422 -14.734 1 91.5 318 LEU A C 1
ATOM 2541 O O . LEU A 1 318 ? 17.953 -26.938 -13.602 1 91.5 318 LEU A O 1
ATOM 2545 N N . PHE A 1 319 ? 18.797 -28.312 -15.148 1 93 319 PHE A N 1
ATOM 2546 C CA . PHE A 1 319 ? 19.891 -28.797 -14.297 1 93 319 PHE A CA 1
ATOM 2547 C C . PHE A 1 319 ? 21.203 -28.141 -14.688 1 93 319 PHE A C 1
ATOM 2549 O O . PHE A 1 319 ? 22.266 -28.75 -14.547 1 93 319 PHE A O 1
ATOM 2556 N N . GLN A 1 320 ? 21.141 -26.969 -15.211 1 89.56 320 GLN A N 1
ATOM 2557 C CA . GLN A 1 320 ? 22.344 -26.266 -15.641 1 89.56 320 GLN A CA 1
ATOM 2558 C C . GLN A 1 320 ? 23.328 -26.094 -14.477 1 89.56 320 GLN A C 1
ATOM 2560 O O . GLN A 1 320 ? 24.547 -26.188 -14.672 1 89.56 320 GLN A O 1
ATOM 2565 N N . HIS A 1 321 ? 22.797 -25.812 -13.305 1 87.94 321 HIS A N 1
ATOM 2566 C CA . HIS A 1 321 ? 23.656 -25.625 -12.141 1 87.94 321 HIS A CA 1
ATOM 2567 C C . HIS A 1 321 ? 24.406 -26.906 -11.797 1 87.94 321 HIS A C 1
ATOM 2569 O O . HIS A 1 321 ? 25.531 -26.859 -11.297 1 87.94 321 HIS A O 1
ATOM 2575 N N . LEU A 1 322 ? 23.781 -28.047 -11.969 1 90.75 322 LEU A N 1
ATOM 2576 C CA . LEU A 1 322 ? 24.438 -29.328 -11.719 1 90.75 322 LEU A CA 1
ATOM 2577 C C . LEU A 1 322 ? 25.531 -29.578 -12.742 1 90.75 322 LEU A C 1
ATOM 2579 O O . LEU A 1 322 ? 26.547 -30.234 -12.43 1 90.75 322 LEU A O 1
ATOM 2583 N N . ALA A 1 323 ? 25.281 -29.031 -13.922 1 90.75 323 ALA A N 1
ATOM 2584 C CA . ALA A 1 323 ? 26.297 -29.156 -14.969 1 90.75 323 ALA A CA 1
ATOM 2585 C C . ALA A 1 323 ? 27.531 -28.312 -14.641 1 90.75 323 ALA A C 1
ATOM 2587 O O . ALA A 1 323 ? 28.641 -28.672 -15.016 1 90.75 323 ALA A O 1
ATOM 2588 N N . GLN A 1 324 ? 27.312 -27.297 -13.953 1 91.81 324 GLN A N 1
ATOM 2589 C CA . GLN A 1 324 ? 28.391 -26.359 -13.656 1 91.81 324 GLN A CA 1
ATOM 2590 C C . GLN A 1 324 ? 29.078 -26.703 -12.336 1 91.81 324 GLN A C 1
ATOM 2592 O O . GLN A 1 324 ? 30.188 -26.25 -12.07 1 91.81 324 GLN A O 1
ATOM 2597 N N . ASP A 1 325 ? 28.453 -27.5 -11.562 1 93.25 325 ASP A N 1
ATOM 2598 C CA . ASP A 1 325 ? 28.969 -27.859 -10.25 1 93.25 325 ASP A CA 1
ATOM 2599 C C . ASP A 1 325 ? 28.938 -29.375 -10.039 1 93.25 325 ASP A C 1
ATOM 2601 O O . ASP A 1 325 ? 27.984 -29.891 -9.445 1 93.25 325 ASP A O 1
ATOM 2605 N N . PRO A 1 326 ? 30.016 -29.969 -10.305 1 90.88 326 PRO A N 1
ATOM 2606 C CA . PRO A 1 326 ? 30.062 -31.422 -10.195 1 90.88 326 PRO A CA 1
ATOM 2607 C C . PRO A 1 326 ? 29.812 -31.922 -8.773 1 90.88 326 PRO A C 1
ATOM 2609 O O . PRO A 1 326 ? 29.234 -33 -8.586 1 90.88 326 PRO A O 1
ATOM 2612 N N . ALA A 1 327 ? 30.219 -31.156 -7.855 1 93.25 327 ALA A N 1
ATOM 2613 C CA . ALA A 1 327 ? 29.984 -31.547 -6.469 1 93.25 327 ALA A CA 1
ATOM 2614 C C . ALA A 1 327 ? 28.484 -31.562 -6.16 1 93.25 327 ALA A C 1
ATOM 2616 O O . ALA A 1 327 ? 28 -32.438 -5.453 1 93.25 327 ALA A O 1
ATOM 2617 N N . ALA A 1 328 ? 27.812 -30.594 -6.668 1 91.06 328 ALA A N 1
ATOM 2618 C CA . ALA A 1 328 ? 26.375 -30.547 -6.488 1 91.06 328 ALA A CA 1
ATOM 2619 C C . ALA A 1 328 ? 25.688 -31.734 -7.156 1 91.06 328 ALA A C 1
ATOM 2621 O O . ALA A 1 328 ? 24.719 -32.281 -6.629 1 91.06 328 ALA A O 1
ATOM 2622 N N . GLN A 1 329 ? 26.188 -32.094 -8.297 1 91.5 329 GLN A N 1
ATOM 2623 C CA . GLN A 1 329 ? 25.641 -33.219 -9.016 1 91.5 329 GLN A CA 1
ATOM 2624 C C . GLN A 1 329 ? 25.844 -34.531 -8.219 1 91.5 329 GLN A C 1
ATOM 2626 O O . GLN A 1 329 ? 24.922 -35.344 -8.125 1 91.5 329 GLN A O 1
ATOM 2631 N N . THR A 1 330 ? 27.047 -34.688 -7.727 1 92.62 330 THR A N 1
ATOM 2632 C CA . THR A 1 330 ? 27.344 -35.875 -6.938 1 92.62 330 THR A CA 1
ATOM 2633 C C . THR A 1 330 ? 26.422 -35.969 -5.719 1 92.62 330 THR A C 1
ATOM 2635 O O . THR A 1 330 ? 25.922 -37.031 -5.398 1 92.62 330 THR A O 1
ATOM 2638 N N . LYS A 1 331 ? 26.266 -34.906 -5.137 1 91.69 331 LYS A N 1
ATOM 2639 C CA . LYS A 1 331 ? 25.375 -34.875 -3.975 1 91.69 331 LYS A CA 1
ATOM 2640 C C . LYS A 1 331 ? 23.953 -35.25 -4.355 1 91.69 331 LYS A C 1
ATOM 2642 O O . LYS A 1 331 ? 23.281 -36 -3.65 1 91.69 331 LYS A O 1
ATOM 2647 N N . ALA A 1 332 ? 23.453 -34.625 -5.422 1 90.94 332 ALA A N 1
ATOM 2648 C CA . ALA A 1 332 ? 22.109 -34.906 -5.898 1 90.94 332 ALA A CA 1
ATOM 2649 C C . ALA A 1 332 ? 21.938 -36.406 -6.238 1 90.94 332 ALA A C 1
ATOM 2651 O O . ALA A 1 332 ? 20.891 -37 -5.949 1 90.94 332 ALA A O 1
ATOM 2652 N N . MET A 1 333 ? 22.969 -37 -6.82 1 91.88 333 MET A N 1
ATOM 2653 C CA . MET A 1 333 ? 22.922 -38.406 -7.176 1 91.88 333 MET A CA 1
ATOM 2654 C C . MET A 1 333 ? 22.875 -39.281 -5.926 1 91.88 333 MET A C 1
ATOM 2656 O O . MET A 1 333 ? 22.141 -40.281 -5.891 1 91.88 333 MET A O 1
ATOM 2660 N N . GLN A 1 334 ? 23.609 -38.906 -4.957 1 91.62 334 GLN A N 1
ATOM 2661 C CA . GLN A 1 334 ? 23.625 -39.656 -3.705 1 91.62 334 GLN A CA 1
ATOM 2662 C C . GLN A 1 334 ? 22.266 -39.562 -3.01 1 91.62 334 GLN A C 1
ATOM 2664 O O . GLN A 1 334 ? 21.766 -40.562 -2.502 1 91.62 334 GLN A O 1
ATOM 2669 N N . GLU A 1 335 ? 21.703 -38.375 -3.01 1 89.44 335 GLU A N 1
ATOM 2670 C CA . GLU A 1 335 ? 20.375 -38.188 -2.414 1 89.44 335 GLU A CA 1
ATOM 2671 C C . GLU A 1 335 ? 19.328 -39.031 -3.145 1 89.44 335 GLU A C 1
ATOM 2673 O O . GLU A 1 335 ? 18.422 -39.594 -2.518 1 89.44 335 GLU A O 1
ATOM 2678 N N . PHE A 1 336 ? 19.484 -39.062 -4.445 1 90.62 336 PHE A N 1
ATOM 2679 C CA . PHE A 1 336 ? 18.531 -39.781 -5.266 1 90.62 336 PHE A CA 1
ATOM 2680 C C . PHE A 1 336 ? 18.641 -41.281 -5.016 1 90.62 336 PHE A C 1
ATOM 2682 O O . PHE A 1 336 ? 17.641 -42 -4.953 1 90.62 336 PHE A O 1
ATOM 2689 N N . ASP A 1 337 ? 19.828 -41.75 -4.773 1 88.62 337 ASP A N 1
ATOM 2690 C CA . ASP A 1 337 ? 20.078 -43.188 -4.582 1 88.62 337 ASP A CA 1
ATOM 2691 C C . ASP A 1 337 ? 19.547 -43.656 -3.23 1 88.62 337 ASP A C 1
ATOM 2693 O O . ASP A 1 337 ? 19.281 -44.844 -3.039 1 88.62 337 ASP A O 1
ATOM 2697 N N . GLU A 1 338 ? 19.391 -42.75 -2.34 1 86.12 338 GLU A N 1
ATOM 2698 C CA . GLU A 1 338 ? 18.891 -43.094 -1.011 1 86.12 338 GLU A CA 1
ATOM 2699 C C . GLU A 1 338 ? 17.359 -43.188 -1.01 1 86.12 338 GLU A C 1
ATOM 2701 O O . GLU A 1 338 ? 16.781 -43.688 -0.042 1 86.12 338 GLU A O 1
ATOM 2706 N N . LEU A 1 339 ? 16.812 -42.781 -2.057 1 84.06 339 LEU A N 1
ATOM 2707 C CA . LEU A 1 339 ? 15.359 -42.812 -2.119 1 84.06 339 LEU A CA 1
ATOM 2708 C C . LEU A 1 339 ? 14.867 -44.25 -2.383 1 84.06 339 LEU A C 1
ATOM 2710 O O . LEU A 1 339 ? 15.492 -44.969 -3.137 1 84.06 339 LEU A O 1
ATOM 2714 N N . VAL B 1 1 ? -19.391 18.047 10.836 1 84.88 1 VAL B N 1
ATOM 2715 C CA . VAL B 1 1 ? -19.672 16.984 9.859 1 84.88 1 VAL B CA 1
ATOM 2716 C C . VAL B 1 1 ? -18.391 16.203 9.562 1 84.88 1 VAL B C 1
ATOM 2718 O O . VAL B 1 1 ? -18.375 14.977 9.672 1 84.88 1 VAL B O 1
ATOM 2721 N N . VAL B 1 2 ? -17.25 16.844 9.383 1 90.38 2 VAL B N 1
ATOM 2722 C CA . VAL B 1 2 ? -16 16.203 9 1 90.38 2 VAL B CA 1
ATOM 2723 C C . VAL B 1 2 ? -15.461 15.383 10.164 1 90.38 2 VAL B C 1
ATOM 2725 O O . VAL B 1 2 ? -15.055 14.234 9.984 1 90.38 2 VAL B O 1
ATOM 2728 N N . GLN B 1 3 ? -15.492 15.984 11.375 1 91.75 3 GLN B N 1
ATOM 2729 C CA . GLN B 1 3 ? -15.016 15.289 12.562 1 91.75 3 GLN B CA 1
ATOM 2730 C C . GLN B 1 3 ? -15.805 14.008 12.812 1 91.75 3 GLN B C 1
ATOM 2732 O O . GLN B 1 3 ? -15.234 12.969 13.148 1 91.75 3 GLN B O 1
ATOM 2737 N N . GLU B 1 4 ? -17.047 14.078 12.672 1 92.56 4 GLU B N 1
ATOM 2738 C CA . GLU B 1 4 ? -17.906 12.914 12.867 1 92.56 4 GLU B CA 1
ATOM 2739 C C . GLU B 1 4 ? -17.641 11.836 11.82 1 92.56 4 GLU B C 1
ATOM 2741 O O . GLU B 1 4 ? -17.578 10.648 12.148 1 92.56 4 GLU B O 1
ATOM 2746 N N . LEU B 1 5 ? -17.531 12.305 10.641 1 93.94 5 LEU B N 1
ATOM 2747 C CA . LEU B 1 5 ? -17.25 11.383 9.547 1 93.94 5 LEU B CA 1
ATOM 2748 C C . LEU B 1 5 ? -15.969 10.602 9.805 1 93.94 5 LEU B C 1
ATOM 2750 O O . LEU B 1 5 ? -15.961 9.367 9.727 1 93.94 5 LEU B O 1
ATOM 2754 N N . LEU B 1 6 ? -14.93 11.312 10.117 1 95.69 6 LEU B N 1
ATOM 2755 C CA . LEU B 1 6 ? -13.641 10.664 10.312 1 95.69 6 LEU B CA 1
ATOM 2756 C C . LEU B 1 6 ? -13.656 9.789 11.562 1 95.69 6 LEU B C 1
ATOM 2758 O O . LEU B 1 6 ? -13.031 8.727 11.594 1 95.69 6 LEU B O 1
ATOM 2762 N N . SER B 1 7 ? -14.375 10.266 12.562 1 96.31 7 SER B N 1
ATOM 2763 C CA . SER B 1 7 ? -14.516 9.445 13.758 1 96.31 7 SER B CA 1
ATOM 2764 C C . SER B 1 7 ? -15.18 8.109 13.438 1 96.31 7 SER B C 1
ATOM 2766 O O . SER B 1 7 ? -14.742 7.059 13.914 1 96.31 7 SER B O 1
ATOM 2768 N N . ASP B 1 8 ? -16.219 8.141 12.672 1 96.5 8 ASP B N 1
ATOM 2769 C CA . ASP B 1 8 ? -16.922 6.926 12.273 1 96.5 8 ASP B CA 1
ATOM 2770 C C . ASP B 1 8 ? -16.031 6.031 11.422 1 96.5 8 ASP B C 1
ATOM 2772 O O . ASP B 1 8 ? -16.031 4.809 11.578 1 96.5 8 ASP B O 1
ATOM 2776 N N . LEU B 1 9 ? -15.336 6.598 10.484 1 96.19 9 LEU B N 1
ATOM 2777 C CA . LEU B 1 9 ? -14.391 5.844 9.664 1 96.19 9 LEU B CA 1
ATOM 2778 C C . LEU B 1 9 ? -13.344 5.152 10.531 1 96.19 9 LEU B C 1
ATOM 2780 O O . LEU B 1 9 ? -13.016 3.984 10.305 1 96.19 9 LEU B O 1
ATOM 2784 N N . LEU B 1 10 ? -12.82 5.891 11.484 1 96.94 10 LEU B N 1
ATOM 2785 C CA . LEU B 1 10 ? -11.797 5.332 12.367 1 96.94 10 LEU B CA 1
ATOM 2786 C C . LEU B 1 10 ? -12.359 4.188 13.195 1 96.94 10 LEU B C 1
ATOM 2788 O O . LEU B 1 10 ? -11.664 3.207 13.469 1 96.94 10 LEU B O 1
ATOM 2792 N N . ASN B 1 11 ? -13.562 4.309 13.641 1 96.06 11 ASN B N 1
ATOM 2793 C CA . ASN B 1 11 ? -14.219 3.227 14.367 1 96.06 11 ASN B CA 1
ATOM 2794 C C . ASN B 1 11 ? -14.32 1.962 13.516 1 96.06 11 ASN B C 1
ATOM 2796 O O . ASN B 1 11 ? -14.078 0.858 14.008 1 96.06 11 ASN B O 1
ATOM 2800 N N . VAL B 1 12 ? -14.742 2.133 12.297 1 95.25 12 VAL B N 1
ATOM 2801 C CA . VAL B 1 12 ? -14.82 1.002 11.375 1 95.25 12 VAL B CA 1
ATOM 2802 C C . VAL B 1 12 ? -13.43 0.396 11.18 1 95.25 12 VAL B C 1
ATOM 2804 O O . VAL B 1 12 ? -13.281 -0.828 11.172 1 95.25 12 VAL B O 1
ATOM 2807 N N . SER B 1 13 ? -12.438 1.236 10.969 1 94.69 13 SER B N 1
ATOM 2808 C CA . SER B 1 13 ? -11.062 0.774 10.805 1 94.69 13 SER B CA 1
ATOM 2809 C C . SER B 1 13 ? -10.602 -0.04 12.016 1 94.69 13 SER B C 1
ATOM 2811 O O . SER B 1 13 ? -9.977 -1.088 11.859 1 94.69 13 SER B O 1
ATOM 2813 N N . HIS B 1 14 ? -10.906 0.46 13.164 1 92.94 14 HIS B N 1
ATOM 2814 C CA . HIS B 1 14 ? -10.531 -0.232 14.398 1 92.94 14 HIS B CA 1
ATOM 2815 C C . HIS B 1 14 ? -11.148 -1.624 14.453 1 92.94 14 HIS B C 1
ATOM 2817 O O . HIS B 1 14 ? -10.5 -2.582 14.875 1 92.94 14 HIS B O 1
ATOM 2823 N N . ARG B 1 15 ? -12.328 -1.767 14.109 1 91.62 15 ARG B N 1
ATOM 2824 C CA . ARG B 1 15 ? -13.016 -3.057 14.125 1 91.62 15 ARG B CA 1
ATOM 2825 C C . ARG B 1 15 ? -12.398 -4.012 13.102 1 91.62 15 ARG B C 1
ATOM 2827 O O . ARG B 1 15 ? -12.211 -5.195 13.391 1 91.62 15 ARG B O 1
ATOM 2834 N N . LEU B 1 16 ? -12.102 -3.498 11.977 1 90.69 16 LEU B N 1
ATOM 2835 C CA . LEU B 1 16 ? -11.617 -4.324 10.875 1 90.69 16 LEU B CA 1
ATOM 2836 C C . LEU B 1 16 ? -10.172 -4.754 11.117 1 90.69 16 LEU B C 1
ATOM 2838 O O . LEU B 1 16 ? -9.789 -5.871 10.766 1 90.69 16 LEU B O 1
ATOM 2842 N N . PHE B 1 17 ? -9.375 -3.826 11.758 1 88.75 17 PHE B N 1
ATOM 2843 C CA . PHE B 1 17 ? -7.934 -4.066 11.773 1 88.75 17 PHE B CA 1
ATOM 2844 C C . PHE B 1 17 ? -7.434 -4.27 13.195 1 88.75 17 PHE B C 1
ATOM 2846 O O . PHE B 1 17 ? -6.227 -4.215 13.445 1 88.75 17 PHE B O 1
ATOM 2853 N N . SER B 1 18 ? -8.281 -4.398 14.172 1 79.62 18 SER B N 1
ATOM 2854 C CA . SER B 1 18 ? -7.91 -4.535 15.578 1 79.62 18 SER B CA 1
ATOM 2855 C C . SER B 1 18 ? -6.934 -5.684 15.781 1 79.62 18 SER B C 1
ATOM 2857 O O . SER B 1 18 ? -5.992 -5.574 16.578 1 79.62 18 SER B O 1
ATOM 2859 N N . ASP B 1 19 ? -7.125 -6.777 15.172 1 72.62 19 ASP B N 1
ATOM 2860 C CA . ASP B 1 19 ? -6.258 -7.938 15.367 1 72.62 19 ASP B CA 1
ATOM 2861 C C . ASP B 1 19 ? -5.305 -8.109 14.18 1 72.62 19 ASP B C 1
ATOM 2863 O O . ASP B 1 19 ? -4.91 -9.234 13.859 1 72.62 19 ASP B O 1
ATOM 2867 N N . SER B 1 20 ? -4.949 -6.977 13.719 1 73.62 20 SER B N 1
ATOM 2868 C CA . SER B 1 20 ? -4.066 -7.039 12.562 1 73.62 20 SER B CA 1
ATOM 2869 C C . SER B 1 20 ? -2.725 -6.371 12.852 1 73.62 20 SER B C 1
ATOM 2871 O O . SER B 1 20 ? -2.455 -5.977 13.992 1 73.62 20 SER B O 1
ATOM 2873 N N . PHE B 1 21 ? -1.876 -6.285 11.922 1 72.19 21 PHE B N 1
ATOM 2874 C CA . PHE B 1 21 ? -0.537 -5.719 12.031 1 72.19 21 PHE B CA 1
ATOM 2875 C C . PHE B 1 21 ? -0.532 -4.258 11.594 1 72.19 21 PHE B C 1
ATOM 2877 O O . PHE B 1 21 ? 0.526 -3.627 11.531 1 72.19 21 PHE B O 1
ATOM 2884 N N . PHE B 1 22 ? -1.666 -3.715 11.406 1 84.75 22 PHE B N 1
ATOM 2885 C CA . PHE B 1 22 ? -1.748 -2.324 10.977 1 84.75 22 PHE B CA 1
ATOM 2886 C C . PHE B 1 22 ? -1.699 -1.383 12.18 1 84.75 22 PHE B C 1
ATOM 2888 O O . PHE B 1 22 ? -2.084 -1.76 13.289 1 84.75 22 PHE B O 1
ATOM 2895 N N . PRO B 1 23 ? -1.239 -0.205 11.969 1 89.94 23 PRO B N 1
ATOM 2896 C CA . PRO B 1 23 ? -1.178 0.758 13.07 1 89.94 23 PRO B CA 1
ATOM 2897 C C . PRO B 1 23 ? -2.559 1.126 13.609 1 89.94 23 PRO B C 1
ATOM 2899 O O . PRO B 1 23 ? -3.559 0.993 12.898 1 89.94 23 PRO B O 1
ATOM 2902 N N . VAL B 1 24 ? -2.516 1.528 14.828 1 92 24 VAL B N 1
ATOM 2903 C CA . VAL B 1 24 ? -3.734 2.041 15.445 1 92 24 VAL B CA 1
ATOM 2904 C C . VAL B 1 24 ? -3.916 3.514 15.086 1 92 24 VAL B C 1
ATOM 2906 O O . VAL B 1 24 ? -2.977 4.305 15.188 1 92 24 VAL B O 1
ATOM 2909 N N . LEU B 1 25 ? -5.051 3.834 14.609 1 95.81 25 LEU B N 1
ATOM 2910 C CA . LEU B 1 25 ? -5.367 5.215 14.266 1 95.81 25 LEU B CA 1
ATOM 2911 C C . LEU B 1 25 ? -5.977 5.945 15.453 1 95.81 25 LEU B C 1
ATOM 2913 O O . LEU B 1 25 ? -7.004 5.52 15.984 1 95.81 25 LEU B O 1
ATOM 2917 N N . GLU B 1 26 ? -5.371 7.062 15.828 1 96.44 26 GLU B N 1
ATOM 2918 C CA . GLU B 1 26 ? -5.852 7.859 16.953 1 96.44 26 GLU B CA 1
ATOM 2919 C C . GLU B 1 26 ? -6.906 8.867 16.5 1 96.44 26 GLU B C 1
ATOM 2921 O O . GLU B 1 26 ? -7.055 9.125 15.305 1 96.44 26 GLU B O 1
ATOM 2926 N N . PRO B 1 27 ? -7.629 9.359 17.516 1 96 27 PRO B N 1
ATOM 2927 C CA . PRO B 1 27 ? -8.648 10.344 17.156 1 96 27 PRO B CA 1
ATOM 2928 C C . PRO B 1 27 ? -8.094 11.5 16.328 1 96 27 PRO B C 1
ATOM 2930 O O . PRO B 1 27 ? -6.977 11.969 16.578 1 96 27 PRO B O 1
ATOM 2933 N N . VAL B 1 28 ? -8.875 11.953 15.438 1 97.06 28 VAL B N 1
ATOM 2934 C CA . VAL B 1 28 ? -8.461 12.953 14.469 1 97.06 28 VAL B CA 1
ATOM 2935 C C . VAL B 1 28 ? -8.266 14.305 15.156 1 97.06 28 VAL B C 1
ATOM 2937 O O . VAL B 1 28 ? -8.93 14.602 16.156 1 97.06 28 VAL B O 1
ATOM 2940 N N . ILE B 1 29 ? -7.324 15.094 14.656 1 96.38 29 ILE B N 1
ATOM 2941 C CA . ILE B 1 29 ? -7.047 16.438 15.141 1 96.38 29 ILE B CA 1
ATOM 2942 C C . ILE B 1 29 ? -7.16 17.438 13.984 1 96.38 29 ILE B C 1
ATOM 2944 O O . ILE B 1 29 ? -6.422 17.344 13 1 96.38 29 ILE B O 1
ATOM 2948 N N . GLY B 1 30 ? -8.086 18.328 14.078 1 95.75 30 GLY B N 1
ATOM 2949 C CA . GLY B 1 30 ? -8.203 19.359 13.062 1 95.75 30 GLY B CA 1
ATOM 2950 C C . GLY B 1 30 ? -7.078 20.375 13.117 1 95.75 30 GLY B C 1
ATOM 2951 O O . GLY B 1 30 ? -6.742 20.891 14.188 1 95.75 30 GLY B O 1
ATOM 2952 N N . VAL B 1 31 ? -6.465 20.625 11.969 1 93.81 31 VAL B N 1
ATOM 2953 C CA . VAL B 1 31 ? -5.379 21.609 11.906 1 93.81 31 VAL B CA 1
ATOM 2954 C C . VAL B 1 31 ? -5.59 22.531 10.719 1 93.81 31 VAL B C 1
ATOM 2956 O O . VAL B 1 31 ? -6.438 22.281 9.859 1 93.81 31 VAL B O 1
ATOM 2959 N N . GLY B 1 32 ? -4.824 23.609 10.711 1 91.12 32 GLY B N 1
ATOM 2960 C CA . GLY B 1 32 ? -4.906 24.531 9.594 1 91.12 32 GLY B CA 1
ATOM 2961 C C . GLY B 1 32 ? -5.922 25.641 9.805 1 91.12 32 GLY B C 1
ATOM 2962 O O . GLY B 1 32 ? -6.637 25.656 10.812 1 91.12 32 GLY B O 1
ATOM 2963 N N . SER B 1 33 ? -6.004 26.453 8.805 1 90.56 33 SER B N 1
ATOM 2964 C CA . SER B 1 33 ? -6.793 27.688 8.906 1 90.56 33 SER B CA 1
ATOM 2965 C C . SER B 1 33 ? -8.281 27.375 9.062 1 90.56 33 SER B C 1
ATOM 2967 O O . SER B 1 33 ? -8.945 27.938 9.93 1 90.56 33 SER B O 1
ATOM 2969 N N . ALA B 1 34 ? -8.766 26.422 8.289 1 90.38 34 ALA B N 1
ATOM 2970 C CA . ALA B 1 34 ? -10.188 26.094 8.328 1 90.38 34 ALA B CA 1
ATOM 2971 C C . ALA B 1 34 ? -10.602 25.609 9.711 1 90.38 34 ALA B C 1
ATOM 2973 O O . ALA B 1 34 ? -11.641 26.016 10.234 1 90.38 34 ALA B O 1
ATOM 2974 N N . CYS B 1 35 ? -9.812 24.828 10.32 1 91 35 CYS B N 1
ATOM 2975 C CA . CYS B 1 35 ? -10.141 24.25 11.625 1 91 35 CYS B CA 1
ATOM 2976 C C . CYS B 1 35 ? -9.914 25.266 12.742 1 91 35 CYS B C 1
ATOM 2978 O O . CYS B 1 35 ? -10.477 25.125 13.828 1 91 35 CYS B O 1
ATOM 2980 N N . GLU B 1 36 ? -9.047 26.266 12.469 1 90.75 36 GLU B N 1
ATOM 2981 C CA . GLU B 1 36 ? -8.789 27.328 13.43 1 90.75 36 GLU B CA 1
ATOM 2982 C C . GLU B 1 36 ? -9.875 28.406 13.367 1 90.75 36 GLU B C 1
ATOM 2984 O O . GLU B 1 36 ? -9.867 29.344 14.164 1 90.75 36 GLU B O 1
ATOM 2989 N N . GLY B 1 37 ? -10.727 28.297 12.359 1 87.44 37 GLY B N 1
ATOM 2990 C CA . GLY B 1 37 ? -11.883 29.172 12.312 1 87.44 37 GLY B CA 1
ATOM 2991 C C . GLY B 1 37 ? -11.75 30.297 11.297 1 87.44 37 GLY B C 1
ATOM 2992 O O . GLY B 1 37 ? -12.492 31.281 11.352 1 87.44 37 GLY B O 1
ATOM 2993 N N . TRP B 1 38 ? -10.75 30.172 10.5 1 89.81 38 TRP B N 1
ATOM 2994 C CA . TRP B 1 38 ? -10.578 31.188 9.469 1 89.81 38 TRP B CA 1
ATOM 2995 C C . TRP B 1 38 ? -10.055 30.562 8.18 1 89.81 38 TRP B C 1
ATOM 2997 O O . TRP B 1 38 ? -9.562 29.438 8.18 1 89.81 38 TRP B O 1
ATOM 3007 N N . SER B 1 39 ? -10.328 31.078 7.02 1 88.56 39 SER B N 1
ATOM 3008 C CA . SER B 1 39 ? -9.797 30.641 5.73 1 88.56 39 SER B CA 1
ATOM 3009 C C . SER B 1 39 ? -9.742 31.797 4.738 1 88.56 39 SER B C 1
ATOM 3011 O O . SER B 1 39 ? -10.672 32.594 4.664 1 88.56 39 SER B O 1
ATOM 3013 N N . PRO B 1 40 ? -8.609 31.859 4.109 1 85.69 40 PRO B N 1
ATOM 3014 C CA . PRO B 1 40 ? -8.531 32.875 3.072 1 85.69 40 PRO B CA 1
ATOM 3015 C C . PRO B 1 40 ? -9.32 32.531 1.815 1 85.69 40 PRO B C 1
ATOM 3017 O O . PRO B 1 40 ? -9.562 33.375 0.962 1 85.69 40 PRO B O 1
ATOM 3020 N N . GLN B 1 41 ? -9.688 31.266 1.645 1 84.31 41 GLN B N 1
ATOM 3021 C CA . GLN B 1 41 ? -10.391 30.781 0.462 1 84.31 41 GLN B CA 1
ATOM 3022 C C . GLN B 1 41 ? -11.898 30.969 0.604 1 84.31 41 GLN B C 1
ATOM 3024 O O . GLN B 1 41 ? -12.398 31.172 1.709 1 84.31 41 GLN B O 1
ATOM 3029 N N . LYS B 1 42 ? -12.492 30.891 -0.575 1 84.81 42 LYS B N 1
ATOM 3030 C CA . LYS B 1 42 ? -13.945 30.875 -0.573 1 84.81 42 LYS B CA 1
ATOM 3031 C C . LYS B 1 42 ? -14.477 29.609 0.103 1 84.81 42 LYS B C 1
ATOM 3033 O O . LYS B 1 42 ? -13.82 28.562 0.084 1 84.81 42 LYS B O 1
ATOM 3038 N N . GLU B 1 43 ? -15.617 29.766 0.676 1 81.25 43 GLU B N 1
ATOM 3039 C CA . GLU B 1 43 ? -16.219 28.688 1.468 1 81.25 43 GLU B CA 1
ATOM 3040 C C . GLU B 1 43 ? -16.281 27.391 0.681 1 81.25 43 GLU B C 1
ATOM 3042 O O . GLU B 1 43 ? -16.047 26.312 1.233 1 81.25 43 GLU B O 1
ATOM 3047 N N . GLU B 1 44 ? -16.547 27.484 -0.6 1 82.44 44 GLU B N 1
ATOM 3048 C CA . GLU B 1 44 ? -16.734 26.297 -1.434 1 82.44 44 GLU B CA 1
ATOM 3049 C C . GLU B 1 44 ? -15.391 25.609 -1.713 1 82.44 44 GLU B C 1
ATOM 3051 O O . GLU B 1 44 ? -15.352 24.438 -2.082 1 82.44 44 GLU B O 1
ATOM 3056 N N . ASP B 1 45 ? -14.312 26.328 -1.432 1 86 45 ASP B N 1
ATOM 3057 C CA . ASP B 1 45 ? -12.992 25.812 -1.779 1 86 45 ASP B CA 1
ATOM 3058 C C . ASP B 1 45 ? -12.211 25.422 -0.527 1 86 45 ASP B C 1
ATOM 3060 O O . ASP B 1 45 ? -11.055 25.016 -0.617 1 86 45 ASP B O 1
ATOM 3064 N N . VAL B 1 46 ? -12.82 25.547 0.569 1 90.5 46 VAL B N 1
ATOM 3065 C CA . VAL B 1 46 ? -12.148 25.266 1.83 1 90.5 46 VAL B CA 1
ATOM 3066 C C . VAL B 1 46 ? -11.844 23.766 1.934 1 90.5 46 VAL B C 1
ATOM 3068 O O . VAL B 1 46 ? -12.711 22.938 1.654 1 90.5 46 VAL B O 1
ATOM 3071 N N . VAL B 1 47 ? -10.664 23.438 2.225 1 91.94 47 VAL B N 1
ATOM 3072 C CA . VAL B 1 47 ? -10.242 22.062 2.484 1 91.94 47 VAL B CA 1
ATOM 3073 C C . VAL B 1 47 ? -10 21.875 3.979 1 91.94 47 VAL B C 1
ATOM 3075 O O . VAL B 1 47 ? -9.188 22.594 4.578 1 91.94 47 VAL B O 1
ATOM 3078 N N . TYR B 1 48 ? -10.711 21.016 4.594 1 94.75 48 TYR B N 1
ATOM 3079 C CA . TYR B 1 48 ? -10.492 20.688 6 1 94.75 48 TYR B CA 1
ATOM 3080 C C . TYR B 1 48 ? -9.352 19.703 6.168 1 94.75 48 TYR B C 1
ATOM 3082 O O . TYR B 1 48 ? -9.453 18.547 5.738 1 94.75 48 TYR B O 1
ATOM 3090 N N . CYS B 1 49 ? -8.281 20.141 6.785 1 94.31 49 CYS B N 1
ATOM 3091 C CA . CYS B 1 49 ? -7.113 19.312 7.027 1 94.31 49 CYS B CA 1
ATOM 3092 C C . CYS B 1 49 ? -7.195 18.641 8.391 1 94.31 49 CYS B C 1
ATOM 3094 O O . CYS B 1 49 ? -7.293 19.312 9.422 1 94.31 49 CYS B O 1
ATOM 3096 N N . MET B 1 50 ? -7.16 17.312 8.359 1 96.94 50 MET B N 1
ATOM 3097 C CA . MET B 1 50 ? -7.324 16.531 9.586 1 96.94 50 MET B CA 1
ATOM 3098 C C . MET B 1 50 ? -6.137 15.602 9.805 1 96.94 50 MET B C 1
ATOM 3100 O O . MET B 1 50 ? -5.836 14.766 8.953 1 96.94 50 MET B O 1
ATOM 3104 N N . PHE B 1 51 ? -5.465 15.703 10.945 1 97.31 51 PHE B N 1
ATOM 3105 C CA . PHE B 1 51 ? -4.395 14.789 11.32 1 97.31 51 PHE B CA 1
ATOM 3106 C C . PHE B 1 51 ? -4.961 13.484 11.859 1 97.31 51 PHE B C 1
ATOM 3108 O O . PHE B 1 51 ? -5.906 13.492 12.648 1 97.31 51 PHE B O 1
ATOM 3115 N N . VAL B 1 52 ? -4.445 12.438 11.398 1 97.44 52 VAL B N 1
ATOM 3116 C CA . VAL B 1 52 ? -4.688 11.125 11.992 1 97.44 52 VAL B CA 1
ATOM 3117 C C . VAL B 1 52 ? -3.389 10.57 12.562 1 97.44 52 VAL B C 1
ATOM 3119 O O . VAL B 1 52 ? -2.59 9.969 11.836 1 97.44 52 VAL B O 1
ATOM 3122 N N . PRO B 1 53 ? -3.199 10.812 13.844 1 97.75 53 PRO B N 1
ATOM 3123 C CA . PRO B 1 53 ? -1.979 10.273 14.453 1 97.75 53 PRO B CA 1
ATOM 3124 C C . PRO B 1 53 ? -1.938 8.75 14.453 1 97.75 53 PRO B C 1
ATOM 3126 O O . PRO B 1 53 ? -2.965 8.102 14.672 1 97.75 53 PRO B O 1
ATOM 3129 N N . LEU B 1 54 ? -0.788 8.203 14.18 1 97 54 LEU B N 1
ATOM 3130 C CA . LEU B 1 54 ? -0.574 6.762 14.156 1 97 54 LEU B CA 1
ATOM 3131 C C . LEU B 1 54 ? 0.106 6.293 15.438 1 97 54 LEU B C 1
ATOM 3133 O O . LEU B 1 54 ? 1.009 6.961 15.945 1 97 54 LEU B O 1
ATOM 3137 N N . LYS B 1 55 ? -0.347 5.25 15.938 1 94.25 55 LYS B N 1
ATOM 3138 C CA . LYS B 1 55 ? 0.309 4.539 17.031 1 94.25 55 LYS B CA 1
ATOM 3139 C C . LYS B 1 55 ? 0.689 3.121 16.609 1 94.25 55 LYS B C 1
ATOM 3141 O O . LYS B 1 55 ? -0.005 2.498 15.805 1 94.25 55 LYS B O 1
ATOM 3146 N N . PRO B 1 56 ? 1.809 2.662 17.172 1 90.69 56 PRO B N 1
ATOM 3147 C CA . PRO B 1 56 ? 2.182 1.285 16.844 1 90.69 56 PRO B CA 1
ATOM 3148 C C . PRO B 1 56 ? 1.171 0.262 17.359 1 90.69 56 PRO B C 1
ATOM 3150 O O . PRO B 1 56 ? 0.591 0.447 18.422 1 90.69 56 PRO B O 1
ATOM 3153 N N . PRO B 1 57 ? 0.861 -0.747 16.531 1 86.38 57 PRO B N 1
ATOM 3154 C CA . PRO B 1 57 ? 0.017 -1.828 17.047 1 86.38 57 PRO B CA 1
ATOM 3155 C C . PRO B 1 57 ? 0.685 -2.613 18.172 1 86.38 57 PRO B C 1
ATOM 3157 O O . PRO B 1 57 ? 1.882 -2.447 18.422 1 86.38 57 PRO B O 1
ATOM 3160 N N . PRO B 1 58 ? -0.102 -3.396 18.891 1 79 58 PRO B N 1
ATOM 3161 C CA . PRO B 1 58 ? 0.502 -4.184 19.969 1 79 58 PRO B CA 1
ATOM 3162 C C . PRO B 1 58 ? 1.701 -5.004 19.5 1 79 58 PRO B C 1
ATOM 3164 O O . PRO B 1 58 ? 1.667 -5.59 18.406 1 79 58 PRO B O 1
ATOM 3167 N N . GLY B 1 59 ? 2.734 -5 20.234 1 78.38 59 GLY B N 1
ATOM 3168 C CA . GLY B 1 59 ? 3.93 -5.758 19.906 1 78.38 59 GLY B CA 1
ATOM 3169 C C . GLY B 1 59 ? 4.949 -4.961 19.109 1 78.38 59 GLY B C 1
ATOM 3170 O O . GLY B 1 59 ? 6.02 -5.473 18.781 1 78.38 59 GLY B O 1
ATOM 3171 N N . TYR B 1 60 ? 4.594 -3.711 18.812 1 84.12 60 TYR B N 1
ATOM 3172 C CA . TYR B 1 60 ? 5.516 -2.863 18.062 1 84.12 60 TYR B CA 1
ATOM 3173 C C . TYR B 1 60 ? 5.727 -1.53 18.766 1 84.12 60 TYR B C 1
ATOM 3175 O O . TYR B 1 60 ? 4.961 -1.168 19.672 1 84.12 60 TYR B O 1
ATOM 3183 N N . ALA B 1 61 ? 6.844 -0.872 18.406 1 89.31 61 ALA B N 1
ATOM 3184 C CA . ALA B 1 61 ? 7.137 0.469 18.906 1 89.31 61 ALA B CA 1
ATOM 3185 C C . ALA B 1 61 ? 7.672 1.363 17.781 1 89.31 61 ALA B C 1
ATOM 3187 O O . ALA B 1 61 ? 8.336 0.886 16.859 1 89.31 61 ALA B O 1
ATOM 3188 N N . PHE B 1 62 ? 7.332 2.609 17.875 1 93.25 62 PHE B N 1
ATOM 3189 C CA . PHE B 1 62 ? 7.848 3.611 16.953 1 93.25 62 PHE B CA 1
ATOM 3190 C C . PHE B 1 62 ? 9.008 4.383 17.578 1 93.25 62 PHE B C 1
ATOM 3192 O O . PHE B 1 62 ? 8.898 4.855 18.703 1 93.25 62 PHE B O 1
ATOM 3199 N N . HIS B 1 63 ? 10.078 4.52 16.844 1 93.88 63 HIS B N 1
ATOM 3200 C CA . HIS B 1 63 ? 11.211 5.328 17.266 1 93.88 63 HIS B CA 1
ATOM 3201 C C . HIS B 1 63 ? 11.508 6.434 16.25 1 93.88 63 HIS B C 1
ATOM 3203 O O . HIS B 1 63 ? 11.703 6.164 15.07 1 93.88 63 HIS B O 1
ATOM 3209 N N . LEU B 1 64 ? 11.531 7.602 16.734 1 92.5 64 LEU B N 1
ATOM 3210 C CA . LEU B 1 64 ? 11.844 8.734 15.867 1 92.5 64 LEU B CA 1
ATOM 3211 C C . LEU B 1 64 ? 13.352 8.922 15.742 1 92.5 64 LEU B C 1
ATOM 3213 O O . LEU B 1 64 ? 14.055 8.961 16.75 1 92.5 64 LEU B O 1
ATOM 3217 N N . GLU B 1 65 ? 13.773 8.969 14.492 1 90.81 65 GLU B N 1
ATOM 3218 C CA . GLU B 1 65 ? 15.195 9.164 14.219 1 90.81 65 GLU B CA 1
ATOM 3219 C C . GLU B 1 65 ? 15.398 10.258 13.172 1 90.81 65 GLU B C 1
ATOM 3221 O O . GLU B 1 65 ? 14.578 10.43 12.266 1 90.81 65 GLU B O 1
ATOM 3226 N N . PRO B 1 66 ? 16.562 11.031 13.367 1 85.12 66 PRO B N 1
ATOM 3227 C CA . PRO B 1 66 ? 16.844 12.031 12.328 1 85.12 66 PRO B CA 1
ATOM 3228 C C . PRO B 1 66 ? 17.094 11.398 10.961 1 85.12 66 PRO B C 1
ATOM 3230 O O . PRO B 1 66 ? 17.656 10.305 10.867 1 85.12 66 PRO B O 1
ATOM 3233 N N . ASP B 1 67 ? 16.578 12.023 9.938 1 76.75 67 ASP B N 1
ATOM 3234 C CA . ASP B 1 67 ? 16.781 11.547 8.57 1 76.75 67 ASP B CA 1
ATOM 3235 C C . ASP B 1 67 ? 18.141 11.977 8.023 1 76.75 67 ASP B C 1
ATOM 3237 O O . ASP B 1 67 ? 18.344 13.148 7.711 1 76.75 67 ASP B O 1
ATOM 3241 N N . THR B 1 68 ? 19.031 11.195 8.094 1 67 68 THR B N 1
ATOM 3242 C CA . THR B 1 68 ? 20.375 11.539 7.66 1 67 68 THR B CA 1
ATOM 3243 C C . THR B 1 68 ? 20.531 11.328 6.156 1 67 68 THR B C 1
ATOM 3245 O O . THR B 1 68 ? 21.609 11.531 5.602 1 67 68 THR B O 1
ATOM 3248 N N . THR B 1 69 ? 19.453 10.844 5.613 1 56.81 69 THR B N 1
ATOM 3249 C CA . THR B 1 69 ? 19.562 10.617 4.176 1 56.81 69 THR B CA 1
ATOM 3250 C C . THR B 1 69 ? 19.359 11.922 3.404 1 56.81 69 THR B C 1
ATOM 3252 O O . THR B 1 69 ? 18.359 12.602 3.566 1 56.81 69 THR B O 1
ATOM 3255 N N . GLY B 1 70 ? 20.375 12.414 2.787 1 54.47 70 GLY B N 1
ATOM 3256 C CA . GLY B 1 70 ? 20.375 13.5 1.827 1 54.47 70 GLY B CA 1
ATOM 3257 C C . GLY B 1 70 ? 20.406 14.875 2.48 1 54.47 70 GLY B C 1
ATOM 3258 O O . GLY B 1 70 ? 20.625 14.984 3.689 1 54.47 70 GLY B O 1
ATOM 3259 N N . ASP B 1 71 ? 20.328 15.961 1.758 1 52.06 71 ASP B N 1
ATOM 3260 C CA . ASP B 1 71 ? 20.375 17.391 2.051 1 52.06 71 ASP B CA 1
ATOM 3261 C C . ASP B 1 71 ? 19.078 17.875 2.682 1 52.06 71 ASP B C 1
ATOM 3263 O O . ASP B 1 71 ? 18.594 18.969 2.379 1 52.06 71 ASP B O 1
ATOM 3267 N N . MET B 1 72 ? 18.359 16.844 3.281 1 53.84 72 MET B N 1
ATOM 3268 C CA . MET B 1 72 ? 17.062 17.312 3.756 1 53.84 72 MET B CA 1
ATOM 3269 C C . MET B 1 72 ? 17.219 18.219 4.977 1 53.84 72 MET B C 1
ATOM 3271 O O . MET B 1 72 ? 18.156 18.047 5.766 1 53.84 72 MET B O 1
ATOM 3275 N N . PRO B 1 73 ? 16.344 19.234 5.027 1 56.88 73 PRO B N 1
ATOM 3276 C CA . PRO B 1 73 ? 16.391 20.203 6.117 1 56.88 73 PRO B CA 1
ATOM 3277 C C . PRO B 1 73 ? 16.328 19.547 7.496 1 56.88 73 PRO B C 1
ATOM 3279 O O . PRO B 1 73 ? 15.914 18.391 7.617 1 56.88 73 PRO B O 1
ATOM 3282 N N . GLN B 1 74 ? 16.906 20.094 8.5 1 55.78 74 GLN B N 1
ATOM 3283 C CA . GLN B 1 74 ? 17.078 19.734 9.906 1 55.78 74 GLN B CA 1
ATOM 3284 C C . GLN B 1 74 ? 15.758 19.234 10.508 1 55.78 74 GLN B C 1
ATOM 3286 O O . GLN B 1 74 ? 15.758 18.609 11.562 1 55.78 74 GLN B O 1
ATOM 3291 N N . THR B 1 75 ? 14.617 19.312 9.719 1 74.94 75 THR B N 1
ATOM 3292 C CA . THR B 1 75 ? 13.336 18.984 10.328 1 74.94 75 THR B CA 1
ATOM 3293 C C . THR B 1 75 ? 12.797 17.672 9.773 1 74.94 75 THR B C 1
ATOM 3295 O O . THR B 1 75 ? 11.703 17.234 10.141 1 74.94 75 THR B O 1
ATOM 3298 N N . SER B 1 76 ? 13.672 17 9.133 1 83.31 76 SER B N 1
ATOM 3299 C CA . SER B 1 76 ? 13.227 15.727 8.555 1 83.31 76 SER B CA 1
ATOM 3300 C C . SER B 1 76 ? 13.594 14.555 9.461 1 83.31 76 SER B C 1
ATOM 3302 O O . SER B 1 76 ? 14.703 14.492 9.984 1 83.31 76 SER B O 1
ATOM 3304 N N . MET B 1 77 ? 12.609 13.781 9.742 1 91.31 77 MET B N 1
ATOM 3305 C CA . MET B 1 77 ? 12.797 12.617 10.602 1 91.31 77 MET B CA 1
ATOM 3306 C C . MET B 1 77 ? 12.266 11.352 9.93 1 91.31 77 MET B C 1
ATOM 3308 O O . MET B 1 77 ? 11.617 11.43 8.883 1 91.31 77 MET B O 1
ATOM 3312 N N . ARG B 1 78 ? 12.703 10.227 10.453 1 94.88 78 ARG B N 1
ATOM 3313 C CA . ARG B 1 78 ? 12.164 8.93 10.055 1 94.88 78 ARG B CA 1
ATOM 3314 C C . ARG B 1 78 ? 11.578 8.18 11.258 1 94.88 78 ARG B C 1
ATOM 3316 O O . ARG B 1 78 ? 12 8.406 12.391 1 94.88 78 ARG B O 1
ATOM 3323 N N . VAL B 1 79 ? 10.609 7.398 11.031 1 95.06 79 VAL B N 1
ATOM 3324 C CA . VAL B 1 79 ? 9.969 6.621 12.086 1 95.06 79 VAL B CA 1
ATOM 3325 C C . VAL B 1 79 ? 10.383 5.152 11.969 1 95.06 79 VAL B C 1
ATOM 3327 O O . VAL B 1 79 ? 9.898 4.438 11.086 1 95.06 79 VAL B O 1
ATOM 3330 N N . ARG B 1 80 ? 11.266 4.734 12.82 1 93.81 80 ARG B N 1
ATOM 3331 C CA . ARG B 1 80 ? 11.727 3.35 12.836 1 93.81 80 ARG B CA 1
ATOM 3332 C C . ARG B 1 80 ? 10.781 2.465 13.641 1 93.81 80 ARG B C 1
ATOM 3334 O O . ARG B 1 80 ? 10.398 2.812 14.758 1 93.81 80 ARG B O 1
ATOM 3341 N N . VAL B 1 81 ? 10.391 1.36 13.023 1 90.94 81 VAL B N 1
ATOM 3342 C CA . VAL B 1 81 ? 9.492 0.415 13.672 1 90.94 81 VAL B CA 1
ATOM 3343 C C . VAL B 1 81 ? 10.289 -0.755 14.242 1 90.94 81 VAL B C 1
ATOM 3345 O O . VAL B 1 81 ? 11.133 -1.328 13.547 1 90.94 81 VAL B O 1
ATOM 3348 N N . GLU B 1 82 ? 10.039 -1.037 15.484 1 84.38 82 GLU B N 1
ATOM 3349 C CA . GLU B 1 82 ? 10.727 -2.145 16.141 1 84.38 82 GLU B CA 1
ATOM 3350 C C . GLU B 1 82 ? 9.734 -3.086 16.828 1 84.38 82 GLU B C 1
ATOM 3352 O O . GLU B 1 82 ? 8.68 -2.652 17.281 1 84.38 82 GLU B O 1
ATOM 3357 N N . LEU B 1 83 ? 10.102 -4.336 16.797 1 79.19 83 LEU B N 1
ATOM 3358 C CA . LEU B 1 83 ? 9.305 -5.324 17.516 1 79.19 83 LEU B CA 1
ATOM 3359 C C . LEU B 1 83 ? 9.594 -5.258 19.016 1 79.19 83 LEU B C 1
ATOM 3361 O O . LEU B 1 83 ? 10.742 -5.086 19.422 1 79.19 83 LEU B O 1
ATOM 3365 N N . VAL B 1 84 ? 8.453 -5.254 19.781 1 78.25 84 VAL B N 1
ATOM 3366 C CA . VAL B 1 84 ? 8.633 -5.207 21.234 1 78.25 84 VAL B CA 1
ATOM 3367 C C . VAL B 1 84 ? 7.957 -6.414 21.875 1 78.25 84 VAL B C 1
ATOM 3369 O O . VAL B 1 84 ? 6.957 -6.918 21.359 1 78.25 84 VAL B O 1
ATOM 3372 N N . CYS B 1 85 ? 8.641 -7.023 22.891 1 70.94 85 CYS B N 1
ATOM 3373 C CA . CYS B 1 85 ? 8.156 -8.195 23.594 1 70.94 85 CYS B CA 1
ATOM 3374 C C . CYS B 1 85 ? 6.879 -7.879 24.375 1 70.94 85 CYS B C 1
ATOM 3376 O O . CYS B 1 85 ? 6.805 -6.867 25.062 1 70.94 85 CYS B O 1
ATOM 3378 N N . THR B 1 86 ? 5.848 -8.539 24.016 1 63.81 86 THR B N 1
ATOM 3379 C CA . THR B 1 86 ? 4.609 -8.344 24.766 1 63.81 86 THR B CA 1
ATOM 3380 C C . THR B 1 86 ? 4.434 -9.438 25.812 1 63.81 86 THR B C 1
ATOM 3382 O O . THR B 1 86 ? 3.352 -9.594 26.391 1 63.81 86 THR B O 1
ATOM 3385 N N . CYS B 1 87 ? 5.344 -10.422 25.953 1 60.88 87 CYS B N 1
ATOM 3386 C CA . CYS B 1 87 ? 5.199 -11.578 26.844 1 60.88 87 CYS B CA 1
ATOM 3387 C C . CYS B 1 87 ? 4.922 -11.133 28.266 1 60.88 87 CYS B C 1
ATOM 3389 O O . CYS B 1 87 ? 4.27 -11.852 29.031 1 60.88 87 CYS B O 1
ATOM 3391 N N . THR B 1 88 ? 5.613 -10.211 28.703 1 54.97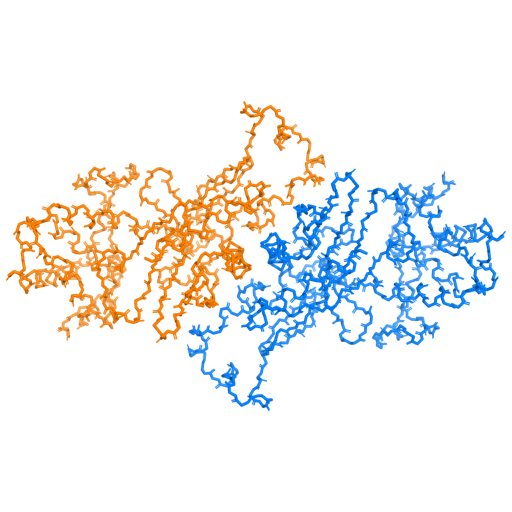 88 THR B N 1
ATOM 3392 C CA . THR B 1 88 ? 5.367 -9.898 30.109 1 54.97 88 THR B CA 1
ATOM 3393 C C . THR B 1 88 ? 3.951 -9.367 30.297 1 54.97 88 THR B C 1
ATOM 3395 O O . THR B 1 88 ? 3.467 -9.281 31.438 1 54.97 88 THR B O 1
ATOM 3398 N N . ARG B 1 89 ? 3.619 -8.711 29.391 1 52.06 89 ARG B N 1
ATOM 3399 C CA . ARG B 1 89 ? 2.328 -8.109 29.719 1 52.06 89 ARG B CA 1
ATOM 3400 C C . ARG B 1 89 ? 1.208 -9.141 29.625 1 52.06 89 ARG B C 1
ATOM 3402 O O . ARG B 1 89 ? 0.261 -9.102 30.422 1 52.06 89 ARG B O 1
ATOM 3409 N N . LYS B 1 90 ? 0.869 -9.852 28.422 1 52.5 90 LYS B N 1
ATOM 3410 C CA . LYS B 1 90 ? -0.265 -10.758 28.281 1 52.5 90 LYS B CA 1
ATOM 3411 C C . LYS B 1 90 ? 0.204 -12.195 28.078 1 52.5 90 LYS B C 1
ATOM 3413 O O . LYS B 1 90 ? 1.145 -12.445 27.312 1 52.5 90 LYS B O 1
ATOM 3418 N N . GLN B 1 91 ? -0.096 -13.242 28.766 1 48.41 91 GLN B N 1
ATOM 3419 C CA . GLN B 1 91 ? 0.274 -14.648 28.891 1 48.41 91 GLN B CA 1
ATOM 3420 C C . GLN B 1 91 ? 0.401 -15.32 27.531 1 48.41 91 GLN B C 1
ATOM 3422 O O . GLN B 1 91 ? 1.285 -16.156 27.328 1 48.41 91 GLN B O 1
ATOM 3427 N N . ASN B 1 92 ? -0.62 -15.297 26.672 1 45.84 92 ASN B N 1
ATOM 3428 C CA . ASN B 1 92 ? -0.872 -16.312 25.672 1 45.84 92 ASN B CA 1
ATOM 3429 C C . ASN B 1 92 ? -0.426 -15.859 24.281 1 45.84 92 ASN B C 1
ATOM 3431 O O . ASN B 1 92 ? -0.917 -16.359 23.266 1 45.84 92 ASN B O 1
ATOM 3435 N N . MET B 1 93 ? 0.301 -14.688 24.266 1 47.56 93 MET B N 1
ATOM 3436 C CA . MET B 1 93 ? 0.595 -14.344 22.875 1 47.56 93 MET B CA 1
ATOM 3437 C C . MET B 1 93 ? 2.041 -14.68 22.531 1 47.56 93 MET B C 1
ATOM 3439 O O . MET B 1 93 ? 2.93 -14.57 23.375 1 47.56 93 MET B O 1
ATOM 3443 N N . LEU B 1 94 ? 2.293 -15.469 21.594 1 51.22 94 LEU B N 1
ATOM 3444 C CA . LEU B 1 94 ? 3.617 -15.805 21.078 1 51.22 94 LEU B CA 1
ATOM 3445 C C . LEU B 1 94 ? 4.445 -14.539 20.844 1 51.22 94 LEU B C 1
ATOM 3447 O O . LEU B 1 94 ? 3.969 -13.594 20.219 1 51.22 94 LEU B O 1
ATOM 3451 N N . CYS B 1 95 ? 5.316 -14.219 21.875 1 55.25 95 CYS B N 1
ATOM 3452 C CA . CYS B 1 95 ? 6.176 -13.039 21.844 1 55.25 95 CYS B CA 1
ATOM 3453 C C . CYS B 1 95 ? 7.27 -13.188 20.797 1 55.25 95 CYS B C 1
ATOM 3455 O O . CYS B 1 95 ? 8.07 -14.117 20.859 1 55.25 95 CYS B O 1
ATOM 3457 N N . PHE B 1 96 ? 7.199 -12.477 19.703 1 54.75 96 PHE B N 1
ATOM 3458 C CA . PHE B 1 96 ? 8.086 -12.5 18.547 1 54.75 96 PHE B CA 1
ATOM 3459 C C . PHE B 1 96 ? 9.547 -12.445 18.984 1 54.75 96 PHE B C 1
ATOM 3461 O O . PHE B 1 96 ? 10.422 -13.023 18.328 1 54.75 96 PHE B O 1
ATOM 3468 N N . LEU B 1 97 ? 9.789 -11.727 20.125 1 55.38 97 LEU B N 1
ATOM 3469 C CA . LEU B 1 97 ? 11.164 -11.57 20.578 1 55.38 97 LEU B CA 1
ATOM 3470 C C . LEU B 1 97 ? 11.68 -12.859 21.188 1 55.38 97 LEU B C 1
ATOM 3472 O O . LEU B 1 97 ? 12.891 -13.109 21.188 1 55.38 97 LEU B O 1
ATOM 3476 N N . HIS B 1 98 ? 10.797 -13.57 21.797 1 55.19 98 HIS B N 1
ATOM 3477 C CA . HIS B 1 98 ? 11.273 -14.758 22.5 1 55.19 98 HIS B CA 1
ATOM 3478 C C . HIS B 1 98 ? 11.078 -16.016 21.641 1 55.19 98 HIS B C 1
ATOM 3480 O O . HIS B 1 98 ? 11.539 -17.094 22.016 1 55.19 98 HIS B O 1
ATOM 3486 N N . HIS B 1 99 ? 10.273 -16.031 20.766 1 53.75 99 HIS B N 1
ATOM 3487 C CA . HIS B 1 99 ? 10.125 -17.25 19.969 1 53.75 99 HIS B CA 1
ATOM 3488 C C . HIS B 1 99 ? 10.93 -17.141 18.672 1 53.75 99 HIS B C 1
ATOM 3490 O O . HIS B 1 99 ? 11.164 -16.047 18.156 1 53.75 99 HIS B O 1
ATOM 3496 N N . SER B 1 100 ? 11.555 -18.297 18.219 1 50.97 100 SER B N 1
ATOM 3497 C CA . SER B 1 100 ? 12.508 -18.422 17.109 1 50.97 100 SER B CA 1
ATOM 3498 C C . SER B 1 100 ? 11.961 -17.797 15.836 1 50.97 100 SER B C 1
ATOM 3500 O O . SER B 1 100 ? 10.742 -17.688 15.664 1 50.97 100 SER B O 1
ATOM 3502 N N . GLU B 1 101 ? 12.812 -17.172 15.062 1 46.47 101 GLU B N 1
ATOM 3503 C CA . GLU B 1 101 ? 12.547 -16.562 13.766 1 46.47 101 GLU B CA 1
ATOM 3504 C C . GLU B 1 101 ? 11.719 -17.484 12.883 1 46.47 101 GLU B C 1
ATOM 3506 O O . GLU B 1 101 ? 10.836 -17.016 12.148 1 46.47 101 GLU B O 1
ATOM 3511 N N . GLU B 1 102 ? 12.133 -18.734 12.805 1 48.56 102 GLU B N 1
ATOM 3512 C CA . GLU B 1 102 ? 11.469 -19.75 11.992 1 48.56 102 GLU B CA 1
ATOM 3513 C C . GLU B 1 102 ? 10.008 -19.906 12.391 1 48.56 102 GLU B C 1
ATOM 3515 O O . GLU B 1 102 ? 9.133 -20.031 11.523 1 48.56 102 GLU B O 1
ATOM 3520 N N . GLU B 1 103 ? 9.797 -20.125 13.633 1 50.25 103 GLU B N 1
ATOM 3521 C CA . GLU B 1 103 ? 8.438 -20.266 14.141 1 50.25 103 GLU B CA 1
ATOM 3522 C C . GLU B 1 103 ? 7.609 -19 13.891 1 50.25 103 GLU B C 1
ATOM 3524 O O . GLU B 1 103 ? 6.41 -19.078 13.625 1 50.25 103 GLU B O 1
ATOM 3529 N N . LEU B 1 104 ? 8.258 -17.844 14.023 1 47.03 104 LEU B N 1
ATOM 3530 C CA . LEU B 1 104 ? 7.633 -16.547 13.805 1 47.03 104 LEU B CA 1
ATOM 3531 C C . LEU B 1 104 ? 7.469 -16.266 12.312 1 47.03 104 LEU B C 1
ATOM 3533 O O . LEU B 1 104 ? 6.633 -15.438 11.922 1 47.03 104 LEU B O 1
ATOM 3537 N N . LYS B 1 105 ? 8.367 -16.578 11.477 1 46.94 105 LYS B N 1
ATOM 3538 C CA . LYS B 1 105 ? 8.211 -16.516 10.023 1 46.94 105 LYS B CA 1
ATOM 3539 C C . LYS B 1 105 ? 6.867 -17.094 9.586 1 46.94 105 LYS B C 1
ATOM 3541 O O . LYS B 1 105 ? 6.223 -16.562 8.672 1 46.94 105 LYS B O 1
ATOM 3546 N N . ARG B 1 106 ? 6.691 -18.344 9.984 1 42.66 106 ARG B N 1
ATOM 3547 C CA . ARG B 1 106 ? 5.441 -19 9.602 1 42.66 106 ARG B CA 1
ATOM 3548 C C . ARG B 1 106 ? 4.246 -18.109 9.93 1 42.66 106 ARG B C 1
ATOM 3550 O O . ARG B 1 106 ? 3.246 -18.109 9.211 1 42.66 106 ARG B O 1
ATOM 3557 N N . ASN B 1 107 ? 4.203 -17.719 11.219 1 42.94 107 ASN B N 1
ATOM 3558 C CA . ASN B 1 107 ? 2.992 -17.031 11.633 1 42.94 107 ASN B CA 1
ATOM 3559 C C . ASN B 1 107 ? 2.973 -15.586 11.117 1 42.94 107 ASN B C 1
ATOM 3561 O O . ASN B 1 107 ? 2.031 -15.18 10.438 1 42.94 107 ASN B O 1
ATOM 3565 N N . GLN B 1 108 ? 3.426 -14.484 12.039 1 43.62 108 GLN B N 1
ATOM 3566 C CA . GLN B 1 108 ? 3.113 -13.062 12.172 1 43.62 108 GLN B CA 1
ATOM 3567 C C . GLN B 1 108 ? 3.975 -12.227 11.234 1 43.62 108 GLN B C 1
ATOM 3569 O O . GLN B 1 108 ? 3.926 -10.992 11.273 1 43.62 108 GLN B O 1
ATOM 3574 N N . VAL B 1 109 ? 5.082 -12.672 10.859 1 43.66 109 VAL B N 1
ATOM 3575 C CA . VAL B 1 109 ? 6.062 -11.742 10.312 1 43.66 109 VAL B CA 1
ATOM 3576 C C . VAL B 1 109 ? 5.426 -10.938 9.18 1 43.66 109 VAL B C 1
ATOM 3578 O O . VAL B 1 109 ? 6.105 -10.156 8.508 1 43.66 109 VAL B O 1
ATOM 3581 N N . ALA B 1 110 ? 4.797 -11.547 8.359 1 49.84 110 ALA B N 1
ATOM 3582 C CA . ALA B 1 110 ? 4.223 -10.688 7.328 1 49.84 110 ALA B CA 1
ATOM 3583 C C . ALA B 1 110 ? 3.734 -9.367 7.914 1 49.84 110 ALA B C 1
ATOM 3585 O O . ALA B 1 110 ? 2.545 -9.047 7.832 1 49.84 110 ALA B O 1
ATOM 3586 N N . SER B 1 111 ? 4.34 -8.891 9.109 1 57.59 111 SER B N 1
ATOM 3587 C CA . SER B 1 111 ? 4.199 -7.867 10.133 1 57.59 111 SER B CA 1
ATOM 3588 C C . SER B 1 111 ? 4.074 -6.48 9.516 1 57.59 111 SER B C 1
ATOM 3590 O O . SER B 1 111 ? 4.223 -6.316 8.305 1 57.59 111 SER B O 1
ATOM 3592 N N . LEU B 1 112 ? 3.859 -5.617 10.328 1 59.88 112 LEU B N 1
ATOM 3593 C CA . LEU B 1 112 ? 3.859 -4.191 10.023 1 59.88 112 LEU B CA 1
ATOM 3594 C C . LEU B 1 112 ? 5.094 -3.807 9.219 1 59.88 112 LEU B C 1
ATOM 3596 O O . LEU B 1 112 ? 5.008 -2.998 8.289 1 59.88 112 LEU B O 1
ATOM 3600 N N . LEU B 1 113 ? 6.07 -4.582 9.414 1 64.38 113 LEU B N 1
ATOM 3601 C CA . LEU B 1 113 ? 7.348 -4.289 8.766 1 64.38 113 LEU B CA 1
ATOM 3602 C C . LEU B 1 113 ? 7.305 -4.652 7.289 1 64.38 113 LEU B C 1
ATOM 3604 O O . LEU B 1 113 ? 7.875 -3.945 6.453 1 64.38 113 LEU B O 1
ATOM 3608 N N . HIS B 1 114 ? 6.457 -5.539 7.051 1 66.25 114 HIS B N 1
ATOM 3609 C CA . HIS B 1 114 ? 6.441 -6.008 5.668 1 66.25 114 HIS B CA 1
ATOM 3610 C C . HIS B 1 114 ? 5.34 -5.324 4.867 1 66.25 114 HIS B C 1
ATOM 3612 O O . HIS B 1 114 ? 5.375 -5.32 3.635 1 66.25 114 HIS B O 1
ATOM 3618 N N . THR B 1 115 ? 4.531 -4.668 5.629 1 77.81 115 THR B N 1
ATOM 3619 C CA . THR B 1 115 ? 3.359 -4.176 4.914 1 77.81 115 THR B CA 1
ATOM 3620 C C . THR B 1 115 ? 3.428 -2.664 4.742 1 77.81 115 THR B C 1
ATOM 3622 O O . THR B 1 115 ? 3.225 -2.15 3.639 1 77.81 115 THR B O 1
ATOM 3625 N N . LEU B 1 116 ? 3.736 -2.021 5.809 1 89 116 LEU B N 1
ATOM 3626 C CA . LEU B 1 116 ? 3.627 -0.569 5.738 1 89 116 LEU B CA 1
ATOM 3627 C C . LEU B 1 116 ? 4.992 0.087 5.914 1 89 116 LEU B C 1
ATOM 3629 O O . LEU B 1 116 ? 5.082 1.302 6.105 1 89 116 LEU B O 1
ATOM 3633 N N . CYS B 1 117 ? 6.051 -0.73 5.797 1 89.88 117 CYS B N 1
ATOM 3634 C CA . CYS B 1 117 ? 7.395 -0.184 5.973 1 89.88 117 CYS B CA 1
ATOM 3635 C C . CYS B 1 117 ? 8.25 -0.442 4.742 1 89.88 117 CYS B C 1
ATOM 3637 O O . CYS B 1 117 ? 7.941 -1.323 3.938 1 89.88 117 CYS B O 1
ATOM 3639 N N . THR B 1 118 ? 9.164 0.342 4.434 1 87.19 118 THR B N 1
ATOM 3640 C CA . THR B 1 118 ? 10.328 0.096 3.586 1 87.19 118 THR B CA 1
ATOM 3641 C C . THR B 1 118 ? 11.594 -0.022 4.43 1 87.19 118 THR B C 1
ATOM 3643 O O . THR B 1 118 ? 12.039 0.958 5.031 1 87.19 118 THR B O 1
ATOM 3646 N N . GLY B 1 119 ? 12.117 -1.241 4.402 1 84.31 119 GLY B N 1
ATOM 3647 C CA . GLY B 1 119 ? 13.078 -1.479 5.465 1 84.31 119 GLY B CA 1
ATOM 3648 C C . GLY B 1 119 ? 12.461 -1.4 6.852 1 84.31 119 GLY B C 1
ATOM 3649 O O . GLY B 1 119 ? 11.367 -1.907 7.078 1 84.31 119 GLY B O 1
ATOM 3650 N N . PRO B 1 120 ? 13.078 -0.855 7.82 1 87.5 120 PRO B N 1
ATOM 3651 C CA . PRO B 1 120 ? 12.516 -0.735 9.164 1 87.5 120 PRO B CA 1
ATOM 3652 C C . PRO B 1 120 ? 11.734 0.562 9.359 1 87.5 120 PRO B C 1
ATOM 3654 O O . PRO B 1 120 ? 11.32 0.873 10.484 1 87.5 120 PRO B O 1
ATOM 3657 N N . TYR B 1 121 ? 11.531 1.359 8.328 1 91.88 121 TYR B N 1
ATOM 3658 C CA . TYR B 1 121 ? 10.953 2.688 8.484 1 91.88 121 TYR B CA 1
ATOM 3659 C C . TYR B 1 121 ? 9.531 2.734 7.93 1 91.88 121 TYR B C 1
ATOM 3661 O O . TYR B 1 121 ? 9.25 2.152 6.879 1 91.88 121 TYR B O 1
ATOM 3669 N N . LEU B 1 122 ? 8.656 3.406 8.672 1 94 122 LEU B N 1
ATOM 3670 C CA . LEU B 1 122 ? 7.293 3.605 8.195 1 94 122 LEU B CA 1
ATOM 3671 C C . LEU B 1 122 ? 7.285 4.316 6.844 1 94 122 LEU B C 1
ATOM 3673 O O . LEU B 1 122 ? 7.984 5.316 6.66 1 94 122 LEU B O 1
ATOM 3677 N N . ASP B 1 123 ? 6.531 3.789 5.973 1 92.56 123 ASP B N 1
ATOM 3678 C CA . ASP B 1 123 ? 6.445 4.312 4.613 1 92.56 123 ASP B CA 1
ATOM 3679 C C . ASP B 1 123 ? 5.117 5.035 4.383 1 92.56 123 ASP B C 1
ATOM 3681 O O . ASP B 1 123 ? 4.062 4.402 4.332 1 92.56 123 ASP B O 1
ATOM 3685 N N . VAL B 1 124 ? 5.148 6.367 4.09 1 93.12 124 VAL B N 1
ATOM 3686 C CA . VAL B 1 124 ? 3.959 7.207 4.016 1 93.12 124 VAL B CA 1
ATOM 3687 C C . VAL B 1 124 ? 3.119 6.809 2.805 1 93.12 124 VAL B C 1
ATOM 3689 O O . VAL B 1 124 ? 1.888 6.863 2.85 1 93.12 124 VAL B O 1
ATOM 3692 N N . GLU B 1 125 ? 3.746 6.434 1.748 1 91.25 125 GLU B N 1
ATOM 3693 C CA . GLU B 1 125 ? 3.004 6.051 0.55 1 91.25 125 GLU B CA 1
ATOM 3694 C C . GLU B 1 125 ? 2.193 4.781 0.783 1 91.25 125 GLU B C 1
ATOM 3696 O O . GLU B 1 125 ? 1.061 4.664 0.312 1 91.25 125 GLU B O 1
ATOM 3701 N N . LYS B 1 126 ? 2.783 3.822 1.452 1 91.19 126 LYS B N 1
ATOM 3702 C CA . LYS B 1 126 ? 2.084 2.578 1.766 1 91.19 126 LYS B CA 1
ATOM 3703 C C . LYS B 1 126 ? 0.927 2.826 2.729 1 91.19 126 LYS B C 1
ATOM 3705 O O . LYS B 1 126 ? -0.154 2.256 2.568 1 91.19 126 LYS B O 1
ATOM 3710 N N . ILE B 1 127 ? 1.157 3.676 3.695 1 94.12 127 ILE B N 1
ATOM 3711 C CA . ILE B 1 127 ? 0.116 4.023 4.656 1 94.12 127 ILE B CA 1
ATOM 3712 C C . ILE B 1 127 ? -1.047 4.699 3.934 1 94.12 127 ILE B C 1
ATOM 3714 O O . ILE B 1 127 ? -2.213 4.395 4.199 1 94.12 127 ILE B O 1
ATOM 3718 N N . THR B 1 128 ? -0.703 5.625 3.074 1 93.19 128 THR B N 1
ATOM 3719 C CA . THR B 1 128 ? -1.711 6.348 2.309 1 93.19 128 THR B CA 1
ATOM 3720 C C . THR B 1 128 ? -2.531 5.391 1.449 1 93.19 128 THR B C 1
ATOM 3722 O O . THR B 1 128 ? -3.76 5.48 1.414 1 93.19 128 THR B O 1
ATOM 3725 N N . LEU B 1 129 ? -1.819 4.496 0.785 1 92.25 129 LEU B N 1
ATOM 3726 C CA . LEU B 1 129 ? -2.5 3.502 -0.034 1 92.25 129 LEU B CA 1
ATOM 3727 C C . LEU B 1 129 ? -3.439 2.65 0.813 1 92.25 129 LEU B C 1
ATOM 3729 O O . LEU B 1 129 ? -4.59 2.418 0.43 1 92.25 129 LEU B O 1
ATOM 3733 N N . TRP B 1 130 ? -2.959 2.17 1.906 1 93.31 130 TRP B N 1
ATOM 3734 C CA . TRP B 1 130 ? -3.748 1.373 2.842 1 93.31 130 TRP B CA 1
ATOM 3735 C C . TRP B 1 130 ? -5.023 2.105 3.238 1 93.31 130 TRP B C 1
ATOM 3737 O O . TRP B 1 130 ? -6.121 1.548 3.15 1 93.31 130 TRP B O 1
ATOM 3747 N N . PHE B 1 131 ? -4.891 3.32 3.648 1 95.38 131 PHE B N 1
ATOM 3748 C CA . PHE B 1 131 ? -6.027 4.078 4.156 1 95.38 131 PHE B CA 1
ATOM 3749 C C . PHE B 1 131 ? -7 4.418 3.035 1 95.38 131 PHE B C 1
ATOM 3751 O O . PHE B 1 131 ? -8.219 4.352 3.215 1 95.38 131 PHE B O 1
ATOM 3758 N N . GLN B 1 132 ? -6.492 4.867 1.863 1 93.38 132 GLN B N 1
ATOM 3759 C CA . GLN B 1 132 ? -7.344 5.184 0.723 1 93.38 132 GLN B CA 1
ATOM 3760 C C . GLN B 1 132 ? -8.172 3.975 0.298 1 93.38 132 GLN B C 1
ATOM 3762 O O . GLN B 1 132 ? -9.367 4.098 0.027 1 93.38 132 GLN B O 1
ATOM 3767 N N . THR B 1 133 ? -7.504 2.809 0.238 1 92.62 133 THR B N 1
ATOM 3768 C CA . THR B 1 133 ? -8.195 1.575 -0.116 1 92.62 133 THR B CA 1
ATOM 3769 C C . THR B 1 133 ? -9.289 1.258 0.902 1 92.62 133 THR B C 1
ATOM 3771 O O . THR B 1 133 ? -10.406 0.899 0.529 1 92.62 133 THR B O 1
ATOM 3774 N N . PHE B 1 134 ? -8.984 1.398 2.166 1 95.12 134 PHE B N 1
ATOM 3775 C CA . PHE B 1 134 ? -9.93 1.171 3.252 1 95.12 134 PHE B CA 1
ATOM 3776 C C . PHE B 1 134 ? -11.156 2.066 3.102 1 95.12 134 PHE B C 1
ATOM 3778 O O . PHE B 1 134 ? -12.289 1.596 3.189 1 95.12 134 PHE B O 1
ATOM 3785 N N . VAL B 1 135 ? -10.906 3.398 2.85 1 95 135 VAL B N 1
ATOM 3786 C CA . VAL B 1 135 ? -12 4.363 2.752 1 95 135 VAL B CA 1
ATOM 3787 C C . VAL B 1 135 ? -12.93 3.973 1.609 1 95 135 VAL B C 1
ATOM 3789 O O . VAL B 1 135 ? -14.156 3.938 1.782 1 95 135 VAL B O 1
ATOM 3792 N N . ILE B 1 136 ? -12.344 3.646 0.466 1 92.94 136 ILE B N 1
ATOM 3793 C CA . ILE B 1 136 ? -13.141 3.291 -0.704 1 92.94 136 ILE B CA 1
ATOM 3794 C C . ILE B 1 136 ? -13.945 2.023 -0.416 1 92.94 136 ILE B C 1
ATOM 3796 O O . ILE B 1 136 ? -15.148 1.968 -0.682 1 92.94 136 ILE B O 1
ATOM 3800 N N . SER B 1 137 ? -13.273 1.036 0.209 1 92.38 137 SER B N 1
ATOM 3801 C CA . SER B 1 137 ? -13.859 -0.288 0.385 1 92.38 137 SER B CA 1
ATOM 3802 C C . SER B 1 137 ? -14.914 -0.283 1.486 1 92.38 137 SER B C 1
ATOM 3804 O O . SER B 1 137 ? -15.891 -1.039 1.426 1 92.38 137 SER B O 1
ATOM 3806 N N . ALA B 1 138 ? -14.75 0.545 2.486 1 92.75 138 ALA B N 1
ATOM 3807 C CA . ALA B 1 138 ? -15.617 0.491 3.662 1 92.75 138 ALA B CA 1
ATOM 3808 C C . ALA B 1 138 ? -16.625 1.641 3.656 1 92.75 138 ALA B C 1
ATOM 3810 O O . ALA B 1 138 ? -17.359 1.828 4.621 1 92.75 138 ALA B O 1
ATOM 3811 N N . TRP B 1 139 ? -16.688 2.475 2.635 1 92.62 139 TRP B N 1
ATOM 3812 C CA . TRP B 1 139 ? -17.531 3.662 2.611 1 92.62 139 TRP B CA 1
ATOM 3813 C C . TRP B 1 139 ? -18.984 3.293 2.83 1 92.62 139 TRP B C 1
ATOM 3815 O O . TRP B 1 139 ? -19.719 3.988 3.549 1 92.62 139 TRP B O 1
ATOM 3825 N N . SER B 1 140 ? -19.406 2.154 2.303 1 90.69 140 SER B N 1
ATOM 3826 C CA . SER B 1 140 ? -20.812 1.778 2.314 1 90.69 140 SER B CA 1
ATOM 3827 C C . SER B 1 140 ? -21.297 1.473 3.73 1 90.69 140 SER B C 1
ATOM 3829 O O . SER B 1 140 ? -22.484 1.521 4.012 1 90.69 140 SER B O 1
ATOM 3831 N N . VAL B 1 141 ? -20.344 1.197 4.598 1 91.25 141 VAL B N 1
ATOM 3832 C CA . VAL B 1 141 ? -20.75 0.777 5.934 1 91.25 141 VAL B CA 1
ATOM 3833 C C . VAL B 1 141 ? -20.719 1.972 6.887 1 91.25 141 VAL B C 1
ATOM 3835 O O . VAL B 1 141 ? -21.125 1.859 8.047 1 91.25 141 VAL B O 1
ATOM 3838 N N . VAL B 1 142 ? -20.234 3.102 6.449 1 92.88 142 VAL B N 1
ATOM 3839 C CA . VAL B 1 142 ? -20.219 4.297 7.285 1 92.88 142 VAL B CA 1
ATOM 3840 C C . VAL B 1 142 ? -21.531 5.051 7.133 1 92.88 142 VAL B C 1
ATOM 3842 O O . VAL B 1 142 ? -22.078 5.156 6.027 1 92.88 142 VAL B O 1
ATOM 3845 N N . PRO B 1 143 ? -22.125 5.574 8.195 1 93.5 143 PRO B N 1
ATOM 3846 C CA . PRO B 1 143 ? -23.438 6.227 8.156 1 93.5 143 PRO B CA 1
ATOM 3847 C C . PRO B 1 143 ? -23.484 7.387 7.168 1 93.5 143 PRO B C 1
ATOM 3849 O O . PRO B 1 143 ? -24.547 7.652 6.582 1 93.5 143 PRO B O 1
ATOM 3852 N N . GLN B 1 144 ? -22.453 8.086 6.938 1 93.81 144 GLN B N 1
ATOM 3853 C CA . GLN B 1 144 ? -22.406 9.258 6.07 1 93.81 144 GLN B CA 1
ATOM 3854 C C . GLN B 1 144 ? -22.625 8.867 4.609 1 93.81 144 GLN B C 1
ATOM 3856 O O . GLN B 1 144 ? -22.891 9.727 3.766 1 93.81 144 GLN B O 1
ATOM 3861 N N . SER B 1 145 ? -22.422 7.559 4.289 1 92.44 145 SER B N 1
ATOM 3862 C CA . SER B 1 145 ? -22.594 7.094 2.916 1 92.44 145 SER B CA 1
ATOM 3863 C C . SER B 1 145 ? -24.016 7.305 2.426 1 92.44 145 SER B C 1
ATOM 3865 O O . SER B 1 145 ? -24.266 7.328 1.22 1 92.44 145 SER B O 1
ATOM 3867 N N . ARG B 1 146 ? -25.016 7.441 3.287 1 92.25 146 ARG B N 1
ATOM 3868 C CA . ARG B 1 146 ? -26.422 7.648 2.941 1 92.25 146 ARG B CA 1
ATOM 3869 C C . ARG B 1 146 ? -26.656 9.062 2.434 1 92.25 146 ARG B C 1
ATOM 3871 O O . ARG B 1 146 ? -27.594 9.305 1.669 1 92.25 146 ARG B O 1
ATOM 3878 N N . HIS B 1 147 ? -25.766 9.969 2.867 1 92 147 HIS B N 1
ATOM 3879 C CA . HIS B 1 147 ? -26.031 11.375 2.578 1 92 147 HIS B CA 1
ATOM 3880 C C . HIS B 1 147 ? -24.969 11.953 1.647 1 92 147 HIS B C 1
ATOM 3882 O O . HIS B 1 147 ? -25.172 13.008 1.041 1 92 147 HIS B O 1
ATOM 3888 N N . TYR B 1 148 ? -23.844 11.219 1.631 1 93.19 148 TYR B N 1
ATOM 3889 C CA . TYR B 1 148 ? -22.734 11.727 0.825 1 93.19 148 TYR B CA 1
ATOM 3890 C C . TYR B 1 148 ? -22.219 10.664 -0.135 1 93.19 148 TYR B C 1
ATOM 3892 O O . TYR B 1 148 ? -22.219 9.477 0.192 1 93.19 148 TYR B O 1
ATOM 3900 N N . GLU B 1 149 ? -21.859 11.133 -1.297 1 91.25 149 GLU B N 1
ATOM 3901 C CA . GLU B 1 149 ? -20.969 10.352 -2.154 1 91.25 149 GLU B CA 1
ATOM 3902 C C . GLU B 1 149 ? -19.5 10.742 -1.945 1 91.25 149 GLU B C 1
ATOM 3904 O O . GLU B 1 149 ? -19.188 11.93 -1.801 1 91.25 149 GLU B O 1
ATOM 3909 N N . VAL B 1 150 ? -18.719 9.789 -1.846 1 91.06 150 VAL B N 1
ATOM 3910 C CA . VAL B 1 150 ? -17.312 10.094 -1.58 1 91.06 150 VAL B CA 1
ATOM 3911 C C . VAL B 1 150 ? -16.484 9.812 -2.826 1 91.06 150 VAL B C 1
ATOM 3913 O O . VAL B 1 150 ? -16.703 8.82 -3.525 1 91.06 150 VAL B O 1
ATOM 3916 N N . GLN B 1 151 ? -15.633 10.695 -3.162 1 88.31 151 GLN B N 1
ATOM 3917 C CA . GLN B 1 151 ? -14.602 10.508 -4.172 1 88.31 151 GLN B CA 1
ATOM 3918 C C . GLN B 1 151 ? -13.211 10.68 -3.574 1 88.31 151 GLN B C 1
ATOM 3920 O O . GLN B 1 151 ? -12.875 11.758 -3.066 1 88.31 151 GLN B O 1
ATOM 3925 N N . VAL B 1 152 ? -12.453 9.586 -3.568 1 89.31 152 VAL B N 1
ATOM 3926 C CA . VAL B 1 152 ? -11.07 9.664 -3.125 1 89.31 152 VAL B CA 1
ATOM 3927 C C . VAL B 1 152 ? -10.188 10.188 -4.262 1 89.31 152 VAL B C 1
ATOM 3929 O O . VAL B 1 152 ? -10.148 9.594 -5.34 1 89.31 152 VAL B O 1
ATOM 3932 N N . LEU B 1 153 ? -9.547 11.266 -3.961 1 85.06 153 LEU B N 1
ATOM 3933 C CA . LEU B 1 153 ? -8.742 11.922 -4.98 1 85.06 153 LEU B CA 1
ATOM 3934 C C . LEU B 1 153 ? -7.297 11.43 -4.934 1 85.06 153 LEU B C 1
ATOM 3936 O O . LEU B 1 153 ? -6.824 10.984 -3.885 1 85.06 153 LEU B O 1
ATOM 3940 N N . PRO B 1 154 ? -6.586 11.5 -6.035 1 78.75 154 PRO B N 1
ATOM 3941 C CA . PRO B 1 154 ? -5.211 11 -6.094 1 78.75 154 PRO B CA 1
ATOM 3942 C C . PRO B 1 154 ? -4.254 11.781 -5.199 1 78.75 154 PRO B C 1
ATOM 3944 O O . PRO B 1 154 ? -4.273 13.016 -5.199 1 78.75 154 PRO B O 1
ATOM 3947 N N . SER B 1 155 ? -3.527 11.078 -4.406 1 83.38 155 SER B N 1
ATOM 3948 C CA . SER B 1 155 ? -2.479 11.609 -3.545 1 83.38 155 SER B CA 1
ATOM 3949 C C . SER B 1 155 ? -1.557 10.508 -3.043 1 83.38 155 SER B C 1
ATOM 3951 O O . SER B 1 155 ? -2.012 9.406 -2.727 1 83.38 155 SER B O 1
ATOM 3953 N N . SER B 1 156 ? -0.294 10.789 -2.953 1 84.94 156 SER B N 1
ATOM 3954 C CA . SER B 1 156 ? 0.638 9.766 -2.496 1 84.94 156 SER B CA 1
ATOM 3955 C C . SER B 1 156 ? 1.014 9.969 -1.033 1 84.94 156 SER B C 1
ATOM 3957 O O . SER B 1 156 ? 1.612 9.086 -0.411 1 84.94 156 SER B O 1
ATOM 3959 N N . ARG B 1 157 ? 0.609 11.148 -0.488 1 89.25 157 ARG B N 1
ATOM 3960 C CA . ARG B 1 157 ? 1.124 11.438 0.846 1 89.25 157 ARG B CA 1
ATOM 3961 C C . ARG B 1 157 ? -0.014 11.688 1.831 1 89.25 157 ARG B C 1
ATOM 3963 O O . ARG B 1 157 ? 0.225 11.906 3.02 1 89.25 157 ARG B O 1
ATOM 3970 N N . SER B 1 158 ? -1.195 11.703 1.347 1 92.69 158 SER B N 1
ATOM 3971 C CA . SER B 1 158 ? -2.381 11.914 2.17 1 92.69 158 SER B CA 1
ATOM 3972 C C . SER B 1 158 ? -3.613 11.273 1.54 1 92.69 158 SER B C 1
ATOM 3974 O O . SER B 1 158 ? -3.514 10.609 0.504 1 92.69 158 SER B O 1
ATOM 3976 N N . CYS B 1 159 ? -4.699 11.328 2.209 1 93.62 159 CYS B N 1
ATOM 3977 C CA . CYS B 1 159 ? -5.977 10.883 1.665 1 93.62 159 CYS B CA 1
ATOM 3978 C C . CYS B 1 159 ? -6.926 12.055 1.456 1 93.62 159 CYS B C 1
ATOM 3980 O O . CYS B 1 159 ? -7.492 12.578 2.416 1 93.62 159 CYS B O 1
ATOM 3982 N N . LYS B 1 160 ? -7.027 12.469 0.236 1 92.38 160 LYS B N 1
ATOM 3983 C CA . LYS B 1 160 ? -7.93 13.555 -0.129 1 92.38 160 LYS B CA 1
ATOM 3984 C C . LYS B 1 160 ? -9.305 13.023 -0.533 1 92.38 160 LYS B C 1
ATOM 3986 O O . LYS B 1 160 ? -9.406 12.133 -1.376 1 92.38 160 LYS B O 1
ATOM 3991 N N . MET B 1 161 ? -10.336 13.578 0.065 1 93.94 161 MET B N 1
ATOM 3992 C CA . MET B 1 161 ? -11.695 13.109 -0.191 1 93.94 161 MET B CA 1
ATOM 3993 C C . MET B 1 161 ? -12.602 14.273 -0.573 1 93.94 161 MET B C 1
ATOM 3995 O O . MET B 1 161 ? -12.531 15.352 0.026 1 93.94 161 MET B O 1
ATOM 3999 N N . LYS B 1 162 ? -13.312 14.117 -1.557 1 92.88 162 LYS B N 1
ATOM 4000 C CA . LYS B 1 162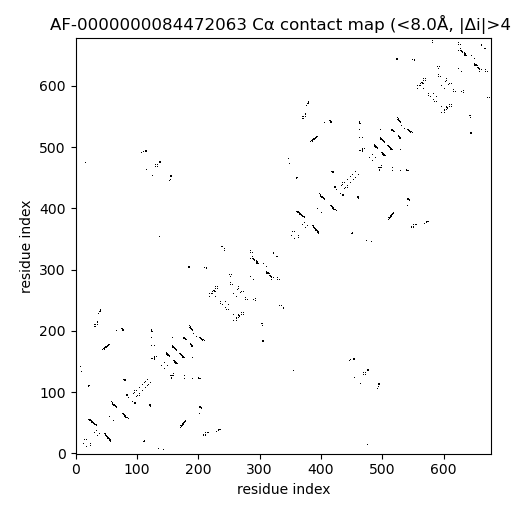 ? -14.422 15 -1.921 1 92.88 162 LYS B CA 1
ATOM 4001 C C . LYS B 1 162 ? -15.766 14.375 -1.57 1 92.88 162 LYS B C 1
ATOM 4003 O O . LYS B 1 162 ? -16.125 13.312 -2.096 1 92.88 162 LYS B O 1
ATOM 4008 N N . LEU B 1 163 ? -16.453 14.93 -0.681 1 93.19 163 LEU B N 1
ATOM 4009 C CA . LEU B 1 163 ? -17.781 14.477 -0.291 1 93.19 163 LEU B CA 1
ATOM 4010 C C . LEU B 1 163 ? -18.859 15.336 -0.948 1 93.19 163 LEU B C 1
ATOM 4012 O O . LEU B 1 163 ? -18.875 16.562 -0.779 1 93.19 163 LEU B O 1
ATOM 4016 N N . THR B 1 164 ? -19.703 14.719 -1.694 1 92.94 164 THR B N 1
ATOM 4017 C CA . THR B 1 164 ? -20.734 15.445 -2.414 1 92.94 164 THR B CA 1
ATOM 4018 C C . THR B 1 164 ? -22.125 15.039 -1.919 1 92.94 164 THR B C 1
ATOM 4020 O O . THR B 1 164 ? -22.438 13.852 -1.862 1 92.94 164 THR B O 1
ATOM 4023 N N . LYS B 1 165 ? -22.859 16.031 -1.573 1 90.06 165 LYS B N 1
ATOM 4024 C CA . LYS B 1 165 ? -24.234 15.781 -1.176 1 90.06 165 LYS B CA 1
ATOM 4025 C C . LYS B 1 165 ? -25.156 15.703 -2.395 1 90.06 165 LYS B C 1
ATOM 4027 O O . LYS B 1 165 ? -24.766 16.094 -3.496 1 90.06 165 LYS B O 1
ATOM 4032 N N . ALA B 1 166 ? -26.375 15.195 -2.215 1 81.62 166 ALA B N 1
ATOM 4033 C CA . ALA B 1 166 ? -27.359 15.078 -3.281 1 81.62 166 ALA B CA 1
ATOM 4034 C C . ALA B 1 166 ? -27.641 16.438 -3.922 1 81.62 166 ALA B C 1
ATOM 4036 O O . ALA B 1 166 ? -27.859 16.516 -5.133 1 81.62 166 ALA B O 1
ATOM 4037 N N . PHE B 1 167 ? -27.531 17.516 -3.182 1 80.75 167 PHE B N 1
ATOM 4038 C CA . PHE B 1 167 ? -27.891 18.828 -3.707 1 80.75 167 PHE B CA 1
ATOM 4039 C C . PHE B 1 167 ? -26.688 19.531 -4.301 1 80.75 167 PHE B C 1
ATOM 4041 O O . PHE B 1 167 ? -26.781 20.688 -4.727 1 80.75 167 PHE B O 1
ATOM 4048 N N . GLY B 1 168 ? -25.625 18.906 -4.254 1 78.88 168 GLY B N 1
ATOM 4049 C CA . GLY B 1 168 ? -24.5 19.375 -5.039 1 78.88 168 GLY B CA 1
ATOM 4050 C C . GLY B 1 168 ? -23.438 20.047 -4.207 1 78.88 168 GLY B C 1
ATOM 4051 O O . GLY B 1 168 ? -22.359 20.391 -4.715 1 78.88 168 GLY B O 1
ATOM 4052 N N . ARG B 1 169 ? -23.703 20.328 -2.977 1 86.12 169 ARG B N 1
ATOM 4053 C CA . ARG B 1 169 ? -22.641 20.922 -2.158 1 86.12 169 ARG B CA 1
ATOM 4054 C C . ARG B 1 169 ? -21.562 19.891 -1.853 1 86.12 169 ARG B C 1
ATOM 4056 O O . ARG B 1 169 ? -21.859 18.734 -1.585 1 86.12 169 ARG B O 1
ATOM 4063 N N . SER B 1 170 ? -20.312 20.391 -2.055 1 90.31 170 SER B N 1
ATOM 4064 C CA . SER B 1 170 ? -19.203 19.469 -1.837 1 90.31 170 SER B CA 1
ATOM 4065 C C . SER B 1 170 ? -18.344 19.906 -0.652 1 90.31 170 SER B C 1
ATOM 4067 O O . SER B 1 170 ? -18.266 21.094 -0.351 1 90.31 170 SER B O 1
ATOM 4069 N N . LEU B 1 171 ? -17.891 19 0.095 1 91.94 171 LEU B N 1
ATOM 4070 C CA . LEU B 1 171 ? -16.922 19.188 1.175 1 91.94 171 LEU B CA 1
ATOM 4071 C C . LEU B 1 171 ? -15.602 18.516 0.847 1 91.94 171 LEU B C 1
ATOM 4073 O O . LEU B 1 171 ? -15.586 17.391 0.339 1 91.94 171 LEU B O 1
ATOM 4077 N N . PHE B 1 172 ? -14.547 19.203 1.076 1 93.75 172 PHE B N 1
ATOM 4078 C CA . PHE B 1 172 ? -13.227 18.641 0.831 1 93.75 172 PHE B CA 1
ATOM 4079 C C . PHE B 1 172 ? -12.5 18.375 2.143 1 93.75 172 PHE B C 1
ATOM 4081 O O . PHE B 1 172 ? -12.391 19.25 2.994 1 93.75 172 PHE B O 1
ATOM 4088 N N . VAL B 1 173 ? -12.039 17.172 2.291 1 95.62 173 VAL B N 1
ATOM 4089 C CA . VAL B 1 173 ? -11.336 16.766 3.496 1 95.62 173 VAL B CA 1
ATOM 4090 C C . VAL B 1 173 ? -9.992 16.125 3.115 1 95.62 173 VAL B C 1
ATOM 4092 O O . VAL B 1 173 ? -9.906 15.375 2.146 1 95.62 173 VAL B O 1
ATOM 4095 N N . GLU B 1 174 ? -9 16.531 3.791 1 95.38 174 GLU B N 1
ATOM 4096 C CA . GLU B 1 174 ? -7.684 15.93 3.604 1 95.38 174 GLU B CA 1
ATOM 4097 C C . GLU B 1 174 ? -7.164 15.32 4.902 1 95.38 174 GLU B C 1
ATOM 4099 O O . GLU B 1 174 ? -6.93 16.031 5.879 1 95.38 174 GLU B O 1
ATOM 4104 N N . THR B 1 175 ? -7.047 14 4.891 1 96.56 175 THR B N 1
ATOM 4105 C CA . THR B 1 175 ? -6.492 13.281 6.035 1 96.56 175 THR B CA 1
ATOM 4106 C C . THR B 1 175 ? -4.973 13.188 5.93 1 96.56 175 THR B C 1
ATOM 4108 O O . THR B 1 175 ? -4.449 12.625 4.965 1 96.56 175 THR B O 1
ATOM 4111 N N . ILE B 1 176 ? -4.293 13.734 6.887 1 96.44 176 ILE B N 1
ATOM 4112 C CA . ILE B 1 176 ? -2.836 13.727 6.938 1 96.44 176 ILE B CA 1
ATOM 4113 C C . ILE B 1 176 ? -2.363 12.836 8.086 1 96.44 176 ILE B C 1
ATOM 4115 O O . ILE B 1 176 ? -2.762 13.031 9.234 1 96.44 176 ILE B O 1
ATOM 4119 N N . PHE B 1 177 ? -1.535 11.898 7.754 1 97.25 177 PHE B N 1
ATOM 4120 C CA . PHE B 1 177 ? -1.038 10.984 8.773 1 97.25 177 PHE B CA 1
ATOM 4121 C C . PHE B 1 177 ? 0.101 11.617 9.562 1 97.25 177 PHE B C 1
ATOM 4123 O O . PHE B 1 177 ? 0.916 12.352 9 1 97.25 177 PHE B O 1
ATOM 4130 N N . SER B 1 178 ? 0.071 11.359 10.828 1 97.44 178 SER B N 1
ATOM 4131 C CA . SER B 1 178 ? 1.068 11.984 11.688 1 97.44 178 SER B CA 1
ATOM 4132 C C . SER B 1 178 ? 1.531 11.039 12.789 1 97.44 178 SER B C 1
ATOM 4134 O O . SER B 1 178 ? 0.912 10 13.023 1 97.44 178 SER B O 1
ATOM 4136 N N . VAL B 1 179 ? 2.641 11.328 13.344 1 96.94 179 VAL B N 1
ATOM 4137 C CA . VAL B 1 179 ? 3.178 10.648 14.516 1 96.94 179 VAL B CA 1
ATOM 4138 C C . VAL B 1 179 ? 3.523 11.672 15.594 1 96.94 179 VAL B C 1
ATOM 4140 O O . VAL B 1 179 ? 4.258 12.625 15.344 1 96.94 179 VAL B O 1
ATOM 4143 N N . GLN B 1 180 ? 2.996 11.477 16.719 1 96.5 180 GLN B N 1
ATOM 4144 C CA . GLN B 1 180 ? 3.205 12.414 17.812 1 96.5 180 GLN B CA 1
ATOM 4145 C C . GLN B 1 180 ? 4.594 12.242 18.422 1 96.5 180 GLN B C 1
ATOM 4147 O O . GLN B 1 180 ? 5.051 11.117 18.641 1 96.5 180 GLN B O 1
ATOM 4152 N N . GLN B 1 181 ? 5.262 13.336 18.625 1 92.94 181 GLN B N 1
ATOM 4153 C CA . GLN B 1 181 ? 6.535 13.297 19.344 1 92.94 181 GLN B CA 1
ATOM 4154 C C . GLN B 1 181 ? 6.32 13.234 20.844 1 92.94 181 GLN B C 1
ATOM 4156 O O . GLN B 1 181 ? 6.09 14.258 21.5 1 92.94 181 GLN B O 1
ATOM 4161 N N . GLY B 1 182 ? 6.527 12.023 21.328 1 90.25 182 GLY B N 1
ATOM 4162 C CA . GLY B 1 182 ? 6.219 11.852 22.734 1 90.25 182 GLY B CA 1
ATOM 4163 C C . GLY B 1 182 ? 4.785 12.195 23.078 1 90.25 182 GLY B C 1
ATOM 4164 O O . GLY B 1 182 ? 3.85 11.695 22.453 1 90.25 182 GLY B O 1
ATOM 4165 N N . ASP B 1 183 ? 4.625 13 24.125 1 91.38 183 ASP B N 1
ATOM 4166 C CA . ASP B 1 183 ? 3.309 13.469 24.531 1 91.38 183 ASP B CA 1
ATOM 4167 C C . ASP B 1 183 ? 3.16 14.969 24.281 1 91.38 183 ASP B C 1
ATOM 4169 O O . ASP B 1 183 ? 2.355 15.641 24.938 1 91.38 183 ASP B O 1
ATOM 4173 N N . SER B 1 184 ? 3.953 15.422 23.344 1 94.44 184 SER B N 1
ATOM 4174 C CA . SER B 1 184 ? 3.953 16.859 23.062 1 94.44 184 SER B CA 1
ATOM 4175 C C . SER B 1 184 ? 2.957 17.203 21.953 1 94.44 184 SER B C 1
ATOM 4177 O O . SER B 1 184 ? 2.297 16.312 21.406 1 94.44 184 SER B O 1
ATOM 4179 N N . ASP B 1 185 ? 2.793 18.469 21.703 1 96 185 ASP B N 1
ATOM 4180 C CA . ASP B 1 185 ? 1.906 18.938 20.641 1 96 185 ASP B CA 1
ATOM 4181 C C . ASP B 1 185 ? 2.666 19.109 19.328 1 96 185 ASP B C 1
ATOM 4183 O O . ASP B 1 185 ? 2.211 19.828 18.438 1 96 185 ASP B O 1
ATOM 4187 N N . ILE B 1 186 ? 3.869 18.547 19.297 1 93.69 186 ILE B N 1
ATOM 4188 C CA . ILE B 1 186 ? 4.668 18.516 18.078 1 93.69 186 ILE B CA 1
ATOM 4189 C C . ILE B 1 186 ? 4.492 17.156 17.391 1 93.69 186 ILE B C 1
ATOM 4191 O O . ILE B 1 186 ? 4.594 16.109 18.031 1 93.69 186 ILE B O 1
ATOM 4195 N N . PHE B 1 187 ? 4.227 17.203 16.125 1 95.31 187 PHE B N 1
ATOM 4196 C CA . PHE B 1 187 ? 3.965 15.977 15.367 1 95.31 187 PHE B CA 1
ATOM 4197 C C . PHE B 1 187 ? 4.883 15.883 14.148 1 95.31 187 PHE B C 1
ATOM 4199 O O . PHE B 1 187 ? 5.445 16.891 13.711 1 95.31 187 PHE B O 1
ATOM 4206 N N . LEU B 1 188 ? 5.105 14.719 13.734 1 94.75 188 LEU B N 1
ATOM 4207 C CA . LEU B 1 188 ? 5.66 14.477 12.414 1 94.75 188 LEU B CA 1
ATOM 4208 C C . LEU B 1 188 ? 4.555 14.227 11.391 1 94.75 188 LEU B C 1
ATOM 4210 O O . LEU B 1 188 ? 3.6 13.492 11.672 1 94.75 188 LEU B O 1
ATOM 4214 N N . SER B 1 189 ? 4.648 14.852 10.289 1 93.44 189 SER B N 1
ATOM 4215 C CA . SER B 1 189 ? 3.58 14.781 9.297 1 93.44 189 SER B CA 1
ATOM 4216 C C . SER B 1 189 ? 4.059 14.094 8.016 1 93.44 189 SER B C 1
ATOM 4218 O O . SER B 1 189 ? 5.23 14.203 7.652 1 93.44 189 SER B O 1
ATOM 4220 N N . SER B 1 190 ? 3.078 13.477 7.336 1 89.5 190 SER B N 1
ATOM 4221 C CA . SER B 1 190 ? 3.332 12.789 6.07 1 89.5 190 SER B CA 1
ATOM 4222 C C . SER B 1 190 ? 3.332 13.766 4.902 1 89.5 190 SER B C 1
ATOM 4224 O O . SER B 1 190 ? 3.805 13.438 3.811 1 89.5 190 SER B O 1
ATOM 4226 N N . GLN B 1 191 ? 2.754 14.844 5.008 1 80.69 191 GLN B N 1
ATOM 4227 C CA . GLN B 1 191 ? 2.592 15.789 3.91 1 80.69 191 GLN B CA 1
ATOM 4228 C C . GLN B 1 191 ? 3.555 16.969 4.051 1 80.69 191 GLN B C 1
ATOM 4230 O O . GLN B 1 191 ? 3.594 17.625 5.09 1 80.69 191 GLN B O 1
ATOM 4235 N N . PRO B 1 192 ? 4.363 17.062 2.906 1 63.97 192 PRO B N 1
ATOM 4236 C CA . PRO B 1 192 ? 5.242 18.234 2.951 1 63.97 192 PRO B CA 1
ATOM 4237 C C . PRO B 1 192 ? 4.5 19.547 2.693 1 63.97 192 PRO B C 1
ATOM 4239 O O . PRO B 1 192 ? 3.457 19.547 2.031 1 63.97 192 PRO B O 1
ATOM 4242 N N . THR B 1 193 ? 4.652 20.5 3.369 1 57.88 193 THR B N 1
ATOM 4243 C CA . THR B 1 193 ? 4.023 21.797 3.107 1 57.88 193 THR B CA 1
ATOM 4244 C C . THR B 1 193 ? 4.559 22.406 1.817 1 57.88 193 THR B C 1
ATOM 4246 O O . THR B 1 193 ? 3.781 22.812 0.955 1 57.88 193 THR B O 1
ATOM 4249 N N . GLU B 1 194 ? 5.73 22.766 1.668 1 55.72 194 GLU B N 1
ATOM 4250 C CA . GLU B 1 194 ? 6.168 23.594 0.554 1 55.72 194 GLU B CA 1
ATOM 4251 C C . GLU B 1 194 ? 7.328 22.953 -0.196 1 55.72 194 GLU B C 1
ATOM 4253 O O . GLU B 1 194 ? 7.816 23.5 -1.188 1 55.72 194 GLU B O 1
ATOM 4258 N N . ALA B 1 195 ? 7.762 21.781 0.195 1 55.34 195 ALA B N 1
ATOM 4259 C CA . ALA B 1 195 ? 9.039 21.297 -0.337 1 55.34 195 ALA B CA 1
ATOM 4260 C C . ALA B 1 195 ? 8.828 20.094 -1.256 1 55.34 195 ALA B C 1
ATOM 4262 O O . ALA B 1 195 ? 7.734 19.531 -1.31 1 55.34 195 ALA B O 1
ATOM 4263 N N . PRO B 1 196 ? 9.883 19.984 -2.189 1 63.38 196 PRO B N 1
ATOM 4264 C CA . PRO B 1 196 ? 9.898 18.766 -3.002 1 63.38 196 PRO B CA 1
ATOM 4265 C C . PRO B 1 196 ? 9.547 17.516 -2.199 1 63.38 196 PRO B C 1
ATOM 4267 O O . PRO B 1 196 ? 9.758 17.484 -0.984 1 63.38 196 PRO B O 1
ATOM 4270 N N . LEU B 1 197 ? 8.867 16.672 -2.865 1 73.88 197 LEU B N 1
ATOM 4271 C CA . LEU B 1 197 ? 8.383 15.461 -2.213 1 73.88 197 LEU B CA 1
ATOM 4272 C C . LEU B 1 197 ? 9.539 14.617 -1.685 1 73.88 197 LEU B C 1
ATOM 4274 O O . LEU B 1 197 ? 10.344 14.109 -2.463 1 73.88 197 LEU B O 1
ATOM 4278 N N . PRO B 1 198 ? 9.695 14.664 -0.415 1 82.06 198 PRO B N 1
ATOM 4279 C CA . PRO B 1 198 ? 10.734 13.836 0.198 1 82.06 198 PRO B CA 1
ATOM 4280 C C . PRO B 1 198 ? 10.523 12.344 -0.037 1 82.06 198 PRO B C 1
ATOM 4282 O O . PRO B 1 198 ? 9.477 11.938 -0.552 1 82.06 198 PRO B O 1
ATOM 4285 N N . PRO B 1 199 ? 11.602 11.578 0.24 1 85.62 199 PRO B N 1
ATOM 4286 C CA . PRO B 1 199 ? 11.406 10.125 0.185 1 85.62 199 PRO B CA 1
ATOM 4287 C C . PRO B 1 199 ? 10.203 9.656 0.992 1 85.62 199 PRO B C 1
ATOM 4289 O O . PRO B 1 199 ? 9.781 10.336 1.932 1 85.62 199 PRO B O 1
ATOM 4292 N N . SER B 1 200 ? 9.695 8.516 0.674 1 89.06 200 SER B N 1
ATOM 4293 C CA . SER B 1 200 ? 8.445 8.031 1.24 1 89.06 200 SER B CA 1
ATOM 4294 C C . SER B 1 200 ? 8.609 7.66 2.711 1 89.06 200 SER B C 1
ATOM 4296 O O . SER B 1 200 ? 7.617 7.492 3.428 1 89.06 200 SER B O 1
ATOM 4298 N N . THR B 1 201 ? 9.844 7.543 3.188 1 92.25 201 THR B N 1
ATOM 4299 C CA . THR B 1 201 ? 10.062 7.18 4.582 1 92.25 201 THR B CA 1
ATOM 4300 C C . THR B 1 201 ? 10.383 8.414 5.422 1 92.25 201 THR B C 1
ATOM 4302 O O . THR B 1 201 ? 10.664 8.305 6.617 1 92.25 201 THR B O 1
ATOM 4305 N N . THR B 1 202 ? 10.328 9.562 4.781 1 91.56 202 THR B N 1
ATOM 4306 C CA . THR B 1 202 ? 10.656 10.805 5.477 1 91.56 202 THR B CA 1
ATOM 4307 C C . THR B 1 202 ? 9.391 11.461 6.02 1 91.56 202 THR B C 1
ATOM 4309 O O . THR B 1 202 ? 8.391 11.586 5.312 1 91.56 202 THR B O 1
ATOM 4312 N N . TRP B 1 203 ? 9.445 11.836 7.266 1 92.94 203 TRP B N 1
ATOM 4313 C CA . TRP B 1 203 ? 8.391 12.578 7.945 1 92.94 203 TRP B CA 1
ATOM 4314 C C . TRP B 1 203 ? 8.875 13.953 8.367 1 92.94 203 TRP B C 1
ATOM 4316 O O . TRP B 1 203 ? 10.031 14.117 8.781 1 92.94 203 TRP B O 1
ATOM 4326 N N . LEU B 1 204 ? 8.039 14.914 8.32 1 90.31 204 LEU B N 1
ATOM 4327 C CA . LEU B 1 204 ? 8.453 16.281 8.602 1 90.31 204 LEU B CA 1
ATOM 4328 C C . LEU B 1 204 ? 7.82 16.781 9.898 1 90.31 204 LEU B C 1
ATOM 4330 O O . LEU B 1 204 ? 6.641 16.531 10.156 1 90.31 204 LEU B O 1
ATOM 4334 N N . GLU B 1 205 ? 8.641 17.422 10.625 1 90.38 205 GLU B N 1
ATOM 4335 C CA . GLU B 1 205 ? 8.141 18.031 11.852 1 90.38 205 GLU B CA 1
ATOM 4336 C C . GLU B 1 205 ? 7.172 19.172 11.555 1 90.38 205 GLU B C 1
ATOM 4338 O O . GLU B 1 205 ? 7.414 19.969 10.648 1 90.38 205 GLU B O 1
ATOM 4343 N N . THR B 1 206 ? 6.098 19.188 12.281 1 91.75 206 THR B N 1
ATOM 4344 C CA . THR B 1 206 ? 5.102 20.234 12.094 1 91.75 206 THR B CA 1
ATOM 4345 C C . THR B 1 206 ? 4.613 20.766 13.438 1 91.75 206 THR B C 1
ATOM 4347 O O . THR B 1 206 ? 4.598 20.031 14.43 1 91.75 206 THR B O 1
ATOM 4350 N N . TYR B 1 207 ? 4.207 22 13.445 1 92.56 207 TYR B N 1
ATOM 4351 C CA . TYR B 1 207 ? 3.744 22.688 14.648 1 92.56 207 TYR B CA 1
ATOM 4352 C C . TYR B 1 207 ? 2.26 23.016 14.547 1 92.56 207 TYR B C 1
ATOM 4354 O O . TYR B 1 207 ? 1.748 23.844 15.312 1 92.56 207 TYR B O 1
ATOM 4362 N N . ALA B 1 208 ? 1.635 22.375 13.648 1 93.75 208 ALA B N 1
ATOM 4363 C CA . ALA B 1 208 ? 0.25 22.688 13.312 1 93.75 208 ALA B CA 1
ATOM 4364 C C . ALA B 1 208 ? -0.667 22.484 14.516 1 93.75 208 ALA B C 1
ATOM 4366 O O . ALA B 1 208 ? -1.585 23.266 14.75 1 93.75 208 ALA B O 1
ATOM 4367 N N . VAL B 1 209 ? -0.438 21.406 15.242 1 95.94 209 VAL B N 1
ATOM 4368 C CA . VAL B 1 209 ? -1.289 21.109 16.391 1 95.94 209 VAL B CA 1
ATOM 4369 C C . VAL B 1 209 ? -1.065 22.156 17.484 1 95.94 209 VAL B C 1
ATOM 4371 O O . VAL B 1 209 ? -2.021 22.656 18.078 1 95.94 209 VAL B O 1
ATOM 4374 N N . ALA B 1 210 ? 0.166 22.484 17.75 1 94.94 210 ALA B N 1
ATOM 4375 C CA . ALA B 1 210 ? 0.49 23.531 18.719 1 94.94 210 ALA B CA 1
ATOM 4376 C C . ALA B 1 210 ? -0.131 24.859 18.312 1 94.94 210 ALA B C 1
ATOM 4378 O O . ALA B 1 210 ? -0.65 25.594 19.172 1 94.94 210 ALA B O 1
ATOM 4379 N N . GLU B 1 211 ? -0.049 25.172 17.062 1 95 211 GLU B N 1
ATOM 4380 C CA . GLU B 1 211 ? -0.662 26.406 16.547 1 95 211 GLU B CA 1
ATOM 4381 C C . GLU B 1 211 ? -2.162 26.422 16.812 1 95 211 GLU B C 1
ATOM 4383 O O . GLU B 1 211 ? -2.691 27.422 17.312 1 95 211 GLU B O 1
ATOM 4388 N N . ALA B 1 212 ? -2.768 25.359 16.469 1 94.94 212 ALA B N 1
ATOM 4389 C CA . ALA B 1 212 ? -4.211 25.266 16.656 1 94.94 212 ALA B CA 1
ATOM 4390 C C . ALA B 1 212 ? -4.578 25.453 18.125 1 94.94 212 ALA B C 1
ATOM 4392 O O . ALA B 1 212 ? -5.559 26.125 18.453 1 94.94 212 ALA B O 1
ATOM 4393 N N . LYS B 1 213 ? -3.861 24.828 18.984 1 95.12 213 LYS B N 1
ATOM 4394 C CA . LYS B 1 213 ? -4.117 24.953 20.422 1 95.12 213 LYS B CA 1
ATOM 4395 C C . LYS B 1 213 ? -3.916 26.391 20.891 1 95.12 213 LYS B C 1
ATOM 4397 O O . LYS B 1 213 ? -4.66 26.875 21.734 1 95.12 213 LYS B O 1
ATOM 4402 N N . PHE B 1 214 ? -2.898 27.062 20.406 1 95.62 214 PHE B N 1
ATOM 4403 C CA . PHE B 1 214 ? -2.641 28.453 20.766 1 95.62 214 PHE B CA 1
ATOM 4404 C C . PHE B 1 214 ? -3.82 29.328 20.375 1 95.62 214 PHE B C 1
ATOM 4406 O O . PHE B 1 214 ? -4.293 30.141 21.188 1 95.62 214 PHE B O 1
ATOM 4413 N N . PHE B 1 215 ? -4.266 29.188 19.156 1 94.88 215 PHE B N 1
ATOM 4414 C CA . PHE B 1 215 ? -5.371 30.016 18.688 1 94.88 215 PHE B CA 1
ATOM 4415 C C . PHE B 1 215 ? -6.641 29.719 19.469 1 94.88 215 PHE B C 1
ATOM 4417 O O . PHE B 1 215 ? -7.445 30.625 19.719 1 94.88 215 PHE B O 1
ATOM 4424 N N . ARG B 1 216 ? -6.789 28.484 19.812 1 93.06 216 ARG B N 1
ATOM 4425 C CA . ARG B 1 216 ? -7.926 28.125 20.656 1 93.06 216 ARG B CA 1
ATOM 4426 C C . ARG B 1 216 ? -7.816 28.781 22.016 1 93.06 216 ARG B C 1
ATOM 4428 O O . ARG B 1 216 ? -8.812 29.281 22.562 1 93.06 216 ARG B O 1
ATOM 4435 N N . HIS B 1 217 ? -6.637 28.703 22.578 1 94.12 217 HIS B N 1
ATOM 4436 C CA . HIS B 1 217 ? -6.375 29.344 23.859 1 94.12 217 HIS B CA 1
ATOM 4437 C C . HIS B 1 217 ? -6.695 30.844 23.812 1 94.12 217 HIS B C 1
ATOM 4439 O O . HIS B 1 217 ? -7.344 31.375 24.703 1 94.12 217 HIS B O 1
ATOM 4445 N N . VAL B 1 218 ? -6.305 31.516 22.766 1 94.44 218 VAL B N 1
ATOM 4446 C CA . VAL B 1 218 ? -6.539 32.938 22.578 1 94.44 218 VAL B CA 1
ATOM 4447 C C . VAL B 1 218 ? -8.031 33.219 22.438 1 94.44 218 VAL B C 1
ATOM 4449 O O . VAL B 1 218 ? -8.562 34.156 23.047 1 94.44 218 VAL B O 1
ATOM 4452 N N . ALA B 1 219 ? -8.656 32.406 21.688 1 92 219 ALA B N 1
ATOM 4453 C CA . ALA B 1 219 ? -10.094 32.562 21.469 1 92 219 ALA B CA 1
ATOM 4454 C C . ALA B 1 219 ? -10.867 32.469 22.781 1 92 219 ALA B C 1
ATOM 4456 O O . ALA B 1 219 ? -11.883 33.125 22.969 1 92 219 ALA B O 1
ATOM 4457 N N . MET B 1 220 ? -10.406 31.625 23.656 1 91.94 220 MET B N 1
ATOM 4458 C CA . MET B 1 220 ? -11.07 31.406 24.938 1 91.94 220 MET B CA 1
ATOM 4459 C C . MET B 1 220 ? -10.859 32.594 25.875 1 91.94 220 MET B C 1
ATOM 4461 O O . MET B 1 220 ? -11.703 32.875 26.719 1 91.94 220 MET B O 1
ATOM 4465 N N . GLN B 1 221 ? -9.758 33.312 25.688 1 92.81 221 GLN B N 1
ATOM 4466 C CA . GLN B 1 221 ? -9.391 34.375 26.609 1 92.81 221 GLN B CA 1
ATOM 4467 C C . GLN B 1 221 ? -9.766 35.75 26.047 1 92.81 221 GLN B C 1
ATOM 4469 O O . GLN B 1 221 ? -9.93 36.719 26.812 1 92.81 221 GLN B O 1
ATOM 4474 N N . ALA B 1 222 ? -9.867 35.781 24.75 1 93.31 222 ALA B N 1
ATOM 4475 C CA . ALA B 1 222 ? -10.148 37.031 24.094 1 93.31 222 ALA B CA 1
ATOM 4476 C C . ALA B 1 222 ? -11.602 37.469 24.297 1 93.31 222 ALA B C 1
ATOM 4478 O O . ALA B 1 222 ? -12.469 36.625 24.547 1 93.31 222 ALA B O 1
ATOM 4479 N N . PRO B 1 223 ? -11.805 38.781 24.344 1 91.56 223 PRO B N 1
ATOM 4480 C CA . PRO B 1 223 ? -13.195 39.25 24.422 1 91.56 223 PRO B CA 1
ATOM 4481 C C . PRO B 1 223 ? -14.062 38.719 23.281 1 91.56 223 PRO B C 1
ATOM 4483 O O . PRO B 1 223 ? -13.539 38.344 22.219 1 91.56 223 PRO B O 1
ATOM 4486 N N . PRO B 1 224 ? -15.344 38.688 23.547 1 89.94 224 PRO B N 1
ATOM 4487 C CA . PRO B 1 224 ? -16.25 38.25 22.484 1 89.94 224 PRO B CA 1
ATOM 4488 C C . PRO B 1 224 ? -16.078 39.062 21.203 1 89.94 224 PRO B C 1
ATOM 4490 O O . PRO B 1 224 ? -15.875 40.281 21.25 1 89.94 224 PRO B O 1
ATOM 4493 N N . HIS B 1 225 ? -16.109 38.438 20.094 1 89.19 225 HIS B N 1
ATOM 4494 C CA . HIS B 1 225 ? -16.016 39.031 18.781 1 89.19 225 HIS B CA 1
ATOM 4495 C C . HIS B 1 225 ? -14.625 39.594 18.531 1 89.19 225 HIS B C 1
ATOM 4497 O O . HIS B 1 225 ? -14.492 40.688 17.938 1 89.19 225 HIS B O 1
ATOM 4503 N N . SER B 1 226 ? -13.703 39 19.25 1 95 226 SER B N 1
ATOM 4504 C CA . SER B 1 226 ? -12.328 39.375 18.953 1 95 226 SER B CA 1
ATOM 4505 C C . SER B 1 226 ? -12.039 39.312 17.469 1 95 226 SER B C 1
ATOM 4507 O O . SER B 1 226 ? -12.57 38.438 16.766 1 95 226 SER B O 1
ATOM 4509 N N . CYS B 1 227 ? -11.219 40.188 16.953 1 96.62 227 CYS B N 1
ATOM 4510 C CA . CYS B 1 227 ? -11.039 40.312 15.516 1 96.62 227 CYS B CA 1
ATOM 4511 C C . CYS B 1 227 ? -9.75 39.625 15.078 1 96.62 227 CYS B C 1
ATOM 4513 O O . CYS B 1 227 ? -9.336 39.75 13.922 1 96.62 227 CYS B O 1
ATOM 4515 N N . HIS B 1 228 ? -9.07 38.938 15.992 1 96.5 228 HIS B N 1
ATOM 4516 C CA . HIS B 1 228 ? -7.75 38.406 15.672 1 96.5 228 HIS B CA 1
ATOM 4517 C C . HIS B 1 228 ? -7.816 37.469 14.484 1 96.5 228 HIS B C 1
ATOM 4519 O O . HIS B 1 228 ? -6.941 37.5 13.609 1 96.5 228 HIS B O 1
ATOM 4525 N N . LEU B 1 229 ? -8.836 36.594 14.359 1 95.62 229 LEU B N 1
ATOM 4526 C CA . LEU B 1 229 ? -8.953 35.656 13.25 1 95.62 229 LEU B CA 1
ATOM 4527 C C . LEU B 1 229 ? -9.344 36.406 11.969 1 95.62 229 LEU B C 1
ATOM 4529 O O . LEU B 1 229 ? -8.906 36.031 10.875 1 95.62 229 LEU B O 1
ATOM 4533 N N . LYS B 1 230 ? -10.18 37.375 12.109 1 95.31 230 LYS B N 1
ATOM 4534 C CA . LYS B 1 230 ? -10.531 38.188 10.961 1 95.31 230 LYS B CA 1
ATOM 4535 C C . LYS B 1 230 ? -9.305 38.906 10.398 1 95.31 230 LYS B C 1
ATOM 4537 O O . LYS B 1 230 ? -9.164 39.062 9.18 1 95.31 230 LYS B O 1
ATOM 4542 N N . CYS B 1 231 ? -8.5 39.438 11.344 1 96.44 231 CYS B N 1
ATOM 4543 C CA . CYS B 1 231 ? -7.25 40.062 10.93 1 96.44 231 CYS B CA 1
ATOM 4544 C C . CYS B 1 231 ? -6.383 39.094 10.141 1 96.44 231 CYS B C 1
ATOM 4546 O O . CYS B 1 231 ? -5.828 39.438 9.102 1 96.44 231 CYS B O 1
ATOM 4548 N N . LEU B 1 232 ? -6.297 37.844 10.664 1 95.81 232 LEU B N 1
ATOM 4549 C CA . LEU B 1 232 ? -5.523 36.781 9.992 1 95.81 232 LEU B CA 1
ATOM 4550 C C . LEU B 1 232 ? -6.051 36.531 8.586 1 95.81 232 LEU B C 1
ATOM 4552 O O . LEU B 1 232 ? -5.277 36.469 7.633 1 95.81 232 LEU B O 1
ATOM 4556 N N . ARG B 1 233 ? -7.293 36.406 8.445 1 94.75 233 ARG B N 1
ATOM 4557 C CA . ARG B 1 233 ? -7.938 36.156 7.164 1 94.75 233 ARG B CA 1
ATOM 4558 C C . ARG B 1 233 ? -7.656 37.281 6.18 1 94.75 233 ARG B C 1
ATOM 4560 O O . ARG B 1 233 ? -7.289 37.031 5.027 1 94.75 233 ARG B O 1
ATOM 4567 N N . LEU B 1 234 ? -7.84 38.5 6.633 1 94.81 234 LEU B N 1
ATOM 4568 C CA . LEU B 1 234 ? -7.633 39.656 5.777 1 94.81 234 LEU B CA 1
ATOM 4569 C C . LEU B 1 234 ? -6.176 39.75 5.34 1 94.81 234 LEU B C 1
ATOM 4571 O O . LEU B 1 234 ? -5.891 40.031 4.172 1 94.81 234 LEU B O 1
ATOM 4575 N N . CYS B 1 235 ? -5.285 39.625 6.277 1 96.06 235 CYS B N 1
ATOM 4576 C CA . CYS B 1 235 ? -3.861 39.688 5.961 1 96.06 235 CYS B CA 1
ATOM 4577 C C . CYS B 1 235 ? -3.469 38.594 4.977 1 96.06 235 CYS B C 1
ATOM 4579 O O . CYS B 1 235 ? -2.648 38.812 4.086 1 96.06 235 CYS B O 1
ATOM 4581 N N . ALA B 1 236 ? -4.004 37.344 5.188 1 94.88 236 ALA B N 1
ATOM 4582 C CA . ALA B 1 236 ? -3.713 36.25 4.281 1 94.88 236 ALA B CA 1
ATOM 4583 C C . ALA B 1 236 ? -4.141 36.594 2.854 1 94.88 236 ALA B C 1
ATOM 4585 O O . ALA B 1 236 ? -3.449 36.219 1.895 1 94.88 236 ALA B O 1
ATOM 4586 N N . ARG B 1 237 ? -5.23 37.188 2.719 1 92.19 237 ARG B N 1
ATOM 4587 C CA . ARG B 1 237 ? -5.719 37.594 1.405 1 92.19 237 ARG B CA 1
ATOM 4588 C C . ARG B 1 237 ? -4.816 38.656 0.788 1 92.19 237 ARG B C 1
ATOM 4590 O O . ARG B 1 237 ? -4.547 38.625 -0.415 1 92.19 237 ARG B O 1
ATOM 4597 N N . LEU B 1 238 ? -4.426 39.594 1.626 1 91.94 238 LEU B N 1
ATOM 4598 C CA . LEU B 1 238 ? -3.547 40.656 1.165 1 91.94 238 LEU B CA 1
ATOM 4599 C C . LEU B 1 238 ? -2.211 40.094 0.69 1 91.94 238 LEU B C 1
ATOM 4601 O O . LEU B 1 238 ? -1.617 40.594 -0.26 1 91.94 238 LEU B O 1
ATOM 4605 N N . LEU B 1 239 ? -1.806 39.062 1.319 1 92.25 239 LEU B N 1
ATOM 4606 C CA . LEU B 1 239 ? -0.492 38.5 1.03 1 92.25 239 LEU B CA 1
ATOM 4607 C C . LEU B 1 239 ? -0.578 37.469 -0.089 1 92.25 239 LEU B C 1
ATOM 4609 O O . LEU B 1 239 ? 0.443 36.938 -0.522 1 92.25 239 LEU B O 1
ATOM 4613 N N . GLU B 1 240 ? -1.768 37.156 -0.471 1 87.75 240 GLU B N 1
ATOM 4614 C CA . GLU B 1 240 ? -1.943 36.188 -1.53 1 87.75 240 GLU B CA 1
ATOM 4615 C C . GLU B 1 240 ? -1.145 36.562 -2.775 1 87.75 240 GLU B C 1
ATOM 4617 O O . GLU B 1 240 ? -1.223 37.688 -3.25 1 87.75 240 GLU B O 1
ATOM 4622 N N . GLY B 1 241 ? -0.454 35.594 -3.332 1 80 241 GLY B N 1
ATOM 4623 C CA . GLY B 1 241 ? 0.343 35.844 -4.52 1 80 241 GLY B CA 1
ATOM 4624 C C . GLY B 1 241 ? 1.729 36.375 -4.207 1 80 241 GLY B C 1
ATOM 4625 O O . GLY B 1 241 ? 2.594 36.406 -5.086 1 80 241 GLY B O 1
ATOM 4626 N N . SER B 1 242 ? 1.805 36.75 -2.941 1 81.88 242 SER B N 1
ATOM 4627 C CA . SER B 1 242 ? 3.143 37.156 -2.527 1 81.88 242 SER B CA 1
ATOM 4628 C C . SER B 1 242 ? 3.994 35.969 -2.137 1 81.88 242 SER B C 1
ATOM 4630 O O . SER B 1 242 ? 3.521 34.844 -2.158 1 81.88 242 SER B O 1
ATOM 4632 N N . GLY B 1 243 ? 5.234 36.062 -2.027 1 79.38 243 GLY B N 1
ATOM 4633 C CA . GLY B 1 243 ? 6.145 34.969 -1.649 1 79.38 243 GLY B CA 1
ATOM 4634 C C . GLY B 1 243 ? 6.082 34.625 -0.173 1 79.38 243 GLY B C 1
ATOM 4635 O O . GLY B 1 243 ? 6.77 33.719 0.288 1 79.38 243 GLY B O 1
ATOM 4636 N N . PHE B 1 244 ? 5.102 35.25 0.62 1 84.56 244 PHE B N 1
ATOM 4637 C CA . PHE B 1 244 ? 5.02 35 2.057 1 84.56 244 PHE B CA 1
ATOM 4638 C C . PHE B 1 244 ? 4.133 33.812 2.359 1 84.56 244 PHE B C 1
ATOM 4640 O O . PHE B 1 244 ? 3.049 33.656 1.791 1 84.56 244 PHE B O 1
ATOM 4647 N N . SER B 1 245 ? 4.621 33 3.211 1 86.88 245 SER B N 1
ATOM 4648 C CA . SER B 1 245 ? 3.865 31.812 3.555 1 86.88 245 SER B CA 1
ATOM 4649 C C . SER B 1 245 ? 2.812 32.094 4.617 1 86.88 245 SER B C 1
ATOM 4651 O O . SER B 1 245 ? 2.955 33.062 5.395 1 86.88 245 SER B O 1
ATOM 4653 N N . ILE B 1 246 ? 1.812 31.344 4.645 1 88.44 246 ILE B N 1
ATOM 4654 C CA . ILE B 1 246 ? 0.773 31.438 5.664 1 88.44 246 ILE B CA 1
ATOM 4655 C C . ILE B 1 246 ? 1.376 31.172 7.043 1 88.44 246 ILE B C 1
ATOM 4657 O O . ILE B 1 246 ? 0.966 31.781 8.031 1 88.44 246 ILE B O 1
ATOM 4661 N N . TYR B 1 247 ? 2.396 30.422 7.023 1 89.44 247 TYR B N 1
ATOM 4662 C CA . TYR B 1 247 ? 3.051 30.109 8.289 1 89.44 247 TYR B CA 1
ATOM 4663 C C . TYR B 1 247 ? 3.734 31.344 8.867 1 89.44 247 TYR B C 1
ATOM 4665 O O . TYR B 1 247 ? 3.699 31.578 10.078 1 89.44 247 TYR B O 1
ATOM 4673 N N . ALA B 1 248 ? 4.375 32.031 8.07 1 92.62 248 ALA B N 1
ATOM 4674 C CA . ALA B 1 248 ? 5.008 33.281 8.523 1 92.62 248 ALA B CA 1
ATOM 4675 C C . ALA B 1 248 ? 3.973 34.25 9.062 1 92.62 248 ALA B C 1
ATOM 4677 O O . ALA B 1 248 ? 4.203 34.906 10.086 1 92.62 248 ALA B O 1
ATOM 4678 N N . LEU B 1 249 ? 2.916 34.344 8.367 1 95 249 LEU B N 1
ATOM 4679 C CA . LEU B 1 249 ? 1.838 35.219 8.805 1 95 249 LEU B CA 1
ATOM 4680 C C . LEU B 1 249 ? 1.292 34.781 10.156 1 95 249 LEU B C 1
ATOM 4682 O O . LEU B 1 249 ? 1.124 35.625 11.055 1 95 249 LEU B O 1
ATOM 4686 N N . LYS B 1 250 ? 1.02 33.469 10.266 1 95.25 250 LYS B N 1
ATOM 4687 C CA . LYS B 1 250 ? 0.526 32.969 11.531 1 95.25 250 LYS B CA 1
ATOM 4688 C C . LYS B 1 250 ? 1.504 33.25 12.664 1 95.25 250 LYS B C 1
ATOM 4690 O O . LYS B 1 250 ? 1.092 33.625 13.766 1 95.25 250 LYS B O 1
ATOM 4695 N N . THR B 1 251 ? 2.76 33.031 12.359 1 95.62 251 THR B N 1
ATOM 4696 C CA . THR B 1 251 ? 3.793 33.281 13.352 1 95.62 251 THR B CA 1
ATOM 4697 C C . THR B 1 251 ? 3.764 34.75 13.789 1 95.62 251 THR B C 1
ATOM 4699 O O . THR B 1 251 ? 3.836 35.062 14.984 1 95.62 251 THR B O 1
ATOM 4702 N N . THR B 1 252 ? 3.66 35.656 12.859 1 97 252 THR B N 1
ATOM 4703 C CA . THR B 1 252 ? 3.594 37.094 13.133 1 97 252 THR B CA 1
ATOM 4704 C C . THR B 1 252 ? 2.416 37.406 14.047 1 97 252 THR B C 1
ATOM 4706 O O . THR B 1 252 ? 2.574 38.094 15.047 1 97 252 THR B O 1
ATOM 4709 N N . VAL B 1 253 ? 1.312 36.906 13.695 1 97.12 253 VAL B N 1
ATOM 4710 C CA . VAL B 1 253 ? 0.093 37.188 14.445 1 97.12 253 VAL B CA 1
ATOM 4711 C C . VAL B 1 253 ? 0.206 36.594 15.852 1 97.12 253 VAL B C 1
ATOM 4713 O O . VAL B 1 253 ? -0.21 37.219 16.828 1 97.12 253 VAL B O 1
ATOM 4716 N N . MET B 1 254 ? 0.75 35.406 15.969 1 96.56 254 MET B N 1
ATOM 4717 C CA . MET B 1 254 ? 0.921 34.781 17.281 1 96.56 254 MET B CA 1
ATOM 4718 C C . MET B 1 254 ? 1.827 35.625 18.172 1 96.56 254 MET B C 1
ATOM 4720 O O . MET B 1 254 ? 1.55 35.781 19.359 1 96.56 254 MET B O 1
ATOM 4724 N N . HIS B 1 255 ? 2.895 36.156 17.625 1 95.69 255 HIS B N 1
ATOM 4725 C CA . HIS B 1 255 ? 3.744 37.062 18.391 1 95.69 255 HIS B CA 1
ATOM 4726 C C . HIS B 1 255 ? 2.961 38.281 18.859 1 95.69 255 HIS B C 1
ATOM 4728 O O . HIS B 1 255 ? 3.055 38.656 20.031 1 95.69 255 HIS B O 1
ATOM 4734 N N . LEU B 1 256 ? 2.172 38.875 17.969 1 97 256 LEU B N 1
ATOM 4735 C CA . LEU B 1 256 ? 1.447 40.094 18.297 1 97 256 LEU B CA 1
ATOM 4736 C C . LEU B 1 256 ? 0.363 39.844 19.328 1 97 256 LEU B C 1
ATOM 4738 O O . LEU B 1 256 ? 0.07 40.688 20.156 1 97 256 LEU B O 1
ATOM 4742 N N . LEU B 1 257 ? -0.194 38.625 19.297 1 95.75 257 LEU B N 1
ATOM 4743 C CA . LEU B 1 257 ? -1.221 38.25 20.266 1 95.75 257 LEU B CA 1
ATOM 4744 C C . LEU B 1 257 ? -0.629 38.125 21.656 1 95.75 257 LEU B C 1
ATOM 4746 O O . LEU B 1 257 ? -1.358 38.188 22.656 1 95.75 257 LEU B O 1
ATOM 4750 N N . THR B 1 258 ? 0.662 37.938 21.703 1 93.5 258 THR B N 1
ATOM 4751 C CA . THR B 1 258 ? 1.34 37.875 23 1 93.5 258 THR B CA 1
ATOM 4752 C C . THR B 1 258 ? 1.812 39.281 23.422 1 93.5 258 THR B C 1
ATOM 4754 O O . THR B 1 258 ? 1.928 39.562 24.609 1 93.5 258 THR B O 1
ATOM 4757 N N . LEU B 1 259 ? 2.098 40.125 22.469 1 93.81 259 LEU B N 1
ATOM 4758 C CA . LEU B 1 259 ? 2.656 41.438 22.734 1 93.81 259 LEU B CA 1
ATOM 4759 C C . LEU B 1 259 ? 1.551 42.438 23.031 1 93.81 259 LEU B C 1
ATOM 4761 O O . LEU B 1 259 ? 1.733 43.344 23.844 1 93.81 259 LEU B O 1
ATOM 4765 N N . ILE B 1 260 ? 0.486 42.312 22.297 1 95.75 260 ILE B N 1
ATOM 4766 C CA . ILE B 1 260 ? -0.648 43.219 22.453 1 95.75 260 ILE B CA 1
ATOM 4767 C C . ILE B 1 260 ? -1.706 42.562 23.344 1 95.75 260 ILE B C 1
ATOM 4769 O O . ILE B 1 260 ? -2.143 41.438 23.078 1 95.75 260 ILE B O 1
ATOM 4773 N N . PRO B 1 261 ? -2.133 43.25 24.406 1 95.81 261 PRO B N 1
ATOM 4774 C CA . PRO B 1 261 ? -3.182 42.688 25.25 1 95.81 261 PRO B CA 1
ATOM 4775 C C . PRO B 1 261 ? -4.414 42.25 24.453 1 95.81 261 PRO B C 1
ATOM 4777 O O . PRO B 1 261 ? -4.84 42.969 23.547 1 95.81 261 PRO B O 1
ATOM 4780 N N . LEU B 1 262 ? -4.965 41.125 24.781 1 95.56 262 LEU B N 1
ATOM 4781 C CA . LEU B 1 262 ? -6.074 40.531 24.031 1 95.56 262 LEU B CA 1
ATOM 4782 C C . LEU B 1 262 ? -7.285 41.469 24.031 1 95.56 262 LEU B C 1
ATOM 4784 O O . LEU B 1 262 ? -8.109 41.406 23.125 1 95.56 262 LEU B O 1
ATOM 4788 N N . SER B 1 263 ? -7.395 42.312 25.031 1 94.94 263 SER B N 1
ATOM 4789 C CA . SER B 1 263 ? -8.492 43.25 25.109 1 94.94 263 SER B CA 1
ATOM 4790 C C . SER B 1 263 ? -8.43 44.281 23.969 1 94.94 263 SER B C 1
ATOM 4792 O O . SER B 1 263 ? -9.43 44.906 23.656 1 94.94 263 SER B O 1
ATOM 4794 N N . GLU B 1 264 ? -7.27 44.375 23.375 1 95.75 264 GLU B N 1
ATOM 4795 C CA . GLU B 1 264 ? -7.066 45.375 22.312 1 95.75 264 GLU B CA 1
ATOM 4796 C C . GLU B 1 264 ? -7.34 44.781 20.938 1 95.75 264 GLU B C 1
ATOM 4798 O O . GLU B 1 264 ? -7.074 45.406 19.922 1 95.75 264 GLU B O 1
ATOM 4803 N N . TRP B 1 265 ? -7.852 43.562 20.891 1 96.94 265 TRP B N 1
ATOM 4804 C CA . TRP B 1 265 ? -8.188 42.938 19.641 1 96.94 265 TRP B CA 1
ATOM 4805 C C . TRP B 1 265 ? -9.695 42.906 19.406 1 96.94 265 TRP B C 1
ATOM 4807 O O . TRP B 1 265 ? -10.242 42 18.812 1 96.94 265 TRP B O 1
ATOM 4817 N N . GLN B 1 266 ? -10.328 43.938 19.875 1 93.69 266 GLN B N 1
ATOM 4818 C CA . GLN B 1 266 ? -11.766 44.062 19.672 1 93.69 266 GLN B CA 1
ATOM 4819 C C . GLN B 1 266 ? -12.086 44.406 18.219 1 93.69 266 GLN B C 1
ATOM 4821 O O . GLN B 1 266 ? -11.242 44.938 17.5 1 93.69 266 GLN B O 1
ATOM 4826 N N . HIS B 1 267 ? -13.32 44.156 17.859 1 91.44 267 HIS B N 1
ATOM 4827 C CA . HIS B 1 267 ? -13.781 44.344 16.5 1 91.44 267 HIS B CA 1
ATOM 4828 C C . HIS B 1 267 ? -13.516 45.75 15.992 1 91.44 267 HIS B C 1
ATOM 4830 O O . HIS B 1 267 ? -13.164 45.938 14.828 1 91.44 267 HIS B O 1
ATOM 4836 N N . GLY B 1 268 ? -13.664 46.688 16.781 1 91.94 268 GLY B N 1
ATOM 4837 C CA . GLY B 1 268 ? -13.492 48.094 16.406 1 91.94 268 GLY B CA 1
ATOM 4838 C C . GLY B 1 268 ? -12.062 48.438 16.016 1 91.94 268 GLY B C 1
ATOM 4839 O O . GLY B 1 268 ? -11.812 49.469 15.383 1 91.94 268 GLY B O 1
ATOM 4840 N N . TYR B 1 269 ? -11.117 47.594 16.375 1 94.56 269 TYR B N 1
ATOM 4841 C CA . TYR B 1 269 ? -9.711 47.844 16.125 1 94.56 269 TYR B CA 1
ATOM 4842 C C . TYR B 1 269 ? -9.195 47 14.961 1 94.56 269 TYR B C 1
ATOM 4844 O O . TYR B 1 269 ? -7.98 46.844 14.789 1 94.56 269 TYR B O 1
ATOM 4852 N N . LEU B 1 270 ? -10.023 46.438 14.18 1 96.19 270 LEU B N 1
ATOM 4853 C CA . LEU B 1 270 ? -9.68 45.5 13.117 1 96.19 270 LEU B CA 1
ATOM 4854 C C . LEU B 1 270 ? -8.617 46.094 12.188 1 96.19 270 LEU B C 1
ATOM 4856 O O . LEU B 1 270 ? -7.566 45.469 11.977 1 96.19 270 LEU B O 1
ATOM 4860 N N . LEU B 1 271 ? -8.859 47.281 11.664 1 96 271 LEU B N 1
ATOM 4861 C CA . LEU B 1 271 ? -7.957 47.875 10.695 1 96 271 LEU B CA 1
ATOM 4862 C C . LEU B 1 271 ? -6.629 48.25 11.344 1 96 271 LEU B C 1
ATOM 4864 O O . LEU B 1 271 ? -5.574 48.156 10.711 1 96 271 LEU B O 1
ATOM 4868 N N . LEU B 1 272 ? -6.746 48.656 12.547 1 97.06 272 LEU B N 1
ATOM 4869 C CA . LEU B 1 272 ? -5.535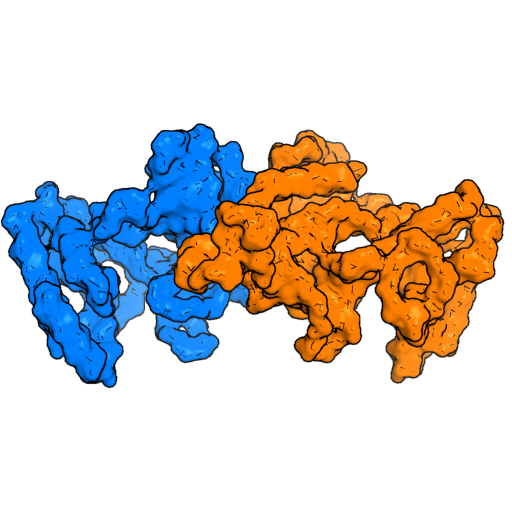 49 13.297 1 97.06 272 LEU B CA 1
ATOM 4870 C C . LEU B 1 272 ? -4.668 47.75 13.508 1 97.06 272 LEU B C 1
ATOM 4872 O O . LEU B 1 272 ? -3.445 47.844 13.375 1 97.06 272 LEU B O 1
ATOM 4876 N N . ARG B 1 273 ? -5.281 46.688 13.875 1 97.62 273 ARG B N 1
ATOM 4877 C CA . ARG B 1 273 ? -4.559 45.438 14.117 1 97.62 273 ARG B CA 1
ATOM 4878 C C . ARG B 1 273 ? -3.975 44.875 12.82 1 97.62 273 ARG B C 1
ATOM 4880 O O . ARG B 1 273 ? -2.869 44.344 12.82 1 97.62 273 ARG B O 1
ATOM 4887 N N . VAL B 1 274 ? -4.723 44.969 11.727 1 97.44 274 VAL B N 1
ATOM 4888 C CA . VAL B 1 274 ? -4.207 44.562 10.422 1 97.44 274 VAL B CA 1
ATOM 4889 C C . VAL B 1 274 ? -2.939 45.344 10.094 1 97.44 274 VAL B C 1
ATOM 4891 O O . VAL B 1 274 ? -1.952 44.781 9.625 1 97.44 274 VAL B O 1
ATOM 4894 N N . ASP B 1 275 ? -3.008 46.625 10.336 1 96.88 275 ASP B N 1
ATOM 4895 C CA . ASP B 1 275 ? -1.843 47.469 10.102 1 96.88 275 ASP B CA 1
ATOM 4896 C C . ASP B 1 275 ? -0.665 47.031 10.969 1 96.88 275 ASP B C 1
ATOM 4898 O O . ASP B 1 275 ? 0.48 47.031 10.516 1 96.88 275 ASP B O 1
ATOM 4902 N N . ASP B 1 276 ? -0.954 46.781 12.219 1 97.88 276 ASP B N 1
ATOM 4903 C CA . ASP B 1 276 ? 0.088 46.312 13.133 1 97.88 276 ASP B CA 1
ATOM 4904 C C . ASP B 1 276 ? 0.756 45.062 12.594 1 97.88 276 ASP B C 1
ATOM 4906 O O . ASP B 1 276 ? 1.98 44.938 12.648 1 97.88 276 ASP B O 1
ATOM 4910 N N . ILE B 1 277 ? -0.034 44.125 12.133 1 98 277 ILE B N 1
ATOM 4911 C CA . ILE B 1 277 ? 0.467 42.875 11.617 1 98 277 ILE B CA 1
ATOM 4912 C C . ILE B 1 277 ? 1.373 43.125 10.414 1 98 277 ILE B C 1
ATOM 4914 O O . ILE B 1 277 ? 2.488 42.594 10.352 1 98 277 ILE B O 1
ATOM 4918 N N . MET B 1 278 ? 0.906 43.969 9.477 1 96.38 278 MET B N 1
ATOM 4919 C CA . MET B 1 278 ? 1.66 44.25 8.266 1 96.38 278 MET B CA 1
ATOM 4920 C C . MET B 1 278 ? 2.955 44.969 8.586 1 96.38 278 MET B C 1
ATOM 4922 O O . MET B 1 278 ? 3.994 44.719 7.977 1 96.38 278 MET B O 1
ATOM 4926 N N . ARG B 1 279 ? 2.863 45.875 9.523 1 96.31 279 ARG B N 1
ATOM 4927 C CA . ARG B 1 279 ? 4.051 46.594 9.938 1 96.31 279 ARG B CA 1
ATOM 4928 C C . ARG B 1 279 ? 5.07 45.656 10.594 1 96.31 279 ARG B C 1
ATOM 4930 O O . ARG B 1 279 ? 6.273 45.781 10.367 1 96.31 279 ARG B O 1
ATOM 4937 N N . TYR B 1 280 ? 4.562 44.875 11.461 1 97.19 280 TYR B N 1
ATOM 4938 C CA . TYR B 1 280 ? 5.441 43.938 12.117 1 97.19 280 TYR B CA 1
ATOM 4939 C C . TYR B 1 280 ? 6.16 43.062 11.094 1 97.19 280 TYR B C 1
ATOM 4941 O O . TYR B 1 280 ? 7.367 42.844 11.188 1 97.19 280 TYR B O 1
ATOM 4949 N N . LEU B 1 281 ? 5.406 42.469 10.156 1 95.88 281 LEU B N 1
ATOM 4950 C CA . LEU B 1 281 ? 5.969 41.625 9.102 1 95.88 281 LEU B CA 1
ATOM 4951 C C . LEU B 1 281 ? 7.008 42.375 8.289 1 95.88 281 LEU B C 1
ATOM 4953 O O . LEU B 1 281 ? 8.055 41.844 7.941 1 95.88 281 LEU B O 1
ATOM 4957 N N . ARG B 1 282 ? 6.703 43.625 7.973 1 94.56 282 ARG B N 1
ATOM 4958 C CA . ARG B 1 282 ? 7.637 44.469 7.23 1 94.56 282 ARG B CA 1
ATOM 4959 C C . ARG B 1 282 ? 8.945 44.656 8 1 94.56 282 ARG B C 1
ATOM 4961 O O . ARG B 1 282 ? 10.031 44.531 7.426 1 94.56 282 ARG B O 1
ATOM 4968 N N . CYS B 1 283 ? 8.781 45 9.25 1 95.88 283 CYS B N 1
ATOM 4969 C CA . CYS B 1 283 ? 9.953 45.156 10.094 1 95.88 283 CYS B CA 1
ATOM 4970 C C . CYS B 1 283 ? 10.805 43.906 10.094 1 95.88 283 CYS B C 1
ATOM 4972 O O . CYS B 1 283 ? 12.031 43.969 10 1 95.88 283 CYS B O 1
ATOM 4974 N N . CYS B 1 284 ? 10.117 42.75 10.227 1 95.81 284 CYS B N 1
ATOM 4975 C CA . CYS B 1 284 ? 10.82 41.469 10.219 1 95.81 284 CYS B CA 1
ATOM 4976 C C . CYS B 1 284 ? 11.539 41.25 8.891 1 95.81 284 CYS B C 1
ATOM 4978 O O . CYS B 1 284 ? 12.633 40.688 8.859 1 95.81 284 CYS B O 1
ATOM 4980 N N . LEU B 1 285 ? 10.906 41.625 7.805 1 94 285 LEU B N 1
ATOM 4981 C CA . LEU B 1 285 ? 11.516 41.5 6.484 1 94 285 LEU B CA 1
ATOM 4982 C C . LEU B 1 285 ? 12.766 42.375 6.391 1 94 285 LEU B C 1
ATOM 4984 O O . LEU B 1 285 ? 13.797 41.938 5.867 1 94 285 LEU B O 1
ATOM 4988 N N . GLU B 1 286 ? 12.633 43.562 6.91 1 94.75 286 GLU B N 1
ATOM 4989 C CA . GLU B 1 286 ? 13.75 44.5 6.895 1 94.75 286 GLU B CA 1
ATOM 4990 C C . GLU B 1 286 ? 14.922 43.969 7.719 1 94.75 286 GLU B C 1
ATOM 4992 O O . GLU B 1 286 ? 16.078 44.094 7.316 1 94.75 286 GLU B O 1
ATOM 4997 N N . GLU B 1 287 ? 14.555 43.406 8.812 1 95.5 287 GLU B N 1
ATOM 4998 C CA . GLU B 1 287 ? 15.578 42.906 9.727 1 95.5 287 GLU B CA 1
ATOM 4999 C C . GLU B 1 287 ? 16.016 41.5 9.336 1 95.5 287 GLU B C 1
ATOM 5001 O O . GLU B 1 287 ? 17 40.969 9.875 1 95.5 287 GLU B O 1
ATOM 5006 N N . LYS B 1 288 ? 15.242 40.875 8.422 1 95.31 288 LYS B N 1
ATOM 5007 C CA . LYS B 1 288 ? 15.508 39.531 7.953 1 95.31 288 LYS B CA 1
ATOM 5008 C C . LYS B 1 288 ? 15.414 38.5 9.094 1 95.31 288 LYS B C 1
ATOM 5010 O O . LYS B 1 288 ? 16.281 37.625 9.234 1 95.31 288 LYS B O 1
ATOM 5015 N N . CYS B 1 289 ? 14.5 38.812 9.906 1 95.5 289 CYS B N 1
ATOM 5016 C CA . CYS B 1 289 ? 14.398 37.938 11.07 1 95.5 289 CYS B CA 1
ATOM 5017 C C . CYS B 1 289 ? 12.953 37.844 11.547 1 95.5 289 CYS B C 1
ATOM 5019 O O . CYS B 1 289 ? 12.359 38.844 11.945 1 95.5 289 CYS B O 1
ATOM 5021 N N . LEU B 1 290 ? 12.398 36.75 11.406 1 95.69 290 LEU B N 1
ATOM 5022 C CA . LEU B 1 290 ? 11.141 36.375 12.039 1 95.69 290 LEU B CA 1
ATOM 5023 C C . LEU B 1 290 ? 11.32 35.156 12.93 1 95.69 290 LEU B C 1
ATOM 5025 O O . LEU B 1 290 ? 11.422 34.031 12.43 1 95.69 290 LEU B O 1
ATOM 5029 N N . LYS B 1 291 ? 11.336 35.406 14.211 1 92.75 291 LYS B N 1
ATOM 5030 C CA . LYS B 1 291 ? 11.586 34.312 15.164 1 92.75 291 LYS B CA 1
ATOM 5031 C C . LYS B 1 291 ? 10.438 33.312 15.18 1 92.75 291 LYS B C 1
ATOM 5033 O O . LYS B 1 291 ? 9.266 33.719 15.172 1 92.75 291 LYS B O 1
ATOM 5038 N N . HIS B 1 292 ? 10.844 32.094 15.117 1 93.06 292 HIS B N 1
ATOM 5039 C CA . HIS B 1 292 ? 9.852 31.047 15.289 1 93.06 292 HIS B CA 1
ATOM 5040 C C . HIS B 1 292 ? 9.117 31.203 16.625 1 93.06 292 HIS B C 1
ATOM 5042 O O . HIS B 1 292 ? 9.727 31.562 17.625 1 93.06 292 HIS B O 1
ATOM 5048 N N . PHE B 1 293 ? 7.887 30.938 16.656 1 94.06 293 PHE B N 1
ATOM 5049 C CA . PHE B 1 293 ? 7.059 31.281 17.797 1 94.06 293 PHE B CA 1
ATOM 5050 C C . PHE B 1 293 ? 7.289 30.312 18.953 1 94.06 293 PHE B C 1
ATOM 5052 O O . PHE B 1 293 ? 7.281 30.703 20.125 1 94.06 293 PHE B O 1
ATOM 5059 N N . PHE B 1 294 ? 7.523 29.062 18.641 1 92.38 294 PHE B N 1
ATOM 5060 C CA . PHE B 1 294 ? 7.469 28.031 19.672 1 92.38 294 PHE B CA 1
ATOM 5061 C C . PHE B 1 294 ? 8.859 27.781 20.25 1 92.38 294 PHE B C 1
ATOM 5063 O O . PHE B 1 294 ? 8.992 27.109 21.281 1 92.38 294 PHE B O 1
ATOM 5070 N N . PHE B 1 295 ? 9.812 28.297 19.547 1 89.25 295 PHE B N 1
ATOM 5071 C CA . PHE B 1 295 ? 11.172 28.062 20.016 1 89.25 295 PHE B CA 1
ATOM 5072 C C . PHE B 1 295 ? 11.602 29.172 20.984 1 89.25 295 PHE B C 1
ATOM 5074 O O . PHE B 1 295 ? 11.508 30.359 20.656 1 89.25 295 PHE B O 1
ATOM 5081 N N . GLY B 1 296 ? 12.086 28.781 22.094 1 83.06 296 GLY B N 1
ATOM 5082 C CA . GLY B 1 296 ? 12.648 29.734 23.047 1 83.06 296 GLY B CA 1
ATOM 5083 C C . GLY B 1 296 ? 11.617 30.688 23.625 1 83.06 296 GLY B C 1
ATOM 5084 O O . GLY B 1 296 ? 11.969 31.766 24.109 1 83.06 296 GLY B O 1
ATOM 5085 N N . ASN B 1 297 ? 10.375 30.422 23.406 1 80.56 297 ASN B N 1
ATOM 5086 C CA . ASN B 1 297 ? 9.312 31.281 23.922 1 80.56 297 ASN B CA 1
ATOM 5087 C C . ASN B 1 297 ? 8.93 30.922 25.344 1 80.56 297 ASN B C 1
ATOM 5089 O O . ASN B 1 297 ? 8.305 29.891 25.594 1 80.56 297 ASN B O 1
ATOM 5093 N N . GLU B 1 298 ? 9.227 31.734 26.203 1 77.06 298 GLU B N 1
ATOM 5094 C CA . GLU B 1 298 ? 9 31.484 27.625 1 77.06 298 GLU B CA 1
ATOM 5095 C C . GLU B 1 298 ? 7.543 31.734 28.016 1 77.06 298 GLU B C 1
ATOM 5097 O O . GLU B 1 298 ? 7.078 31.266 29.047 1 77.06 298 GLU B O 1
ATOM 5102 N N . ASP B 1 299 ? 6.828 32.406 27.297 1 78.75 299 ASP B N 1
ATOM 5103 C CA . ASP B 1 299 ? 5.457 32.781 27.625 1 78.75 299 ASP B CA 1
ATOM 5104 C C . ASP B 1 299 ? 4.453 31.844 26.953 1 78.75 299 ASP B C 1
ATOM 5106 O O . ASP B 1 299 ? 3.361 32.281 26.578 1 78.75 299 ASP B O 1
ATOM 5110 N N . MET B 1 300 ? 4.832 30.625 26.844 1 82.75 300 MET B N 1
ATOM 5111 C CA . MET B 1 300 ? 3.926 29.672 26.219 1 82.75 300 MET B CA 1
ATOM 5112 C C . MET B 1 300 ? 2.83 29.234 27.188 1 82.75 300 MET B C 1
ATOM 5114 O O . MET B 1 300 ? 3.111 28.891 28.344 1 82.75 300 MET B O 1
ATOM 5118 N N . PRO B 1 301 ? 1.596 29.281 26.703 1 86 301 PRO B N 1
ATOM 5119 C CA . PRO B 1 301 ? 0.52 28.781 27.562 1 86 301 PRO B CA 1
ATOM 5120 C C . PRO B 1 301 ? 0.75 27.344 28.016 1 86 301 PRO B C 1
ATOM 5122 O O . PRO B 1 301 ? 1.269 26.531 27.25 1 86 301 PRO B O 1
ATOM 5125 N N . GLU B 1 302 ? 0.246 27.047 29.188 1 85.06 302 GLU B N 1
ATOM 5126 C CA . GLU B 1 302 ? 0.424 25.719 29.766 1 85.06 302 GLU B CA 1
ATOM 5127 C C . GLU B 1 302 ? -0.307 24.656 28.969 1 85.06 302 GLU B C 1
ATOM 5129 O O . GLU B 1 302 ? 0.081 23.484 28.984 1 85.06 302 GLU B O 1
ATOM 5134 N N . GLU B 1 303 ? -1.332 25.078 28.266 1 89.31 303 GLU B N 1
ATOM 5135 C CA . GLU B 1 303 ? -2.152 24.156 27.484 1 89.31 303 GLU B CA 1
ATOM 5136 C C . GLU B 1 303 ? -1.372 23.578 26.312 1 89.31 303 GLU B C 1
ATOM 5138 O O . GLU B 1 303 ? -1.769 22.562 25.734 1 89.31 303 GLU B O 1
ATOM 5143 N N . ILE B 1 304 ? -0.343 24.25 25.953 1 93.12 304 ILE B N 1
ATOM 5144 C CA . ILE B 1 304 ? 0.481 23.781 24.828 1 93.12 304 ILE B CA 1
ATOM 5145 C C . ILE B 1 304 ? 1.699 23.031 25.359 1 93.12 304 ILE B C 1
ATOM 5147 O O . ILE B 1 304 ? 2.525 23.609 26.078 1 93.12 304 ILE B O 1
ATOM 5151 N N . SER B 1 305 ? 1.773 21.781 25.078 1 92.94 305 SER B N 1
ATOM 5152 C CA . SER B 1 305 ? 2.879 20.938 25.531 1 92.94 305 SER B CA 1
ATOM 5153 C C . SER B 1 305 ? 3.988 20.891 24.484 1 92.94 305 SER B C 1
ATOM 5155 O O . SER B 1 305 ? 3.781 20.391 23.375 1 92.94 305 SER B O 1
ATOM 5157 N N . LEU B 1 306 ? 5.168 21.406 24.797 1 91.94 306 LEU B N 1
ATOM 5158 C CA . LEU B 1 306 ? 6.324 21.375 23.906 1 91.94 306 LEU B CA 1
ATOM 5159 C C . LEU B 1 306 ? 7.457 20.547 24.5 1 91.94 306 LEU B C 1
ATOM 5161 O O . LEU B 1 306 ? 7.562 20.438 25.734 1 91.94 306 LEU B O 1
ATOM 5165 N N . PRO B 1 307 ? 8.258 19.938 23.641 1 87.88 307 PRO B N 1
ATOM 5166 C CA . PRO B 1 307 ? 9.453 19.281 24.172 1 87.88 307 PRO B CA 1
ATOM 5167 C C . PRO B 1 307 ? 10.391 20.234 24.906 1 87.88 307 PRO B C 1
ATOM 5169 O O . PRO B 1 307 ? 10.523 21.391 24.516 1 87.88 307 PRO B O 1
ATOM 5172 N N . PRO B 1 308 ? 11.055 19.75 25.875 1 83.31 308 PRO B N 1
ATOM 5173 C CA . PRO B 1 308 ? 11.969 20.609 26.641 1 83.31 308 PRO B CA 1
ATOM 5174 C C . PRO B 1 308 ? 13.039 21.266 25.781 1 83.31 308 PRO B C 1
ATOM 5176 O O . PRO B 1 308 ? 13.445 22.391 26.047 1 83.31 308 PRO B O 1
ATOM 5179 N N . ALA B 1 309 ? 13.422 20.625 24.812 1 83.06 309 ALA B N 1
ATOM 5180 C CA . ALA B 1 309 ? 14.461 21.156 23.938 1 83.06 309 ALA B CA 1
ATOM 5181 C C . ALA B 1 309 ? 14.008 22.438 23.25 1 83.06 309 ALA B C 1
ATOM 5183 O O . ALA B 1 309 ? 14.828 23.297 22.906 1 83.06 309 ALA B O 1
ATOM 5184 N N . PHE B 1 310 ? 12.695 22.641 23.078 1 85.25 310 PHE B N 1
ATOM 5185 C CA . PHE B 1 310 ? 12.156 23.828 22.422 1 85.25 310 PHE B CA 1
ATOM 5186 C C . PHE B 1 310 ? 12.289 25.047 23.328 1 85.25 310 PHE B C 1
ATOM 5188 O O . PHE B 1 310 ? 12.578 26.156 22.859 1 85.25 310 PHE B O 1
ATOM 5195 N N . GLN B 1 311 ? 12.109 24.812 24.625 1 78.31 311 GLN B N 1
ATOM 5196 C CA . GLN B 1 311 ? 12.148 25.938 25.562 1 78.31 311 GLN B CA 1
ATOM 5197 C C . GLN B 1 311 ? 13.57 26.469 25.719 1 78.31 311 GLN B C 1
ATOM 5199 O O . GLN B 1 311 ? 13.773 27.672 25.859 1 78.31 311 GLN B O 1
ATOM 5204 N N . LYS B 1 312 ? 14.461 25.531 25.594 1 79.75 312 LYS B N 1
ATOM 5205 C CA . LYS B 1 312 ? 15.852 25.906 25.828 1 79.75 312 LYS B CA 1
ATOM 5206 C C . LYS B 1 312 ? 16.547 26.297 24.531 1 79.75 312 LYS B C 1
ATOM 5208 O O . LYS B 1 312 ? 17.672 26.797 24.547 1 79.75 312 LYS B O 1
ATOM 5213 N N . ALA B 1 313 ? 15.883 26.188 23.531 1 82.56 313 ALA B N 1
ATOM 5214 C CA . ALA B 1 313 ? 16.531 26.375 22.234 1 82.56 313 ALA B CA 1
ATOM 5215 C C . ALA B 1 313 ? 16.578 27.844 21.859 1 82.56 313 ALA B C 1
ATOM 5217 O O . ALA B 1 313 ? 15.773 28.641 22.344 1 82.56 313 ALA B O 1
ATOM 5218 N N . GLN B 1 314 ? 17.609 28.172 21.047 1 84.06 314 GLN B N 1
ATOM 5219 C CA . GLN B 1 314 ? 17.625 29.484 20.438 1 84.06 314 GLN B CA 1
ATOM 5220 C C . GLN B 1 314 ? 16.547 29.625 19.375 1 84.06 314 GLN B C 1
ATOM 5222 O O . GLN B 1 314 ? 16.281 28.688 18.625 1 84.06 314 GLN B O 1
ATOM 5227 N N . PRO B 1 315 ? 15.898 30.766 19.469 1 83.12 315 PRO B N 1
ATOM 5228 C CA . PRO B 1 315 ? 14.828 30.953 18.484 1 83.12 315 PRO B CA 1
ATOM 5229 C C . PRO B 1 315 ? 15.32 30.766 17.047 1 83.12 315 PRO B C 1
ATOM 5231 O O . PRO B 1 315 ? 16.391 31.266 16.688 1 83.12 315 PRO B O 1
ATOM 5234 N N . LEU B 1 316 ? 14.57 30.031 16.344 1 87.69 316 LEU B N 1
ATOM 5235 C CA . LEU B 1 316 ? 14.867 29.828 14.93 1 87.69 316 LEU B CA 1
ATOM 5236 C C . LEU B 1 316 ? 14.328 30.984 14.102 1 87.69 316 LEU B C 1
ATOM 5238 O O . LEU B 1 316 ? 13.234 31.484 14.352 1 87.69 316 LEU B O 1
ATOM 5242 N N . ASN B 1 317 ? 15.117 31.359 13.141 1 92.5 317 ASN B N 1
ATOM 5243 C CA . ASN B 1 317 ? 14.703 32.438 12.234 1 92.5 317 ASN B CA 1
ATOM 5244 C C . ASN B 1 317 ? 14.008 31.875 11 1 92.5 317 ASN B C 1
ATOM 5246 O O . ASN B 1 317 ? 14.648 31.266 10.141 1 92.5 317 ASN B O 1
ATOM 5250 N N . LEU B 1 318 ? 12.734 32.125 10.867 1 91.56 318 LEU B N 1
ATOM 5251 C CA . LEU B 1 318 ? 11.969 31.656 9.719 1 91.56 318 LEU B CA 1
ATOM 5252 C C . LEU B 1 318 ? 12.43 32.344 8.438 1 91.56 318 LEU B C 1
ATOM 5254 O O . LEU B 1 318 ? 12.195 31.828 7.336 1 91.56 318 LEU B O 1
ATOM 5258 N N . PHE B 1 319 ? 13.086 33.5 8.531 1 93.06 319 PHE B N 1
ATOM 5259 C CA . PHE B 1 319 ? 13.562 34.25 7.371 1 93.06 319 PHE B CA 1
ATOM 5260 C C . PHE B 1 319 ? 15.062 34.062 7.199 1 93.06 319 PHE B C 1
ATOM 5262 O O . PHE B 1 319 ? 15.75 34.969 6.711 1 93.06 319 PHE B O 1
ATOM 5269 N N . GLN B 1 320 ? 15.57 32.969 7.645 1 89.69 320 GLN B N 1
ATOM 5270 C CA . GLN B 1 320 ? 17 32.688 7.547 1 89.69 320 GLN B CA 1
ATOM 5271 C C . GLN B 1 320 ? 17.484 32.781 6.098 1 89.69 320 GLN B C 1
ATOM 5273 O O . GLN B 1 320 ? 18.594 33.25 5.832 1 89.69 320 GLN B O 1
ATOM 5278 N N . HIS B 1 321 ? 16.672 32.281 5.188 1 88 321 HIS B N 1
ATOM 5279 C CA . HIS B 1 321 ? 17.031 32.281 3.775 1 88 321 HIS B CA 1
ATOM 5280 C C . HIS B 1 321 ? 17.172 33.719 3.258 1 88 321 HIS B C 1
ATOM 5282 O O . HIS B 1 321 ? 17.984 34 2.371 1 88 321 HIS B O 1
ATOM 5288 N N . LEU B 1 322 ? 16.344 34.625 3.729 1 90.88 322 LEU B N 1
ATOM 5289 C CA . LEU B 1 322 ? 16.422 36 3.336 1 90.88 322 LEU B CA 1
ATOM 5290 C C . LEU B 1 322 ? 17.688 36.656 3.891 1 90.88 322 LEU B C 1
ATOM 5292 O O . LEU B 1 322 ? 18.25 37.562 3.271 1 90.88 322 LEU B O 1
ATOM 5296 N N . ALA B 1 323 ? 18.078 36.125 5.047 1 90.88 323 ALA B N 1
ATOM 5297 C CA . ALA B 1 323 ? 19.312 36.625 5.648 1 90.88 323 ALA B CA 1
ATOM 5298 C C . ALA B 1 323 ? 20.531 36.188 4.84 1 90.88 323 ALA B C 1
ATOM 5300 O O . ALA B 1 323 ? 21.531 36.906 4.793 1 90.88 323 ALA B O 1
ATOM 5301 N N . GLN B 1 324 ? 20.406 35.125 4.227 1 91.94 324 GLN B N 1
ATOM 5302 C CA . GLN B 1 324 ? 21.531 34.562 3.494 1 91.94 324 GLN B CA 1
ATOM 5303 C C . GLN B 1 324 ? 21.531 35 2.037 1 91.94 324 GLN B C 1
ATOM 5305 O O . GLN B 1 324 ? 22.547 34.906 1.35 1 91.94 324 GLN B O 1
ATOM 5310 N N . ASP B 1 325 ? 20.453 35.531 1.603 1 93.38 325 ASP B N 1
ATOM 5311 C CA . ASP B 1 325 ? 20.312 35.969 0.212 1 93.38 325 ASP B CA 1
ATOM 5312 C C . ASP B 1 325 ? 19.719 37.375 0.123 1 93.38 325 ASP B C 1
ATOM 5314 O O . ASP B 1 325 ? 18.516 37.531 -0.04 1 93.38 325 ASP B O 1
ATOM 5318 N N . PRO B 1 326 ? 20.594 38.281 -0.004 1 91.12 326 PRO B N 1
ATOM 5319 C CA . PRO B 1 326 ? 20.141 39.688 -0.033 1 91.12 326 PRO B CA 1
ATOM 5320 C C . PRO B 1 326 ? 19.234 39.969 -1.229 1 91.12 326 PRO B C 1
ATOM 5322 O O . PRO B 1 326 ? 18.344 40.812 -1.133 1 91.12 326 PRO B O 1
ATOM 5325 N N . ALA B 1 327 ? 19.5 39.312 -2.285 1 93.25 327 ALA B N 1
ATOM 5326 C CA . ALA B 1 327 ? 18.656 39.5 -3.455 1 93.25 327 ALA B CA 1
ATOM 5327 C C . ALA B 1 327 ? 17.219 39.062 -3.18 1 93.25 327 ALA B C 1
ATOM 5329 O O . ALA B 1 327 ? 16.266 39.688 -3.607 1 93.25 327 ALA B O 1
ATOM 5330 N N . ALA B 1 328 ? 17.141 37.969 -2.521 1 91.12 328 ALA B N 1
ATOM 5331 C CA . ALA B 1 328 ? 15.82 37.438 -2.15 1 91.12 328 ALA B CA 1
ATOM 5332 C C . AL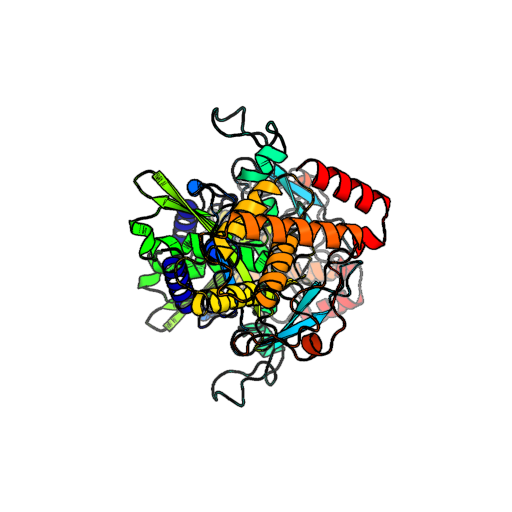A B 1 328 ? 15.109 38.406 -1.206 1 91.12 328 ALA B C 1
ATOM 5334 O O . ALA B 1 328 ? 13.891 38.594 -1.296 1 91.12 328 ALA B O 1
ATOM 5335 N N . GLN B 1 329 ? 15.859 38.969 -0.314 1 91.69 329 GLN B N 1
ATOM 5336 C CA . GLN B 1 329 ? 15.289 39.938 0.621 1 91.69 329 GLN B CA 1
ATOM 5337 C C . GLN B 1 329 ? 14.766 41.156 -0.11 1 91.69 329 GLN B C 1
ATOM 5339 O O . GLN B 1 329 ? 13.68 41.656 0.197 1 91.69 329 GLN B O 1
ATOM 5344 N N . THR B 1 330 ? 15.562 41.656 -1.006 1 92.75 330 THR B N 1
ATOM 5345 C CA . THR B 1 330 ? 15.164 42.844 -1.775 1 92.75 330 THR B CA 1
ATOM 5346 C C . THR B 1 330 ? 13.883 42.562 -2.555 1 92.75 330 THR B C 1
ATOM 5348 O O . THR B 1 330 ? 12.984 43.406 -2.6 1 92.75 330 THR B O 1
ATOM 5351 N N . LYS B 1 331 ? 13.852 41.469 -3.109 1 91.75 331 LYS B N 1
ATOM 5352 C CA . LYS B 1 331 ? 12.664 41.094 -3.863 1 91.75 331 LYS B CA 1
ATOM 5353 C C . LYS B 1 331 ? 11.438 41.031 -2.955 1 91.75 331 LYS B C 1
ATOM 5355 O O . LYS B 1 331 ? 10.359 41.5 -3.316 1 91.75 331 LYS B O 1
ATOM 5360 N N . ALA B 1 332 ? 11.594 40.344 -1.818 1 91 332 ALA B N 1
ATOM 5361 C CA . ALA B 1 332 ? 10.5 40.219 -0.858 1 91 332 ALA B CA 1
ATOM 5362 C C . ALA B 1 332 ? 10.016 41.594 -0.39 1 91 332 ALA B C 1
ATOM 5364 O O . ALA B 1 332 ? 8.812 41.812 -0.231 1 91 332 ALA B O 1
ATOM 5365 N N . MET B 1 333 ? 10.945 42.531 -0.192 1 91.94 333 MET B N 1
ATOM 5366 C CA . MET B 1 333 ? 10.602 43.875 0.241 1 91.94 333 MET B CA 1
ATOM 5367 C C . MET B 1 333 ? 9.812 44.625 -0.841 1 91.94 333 MET B C 1
ATOM 5369 O O . MET B 1 333 ? 8.852 45.312 -0.543 1 91.94 333 MET B O 1
ATOM 5373 N N . GLN B 1 334 ? 10.219 44.406 -2.031 1 91.62 334 GLN B N 1
ATOM 5374 C CA . GLN B 1 334 ? 9.531 45.062 -3.15 1 91.62 334 GLN B CA 1
ATOM 5375 C C . GLN B 1 334 ? 8.109 44.5 -3.297 1 91.62 334 GLN B C 1
ATOM 5377 O O . GLN B 1 334 ? 7.172 45.281 -3.516 1 91.62 334 GLN B O 1
ATOM 5382 N N . GLU B 1 335 ? 7.992 43.219 -3.172 1 89.5 335 GLU B N 1
ATOM 5383 C CA . GLU B 1 335 ? 6.676 42.594 -3.246 1 89.5 335 GLU B CA 1
ATOM 5384 C C . GLU B 1 335 ? 5.766 43.094 -2.125 1 89.5 335 GLU B C 1
ATOM 5386 O O . GLU B 1 335 ? 4.57 43.312 -2.338 1 89.5 335 GLU B O 1
ATOM 5391 N N . PHE B 1 336 ? 6.371 43.25 -0.982 1 90.75 336 PHE B N 1
ATOM 5392 C CA . PHE B 1 336 ? 5.609 43.688 0.176 1 90.75 336 PHE B CA 1
ATOM 5393 C C . PHE B 1 336 ? 5.152 45.156 -0.004 1 90.75 336 PHE B C 1
ATOM 5395 O O . PHE B 1 336 ? 4.027 45.5 0.358 1 90.75 336 PHE B O 1
ATOM 5402 N N . ASP B 1 337 ? 5.953 45.938 -0.633 1 88.56 337 ASP B N 1
ATOM 5403 C CA . ASP B 1 337 ? 5.652 47.344 -0.814 1 88.56 337 ASP B CA 1
ATOM 5404 C C . ASP B 1 337 ? 4.539 47.562 -1.84 1 88.56 337 ASP B C 1
ATOM 5406 O O . ASP B 1 337 ? 3.867 48.594 -1.846 1 88.56 337 ASP B O 1
ATOM 5410 N N . GLU B 1 338 ? 4.359 46.594 -2.664 1 86 338 GLU B N 1
ATOM 5411 C CA . GLU B 1 338 ? 3.324 46.656 -3.691 1 86 338 GLU B CA 1
ATOM 5412 C C . GLU B 1 338 ? 1.957 46.312 -3.123 1 86 338 GLU B C 1
ATOM 5414 O O . GLU B 1 338 ? 0.931 46.531 -3.768 1 86 338 GLU B O 1
ATOM 5419 N N . LEU B 1 339 ? 1.979 45.812 -1.978 1 83.88 339 LEU B N 1
ATOM 5420 C CA . LEU B 1 339 ? 0.714 45.406 -1.378 1 83.88 339 LEU B CA 1
ATOM 5421 C C . LEU B 1 339 ? -0.058 46.594 -0.858 1 83.88 339 LEU B C 1
ATOM 5423 O O . LEU B 1 339 ? -1.09 46.438 -0.201 1 83.88 339 LEU B O 1
#

Sequence (678 aa):
VVQELLSDLLNVSHRLFSDSFFPVLEPVIGVGSACEGWSPQKEEDVVYCMFVPLKPPPGYAFHLEPDTTGDMPQTSMRVRVELVCTCTRKQNMLCFLHHSEEELKRNQVASLLHTLCTGPYLDVEKITLWFQTFVISAWSVVPQSRHYEVQVLPSSRSCKMKLTKAFGRSLFVETIFSVQQGDSDIFLSSQPTEAPLPPSTTWLETYAVAEAKFFRHVAMQAPPHSCHLKCLRLCARLLEGSGFSIYALKTTVMHLLTLIPLSEWQHGYLLLRVDDIMRYLRCCLEEKCLKHFFFGNEDMPEEISLPPAFQKAQPLNLFQHLAQDPAAQTKAMQEFDELVVQELLSDLLNVSHRLFSDSFFPVLEPVIGVGSACEGWSPQKEEDVVYCMFVPLKPPPGYAFHLEPDTTGDMPQTSMRVRVELVCTCTRKQNMLCFLHHSEEELKRNQVASLLHTLCTGPYLDVEKITLWFQTFVISAWSVVPQSRHYEVQVLPSSRSCKMKLTKAFGRSLFVETIFSVQQGDSDIFLSSQPTEAPLPPSTTWLETYAVAEAKFFRHVAMQAPPHSCHLKCLRLCARLLEGSGFSIYALKTTVMHLLTLIPLSEWQHGYLLLRVDDIMRYLRCCLEEKCLKHFFFGNEDMPEEISLPPAFQKAQPLNLFQHLAQDPAAQTKAMQEFDEL

Foldseek 3Di:
DVQLQVVLLLVVVCVVDVVAQAWRWDRKDWFDLVLLPADLDDPLPDETEIETETAGHPQKHWDKACDPPDPDPRFKIFIFMDGDFCCVPDPPDDGCVPDDPVVCVVPDVCHCCVQQHDHRTGFQQSVQVVSLVSCVVCVVVGPCVVFWDWDFDDDRQWTWIWTAGPVGRIHIYIYWYWHDDPPAQKIWTSDDDPDDRDGRRMTGIDNRSLLSVLSVVLCVVAPPQFCLSVLLNVLCNVCPVAPDDSQLLSLLSSVVPVVPDSPCRHPVCSVVVNVVSLVSVLVCLVVLFRWGNQACPPPRDPSGGDDPCRVPGDTDGPSVVCVVPVVVSVRNNVSSVVD/DVQLQVVLLLVVVCVVDVVHQAWRWDRKDWFDLVLLPADLDDPLPDETEIETETAGHPQKHWDKACDPPDPDPRFKIWIFMDGHFCCVPDPPDDGCVPDDPVVVVVPHVVHPCVQQHDHRTGFQQSVQVVSQVSCVVCVVVGPCVVFWDWDFDDDRQWTWIWTAGPVGRIHIYIYWYWHDDPPAQKIWTSDDDPDDRDGRRMTGIDNRSLLSQLSVVLCVVAPPQFCLSVLLNVLCNVCPPAPDDSQLLSLLSSVVPVVPDSPCRHPVCSVVVNVVSLVSSLVCLVVLFRWGNQACPPPRDPSGGDDPCRVPDDTDGPSVVCVVPVVVSVVNNVSSVVD